Protein 7THR (pdb70)

B-factor: mean 21.96, std 12.12, range [1.18, 77.69]

Structure (mmCIF, N/CA/C/O backbone):
data_7THR
#
_entry.id   7THR
#
_cell.length_a   1.00
_cell.length_b   1.00
_cell.length_c   1.00
_cell.angle_alpha   90.00
_cell.angle_beta   90.00
_cell.angle_gamma   90.00
#
_symmetry.space_group_name_H-M   'P 1'
#
loop_
_entity.id
_entity.type
_entity.pdbx_description
1 polymer Capsid
2 non-polymer 'MAGNESIUM ION'
3 water water
#
loop_
_atom_site.group_PDB
_atom_site.id
_atom_site.type_symbol
_atom_site.label_atom_id
_atom_site.label_alt_id
_atom_site.label_comp_id
_atom_site.label_asym_id
_atom_site.label_entity_id
_atom_site.label_seq_id
_atom_site.pdbx_PDB_ins_code
_atom_site.Cartn_x
_atom_site.Cartn_y
_atom_site.Cartn_z
_atom_site.occupancy
_atom_site.B_iso_or_equiv
_atom_site.auth_seq_id
_atom_site.auth_comp_id
_atom_site.auth_asym_id
_atom_site.auth_atom_id
_atom_site.pdbx_PDB_model_num
ATOM 1 N N . GLY A 1 214 ? 40.412 -2.530 78.852 1.00 47.79 214 GLY A N 1
ATOM 2 C CA . GLY A 1 214 ? 41.845 -2.595 79.275 1.00 47.59 214 GLY A CA 1
ATOM 3 C C . GLY A 1 214 ? 42.053 -2.267 80.744 1.00 47.13 214 GLY A C 1
ATOM 4 O O . GLY A 1 214 ? 41.138 -2.402 81.558 1.00 46.95 214 GLY A O 1
ATOM 5 N N . VAL A 1 215 ? 43.263 -1.824 81.078 1.00 46.61 215 VAL A N 1
ATOM 6 C CA . VAL A 1 215 ? 43.619 -1.475 82.452 1.00 45.97 215 VAL A CA 1
ATOM 7 C C . VAL A 1 215 ? 42.949 -0.198 82.971 1.00 44.85 215 VAL A C 1
ATOM 8 O O . VAL A 1 215 ? 42.320 -0.210 84.031 1.00 44.58 215 VAL A O 1
ATOM 12 N N . GLY A 1 216 ? 43.086 0.898 82.227 1.00 43.79 216 GLY A N 1
ATOM 13 C CA . GLY A 1 216 ? 42.508 2.162 82.656 1.00 42.80 216 GLY A CA 1
ATOM 14 C C . GLY A 1 216 ? 41.104 2.471 82.171 1.00 41.96 216 GLY A C 1
ATOM 15 O O . GLY A 1 216 ? 40.755 3.637 81.981 1.00 41.85 216 GLY A O 1
ATOM 16 N N . ASN A 1 217 ? 40.294 1.436 81.970 1.00 41.49 217 ASN A N 1
ATOM 17 C CA . ASN A 1 217 ? 38.918 1.619 81.514 1.00 41.06 217 ASN A CA 1
ATOM 18 C C . ASN A 1 217 ? 38.003 0.667 82.282 1.00 39.61 217 ASN A C 1
ATOM 19 O O . ASN A 1 217 ? 38.191 -0.548 82.237 1.00 39.73 217 ASN A O 1
ATOM 24 N N . ALA A 1 218 ? 37.020 1.220 82.989 1.00 37.82 218 ALA A N 1
ATOM 25 C CA . ALA A 1 218 ? 36.084 0.407 83.761 1.00 36.41 218 ALA A CA 1
ATOM 26 C C . ALA A 1 218 ? 35.328 -0.567 82.844 1.00 34.96 218 ALA A C 1
ATOM 27 O O . ALA A 1 218 ? 34.924 -0.205 81.739 1.00 34.91 218 ALA A O 1
ATOM 29 N N . SER A 1 219 ? 35.143 -1.802 83.305 1.00 33.67 219 SER A N 1
ATOM 30 C CA . SER A 1 219 ? 34.448 -2.815 82.511 1.00 32.63 219 SER A CA 1
ATOM 31 C C . SER A 1 219 ? 32.962 -2.940 82.866 1.00 31.56 219 SER A C 1
ATOM 32 O O . SER A 1 219 ? 32.314 -3.926 82.512 1.00 31.40 219 SER A O 1
ATOM 35 N N . GLY A 1 220 ? 32.433 -1.937 83.561 1.00 30.66 220 GLY A N 1
ATOM 36 C CA . GLY A 1 220 ? 31.032 -1.950 83.937 1.00 29.98 220 GLY A CA 1
ATOM 37 C C . GLY A 1 220 ? 30.667 -0.821 84.882 1.00 29.80 220 GLY A C 1
ATOM 38 O O . GLY A 1 220 ? 31.536 -0.240 85.535 1.00 29.17 220 GLY A O 1
ATOM 39 N N . ASP A 1 221 ? 29.377 -0.507 84.959 1.00 29.97 221 ASP A N 1
ATOM 40 C CA . ASP A 1 221 ? 28.906 0.559 85.835 1.00 30.09 221 ASP A CA 1
ATOM 41 C C . ASP A 1 221 ? 28.070 0.036 86.995 1.00 28.85 221 ASP A C 1
ATOM 42 O O . ASP A 1 221 ? 27.659 -1.121 87.012 1.00 28.91 221 ASP A O 1
ATOM 47 N N . TRP A 1 222 ? 27.823 0.909 87.963 1.00 28.16 222 TRP A N 1
ATOM 48 C CA . TRP A 1 222 ? 27.044 0.567 89.146 1.00 27.71 222 TRP A CA 1
ATOM 49 C C . TRP A 1 222 ? 25.546 0.715 88.871 1.00 28.89 222 TRP A C 1
ATOM 50 O O . TRP A 1 222 ? 25.106 1.720 88.322 1.00 28.46 222 TRP A O 1
ATOM 61 N N . HIS A 1 223 ? 24.764 -0.291 89.250 1.00 30.85 223 HIS A N 1
ATOM 62 C CA . HIS A 1 223 ? 23.322 -0.247 89.025 1.00 33.10 223 HIS A CA 1
ATOM 63 C C . HIS A 1 223 ? 22.535 -0.865 90.187 1.00 33.41 223 HIS A C 1
ATOM 64 O O . HIS A 1 223 ? 22.603 -2.072 90.419 1.00 32.56 223 HIS A O 1
ATOM 71 N N . CYS A 1 224 ? 21.784 -0.036 90.908 1.00 34.70 224 CYS A N 1
ATOM 72 C CA . CYS A 1 224 ? 21.002 -0.518 92.046 1.00 35.94 224 CYS A CA 1
ATOM 73 C C . CYS A 1 224 ? 19.577 0.007 92.163 1.00 37.69 224 CYS A C 1
ATOM 74 O O . CYS A 1 224 ? 19.184 0.455 93.233 1.00 38.47 224 CYS A O 1
ATOM 77 N N . ASP A 1 225 ? 18.787 -0.046 91.101 1.00 38.40 225 ASP A N 1
ATOM 78 C CA . ASP A 1 225 ? 17.417 0.439 91.225 1.00 39.06 225 ASP A CA 1
ATOM 79 C C . ASP A 1 225 ? 16.384 -0.675 91.076 1.00 38.01 225 ASP A C 1
ATOM 80 O O . ASP A 1 225 ? 16.725 -1.853 90.997 1.00 38.03 225 ASP A O 1
ATOM 85 N N . SER A 1 226 ? 15.117 -0.280 91.055 1.00 36.82 226 SER A N 1
ATOM 86 C CA . SER A 1 226 ? 14.006 -1.205 90.891 1.00 35.72 226 SER A CA 1
ATOM 87 C C . SER A 1 226 ? 12.960 -0.490 90.046 1.00 34.52 226 SER A C 1
ATOM 88 O O . SER A 1 226 ? 12.577 0.636 90.350 1.00 34.91 226 SER A O 1
ATOM 91 N N . THR A 1 227 ? 12.509 -1.129 88.974 1.00 33.53 227 THR A N 1
ATOM 92 C CA . THR A 1 227 ? 11.504 -0.511 88.124 1.00 32.76 227 THR A CA 1
ATOM 93 C C . THR A 1 227 ? 10.186 -1.263 88.219 1.00 31.14 227 THR A C 1
ATOM 94 O O . THR A 1 227 ? 10.103 -2.446 87.897 1.00 30.48 227 THR A O 1
ATOM 98 N N . TRP A 1 228 ? 9.157 -0.560 88.671 1.00 30.96 228 TRP A N 1
ATOM 99 C CA . TRP A 1 228 ? 7.833 -1.141 88.812 1.00 30.72 228 TRP A CA 1
ATOM 100 C C . TRP A 1 228 ? 6.966 -0.801 87.612 1.00 32.06 228 TRP A C 1
ATOM 101 O O . TRP A 1 228 ? 6.973 0.329 87.127 1.00 32.15 228 TRP A O 1
ATOM 112 N N . SER A 1 229 ? 6.230 -1.792 87.131 1.00 33.67 229 SER A N 1
ATOM 113 C CA . SER A 1 229 ? 5.328 -1.608 86.005 1.00 35.28 229 SER A CA 1
ATOM 114 C C . SER A 1 229 ? 4.054 -2.371 86.338 1.00 36.57 229 SER A C 1
ATOM 115 O O . SER A 1 229 ? 3.781 -2.657 87.505 1.00 36.74 229 SER A O 1
ATOM 118 N N . GLU A 1 230 ? 3.272 -2.697 85.318 1.00 37.61 230 GLU A N 1
ATOM 119 C CA . GLU A 1 230 ? 2.041 -3.438 85.540 1.00 38.10 230 GLU A CA 1
ATOM 120 C C . GLU A 1 230 ? 2.355 -4.930 85.451 1.00 34.30 230 GLU A C 1
ATOM 121 O O . GLU A 1 230 ? 2.786 -5.421 84.404 1.00 34.54 230 GLU A O 1
ATOM 127 N N . GLY A 1 231 ? 2.150 -5.641 86.555 1.00 29.69 231 GLY A N 1
ATOM 128 C CA . GLY A 1 231 ? 2.418 -7.065 86.571 1.00 25.66 231 GLY A CA 1
ATOM 129 C C . GLY A 1 231 ? 3.894 -7.411 86.593 1.00 21.68 231 GLY A C 1
ATOM 130 O O . GLY A 1 231 ? 4.255 -8.581 86.527 1.00 20.25 231 GLY A O 1
ATOM 131 N N . HIS A 1 232 ? 4.751 -6.400 86.687 1.00 19.90 232 HIS A N 1
ATOM 132 C CA . HIS A 1 232 ? 6.191 -6.638 86.706 1.00 19.66 232 HIS A CA 1
ATOM 133 C C . HIS A 1 232 ? 6.973 -5.666 87.560 1.00 17.15 232 HIS A C 1
ATOM 134 O O . HIS A 1 232 ? 6.556 -4.537 87.809 1.00 17.49 232 HIS A O 1
ATOM 141 N N . VAL A 1 233 ? 8.116 -6.137 88.021 1.00 14.93 233 VAL A N 1
ATOM 142 C CA . VAL A 1 233 ? 9.040 -5.319 88.764 1.00 13.01 233 VAL A CA 1
ATOM 143 C C . VAL A 1 233 ? 10.413 -5.917 88.533 1.00 11.05 233 VAL A C 1
ATOM 144 O O . VAL A 1 233 ? 10.596 -7.128 88.564 1.00 10.60 233 VAL A O 1
ATOM 148 N N . THR A 1 234 ? 11.369 -5.056 88.239 1.00 10.51 234 THR A N 1
ATOM 149 C CA . THR A 1 234 ? 12.725 -5.504 88.012 1.00 10.00 234 THR A CA 1
ATOM 150 C C . THR A 1 234 ? 13.594 -4.953 89.119 1.00 9.04 234 THR A C 1
ATOM 151 O O . THR A 1 234 ? 13.537 -3.776 89.440 1.00 8.93 234 THR A O 1
ATOM 155 N N . THR A 1 235 ? 14.377 -5.820 89.729 1.00 9.67 235 THR A N 1
ATOM 156 C CA . THR A 1 235 ? 15.277 -5.378 90.775 1.00 10.26 235 THR A CA 1
ATOM 157 C C . THR A 1 235 ? 16.671 -5.423 90.175 1.00 10.20 235 THR A C 1
ATOM 158 O O . THR A 1 235 ? 16.951 -6.241 89.303 1.00 9.55 235 THR A O 1
ATOM 162 N N . THR A 1 236 ? 17.525 -4.510 90.604 1.00 11.50 236 THR A N 1
ATOM 163 C CA . THR A 1 236 ? 18.901 -4.479 90.133 1.00 13.16 236 THR A CA 1
ATOM 164 C C . THR A 1 236 ? 19.745 -4.225 91.361 1.00 12.14 236 THR A C 1
ATOM 165 O O . THR A 1 236 ? 19.483 -3.309 92.126 1.00 12.63 236 THR A O 1
ATOM 169 N N . SER A 1 237 ? 20.755 -5.051 91.557 1.00 11.75 237 SER A N 1
ATOM 170 C CA . SER A 1 237 ? 21.607 -4.910 92.718 1.00 11.39 237 SER A CA 1
ATOM 171 C C . SER A 1 237 ? 23.087 -5.068 92.371 1.00 9.42 237 SER A C 1
ATOM 172 O O . SER A 1 237 ? 23.484 -6.023 91.707 1.00 9.45 237 SER A O 1
ATOM 175 N N . THR A 1 238 ? 23.890 -4.110 92.806 1.00 7.94 238 THR A N 1
ATOM 176 C CA . THR A 1 238 ? 25.328 -4.148 92.585 1.00 7.67 238 THR A CA 1
ATOM 177 C C . THR A 1 238 ? 26.010 -4.114 93.950 1.00 7.27 238 THR A C 1
ATOM 178 O O . THR A 1 238 ? 25.586 -3.391 94.850 1.00 7.29 238 THR A O 1
ATOM 182 N N . ARG A 1 239 ? 27.042 -4.927 94.106 1.00 7.43 239 ARG A N 1
ATOM 183 C CA . ARG A 1 239 ? 27.802 -4.992 95.348 1.00 7.98 239 ARG A CA 1
ATOM 184 C C . ARG A 1 239 ? 29.264 -5.198 95.005 1.00 7.60 239 ARG A C 1
ATOM 185 O O . ARG A 1 239 ? 29.596 -5.627 93.904 1.00 7.71 239 ARG A O 1
ATOM 193 N N . THR A 1 240 ? 30.130 -4.884 95.958 1.00 7.74 240 THR A N 1
ATOM 194 C CA . THR A 1 240 ? 31.557 -5.076 95.796 1.00 7.58 240 THR A CA 1
ATOM 195 C C . THR A 1 240 ? 31.912 -6.340 96.570 1.00 6.58 240 THR A C 1
ATOM 196 O O . THR A 1 240 ? 31.491 -6.525 97.711 1.00 6.47 240 THR A O 1
ATOM 200 N N . TRP A 1 241 ? 32.681 -7.215 95.940 1.00 6.05 241 TRP A N 1
ATOM 201 C CA . TRP A 1 241 ? 33.081 -8.458 96.574 1.00 5.55 241 TRP A CA 1
ATOM 202 C C . TRP A 1 241 ? 34.596 -8.555 96.709 1.00 6.62 241 TRP A C 1
ATOM 203 O O . TRP A 1 241 ? 35.337 -7.862 96.014 1.00 7.03 241 TRP A O 1
ATOM 214 N N . VAL A 1 242 ? 35.047 -9.402 97.625 1.00 7.59 242 VAL A N 1
ATOM 215 C CA . VAL A 1 242 ? 36.467 -9.648 97.812 1.00 8.00 242 VAL A CA 1
ATOM 216 C C . VAL A 1 242 ? 36.643 -11.173 97.836 1.00 8.49 242 VAL A C 1
ATOM 217 O O . VAL A 1 242 ? 35.955 -11.879 98.569 1.00 8.59 242 VAL A O 1
ATOM 221 N N . LEU A 1 243 ? 37.550 -11.672 97.007 1.00 8.79 243 LEU A N 1
ATOM 222 C CA . LEU A 1 243 ? 37.807 -13.104 96.916 1.00 8.53 243 LEU A CA 1
ATOM 223 C C . LEU A 1 243 ? 39.211 -13.473 97.347 1.00 9.23 243 LEU A C 1
ATOM 224 O O . LEU A 1 243 ? 40.185 -13.109 96.693 1.00 9.77 243 LEU A O 1
ATOM 229 N N . PRO A 1 244 ? 39.340 -14.190 98.465 1.00 10.84 244 PRO A N 1
ATOM 230 C CA . PRO A 1 244 ? 40.687 -14.570 98.893 1.00 12.18 244 PRO A CA 1
ATOM 231 C C . PRO A 1 244 ? 41.057 -15.897 98.240 1.00 13.37 244 PRO A C 1
ATOM 232 O O . PRO A 1 244 ? 40.249 -16.506 97.529 1.00 12.96 244 PRO A O 1
ATOM 236 N N . THR A 1 245 ? 42.284 -16.337 98.470 1.00 14.04 245 THR A N 1
ATOM 237 C CA . THR A 1 245 ? 42.707 -17.629 97.969 1.00 14.36 245 THR A CA 1
ATOM 238 C C . THR A 1 245 ? 42.247 -18.588 99.066 1.00 13.32 245 THR A C 1
ATOM 239 O O . THR A 1 245 ? 42.592 -18.407 100.230 1.00 13.13 245 THR A O 1
ATOM 243 N N . TYR A 1 246 ? 41.446 -19.581 98.701 1.00 13.15 246 TYR A N 1
ATOM 244 C CA . TYR A 1 246 ? 40.955 -20.560 99.665 1.00 13.34 246 TYR A CA 1
ATOM 245 C C . TYR A 1 246 ? 41.774 -21.845 99.621 1.00 14.12 246 TYR A C 1
ATOM 246 O O . TYR A 1 246 ? 42.325 -22.195 98.579 1.00 13.57 246 TYR A O 1
ATOM 255 N N . ASN A 1 247 ? 41.842 -22.539 100.756 1.00 16.07 247 ASN A N 1
ATOM 256 C CA . ASN A 1 247 ? 42.563 -23.813 100.865 1.00 18.49 247 ASN A CA 1
ATOM 257 C C . ASN A 1 247 ? 43.976 -23.770 100.324 1.00 20.26 247 ASN A C 1
ATOM 258 O O . ASN A 1 247 ? 44.556 -24.812 100.028 1.00 20.60 247 ASN A O 1
ATOM 263 N N . ASN A 1 248 ? 44.529 -22.574 100.182 1.00 22.06 248 ASN A N 1
ATOM 264 C CA . ASN A 1 248 ? 45.868 -22.427 99.637 1.00 23.57 248 ASN A CA 1
ATOM 265 C C . ASN A 1 248 ? 45.948 -23.123 98.273 1.00 21.68 248 ASN A C 1
ATOM 266 O O . ASN A 1 248 ? 46.899 -23.843 97.984 1.00 21.34 248 ASN A O 1
ATOM 271 N N . HIS A 1 249 ? 44.921 -22.906 97.455 1.00 20.81 249 HIS A N 1
ATOM 272 C CA . HIS A 1 249 ? 44.820 -23.468 96.107 1.00 20.32 249 HIS A CA 1
ATOM 273 C C . HIS A 1 249 ? 44.544 -24.973 96.043 1.00 19.34 249 HIS A C 1
ATOM 274 O O . HIS A 1 249 ? 44.538 -25.547 94.960 1.00 19.34 249 HIS A O 1
ATOM 281 N N . LEU A 1 250 ? 44.300 -25.605 97.184 1.00 18.92 250 LEU A N 1
ATOM 282 C CA . LEU A 1 250 ? 44.072 -27.051 97.223 1.00 19.26 250 LEU A CA 1
ATOM 283 C C . LEU A 1 250 ? 42.639 -27.550 97.417 1.00 18.77 250 LEU A C 1
ATOM 284 O O . LEU A 1 250 ? 41.735 -26.791 97.754 1.00 19.49 250 LEU A O 1
ATOM 289 N N . TYR A 1 251 ? 42.451 -28.844 97.172 1.00 17.91 251 TYR A N 1
ATOM 290 C CA . TYR A 1 251 ? 41.171 -29.517 97.384 1.00 16.67 251 TYR A CA 1
ATOM 291 C C . TYR A 1 251 ? 41.440 -30.375 98.596 1.00 17.94 251 TYR A C 1
ATOM 292 O O . TYR A 1 251 ? 42.377 -31.159 98.586 1.00 18.48 251 TYR A O 1
ATOM 301 N N . LYS A 1 252 ? 40.644 -30.231 99.641 1.00 19.72 252 LYS A N 1
ATOM 302 C CA . LYS A 1 252 ? 40.848 -31.041 100.828 1.00 22.37 252 LYS A CA 1
ATOM 303 C C . LYS A 1 252 ? 39.666 -31.970 101.043 1.00 21.91 252 LYS A C 1
ATOM 304 O O . LYS A 1 252 ? 38.511 -31.561 100.941 1.00 21.18 252 LYS A O 1
ATOM 310 N N . ARG A 1 253 ? 39.963 -33.230 101.324 1.00 22.49 253 ARG A N 1
ATOM 311 C CA . ARG A 1 253 ? 38.919 -34.203 101.566 1.00 23.29 253 ARG A CA 1
ATOM 312 C C . ARG A 1 253 ? 38.441 -34.014 103.004 1.00 23.35 253 ARG A C 1
ATOM 313 O O . ARG A 1 253 ? 39.216 -34.132 103.947 1.00 23.12 253 ARG A O 1
ATOM 321 N N . LEU A 1 254 ? 37.158 -33.702 103.148 1.00 24.57 254 LEU A N 1
ATOM 322 C CA . LEU A 1 254 ? 36.537 -33.471 104.452 1.00 25.13 254 LEU A CA 1
ATOM 323 C C . LEU A 1 254 ? 35.871 -34.731 104.983 1.00 25.95 254 LEU A C 1
ATOM 324 O O . LEU A 1 254 ? 35.559 -35.647 104.224 1.00 26.00 254 LEU A O 1
ATOM 329 N N . GLY A 1 255 ? 35.634 -34.762 106.287 1.00 26.95 255 GLY A N 1
ATOM 330 C CA . GLY A 1 255 ? 34.992 -35.916 106.879 1.00 28.42 255 GLY A CA 1
ATOM 331 C C . GLY A 1 255 ? 35.186 -36.003 108.374 1.00 29.70 255 GLY A C 1
ATOM 332 O O . GLY A 1 255 ? 36.260 -35.706 108.885 1.00 30.14 255 GLY A O 1
ATOM 333 N N . GLU A 1 256 ? 34.142 -36.422 109.079 1.00 31.17 256 GLU A N 1
ATOM 334 C CA . GLU A 1 256 ? 34.213 -36.547 110.526 1.00 32.50 256 GLU A CA 1
ATOM 335 C C . GLU A 1 256 ? 33.087 -37.428 111.051 1.00 31.98 256 GLU A C 1
ATOM 336 O O . GLU A 1 256 ? 31.921 -37.228 110.713 1.00 31.85 256 GLU A O 1
ATOM 342 N N . SER A 1 257 ? 33.447 -38.411 111.869 1.00 32.01 257 SER A N 1
ATOM 343 C CA . SER A 1 257 ? 32.474 -39.328 112.457 1.00 32.33 257 SER A CA 1
ATOM 344 C C . SER A 1 257 ? 31.860 -38.683 113.695 1.00 32.43 257 SER A C 1
ATOM 345 O O . SER A 1 257 ? 32.518 -38.544 114.727 1.00 32.54 257 SER A O 1
ATOM 348 N N . LEU A 1 258 ? 30.591 -38.300 113.587 1.00 32.52 258 LEU A N 1
ATOM 349 C CA . LEU A 1 258 ? 29.896 -37.629 114.680 1.00 32.27 258 LEU A CA 1
ATOM 350 C C . LEU A 1 258 ? 28.459 -38.110 114.851 1.00 31.61 258 LEU A C 1
ATOM 351 O O . LEU A 1 258 ? 27.548 -37.303 115.035 1.00 31.60 258 LEU A O 1
ATOM 356 N N . GLN A 1 259 ? 28.258 -39.422 114.789 1.00 31.33 259 GLN A N 1
ATOM 357 C CA . GLN A 1 259 ? 26.928 -40.002 114.930 1.00 31.08 259 GLN A CA 1
ATOM 358 C C . GLN A 1 259 ? 25.963 -39.396 113.907 1.00 28.85 259 GLN A C 1
ATOM 359 O O . GLN A 1 259 ? 26.197 -39.501 112.704 1.00 28.88 259 GLN A O 1
ATOM 365 N N . SER A 1 260 ? 24.893 -38.757 114.366 1.00 27.03 260 SER A N 1
ATOM 366 C CA . SER A 1 260 ? 23.937 -38.162 113.439 1.00 25.85 260 SER A CA 1
ATOM 367 C C . SER A 1 260 ? 24.495 -36.948 112.698 1.00 24.28 260 SER A C 1
ATOM 368 O O . SER A 1 260 ? 23.886 -36.470 111.743 1.00 23.96 260 SER A O 1
ATOM 371 N N . ASN A 1 261 ? 25.656 -36.460 113.132 1.00 23.10 261 ASN A N 1
ATOM 372 C CA . ASN A 1 261 ? 26.290 -35.314 112.486 1.00 22.14 261 ASN A CA 1
ATOM 373 C C . ASN A 1 261 ? 27.413 -35.729 111.537 1.00 21.35 261 ASN A C 1
ATOM 374 O O . ASN A 1 261 ? 28.069 -34.885 110.932 1.00 22.02 261 ASN A O 1
ATOM 379 N N . THR A 1 262 ? 27.624 -37.034 111.416 1.00 20.19 262 THR A N 1
ATOM 380 C CA . THR A 1 262 ? 28.648 -37.591 110.540 1.00 19.39 262 THR A CA 1
ATOM 381 C C . THR A 1 262 ? 28.521 -37.037 109.119 1.00 18.78 262 THR A C 1
ATOM 382 O O . THR A 1 262 ? 27.420 -36.930 108.579 1.00 18.97 262 THR A O 1
ATOM 386 N N . TYR A 1 263 ? 29.646 -36.680 108.514 1.00 18.02 263 TYR A N 1
ATOM 387 C CA . TYR A 1 263 ? 29.622 -36.165 107.152 1.00 17.85 263 TYR A CA 1
ATOM 388 C C . TYR A 1 263 ? 30.976 -36.353 106.484 1.00 16.33 263 TYR A C 1
ATOM 389 O O . TYR A 1 263 ? 31.985 -36.572 107.146 1.00 16.27 263 TYR A O 1
ATOM 398 N N . ASN A 1 264 ? 30.977 -36.261 105.161 1.00 14.92 264 ASN A N 1
ATOM 399 C CA . ASN A 1 264 ? 32.193 -36.362 104.375 1.00 13.80 264 ASN A CA 1
ATOM 400 C C . ASN A 1 264 ? 31.992 -35.495 103.136 1.00 13.17 264 ASN A C 1
ATOM 401 O O . ASN A 1 264 ? 30.860 -35.170 102.775 1.00 13.65 264 ASN A O 1
ATOM 406 N N . GLY A 1 265 ? 33.087 -35.111 102.496 1.00 11.74 265 GLY A N 1
ATOM 407 C CA . GLY A 1 265 ? 32.990 -34.294 101.305 1.00 10.56 265 GLY A CA 1
ATOM 408 C C . GLY A 1 265 ? 34.315 -33.653 100.963 1.00 9.51 265 GLY A C 1
ATOM 409 O O . GLY A 1 265 ? 35.372 -34.171 101.309 1.00 9.32 265 GLY A O 1
ATOM 410 N N . PHE A 1 266 ? 34.256 -32.523 100.273 1.00 9.74 266 PHE A N 1
ATOM 411 C CA . PHE A 1 266 ? 35.453 -31.803 99.886 1.00 10.52 266 PHE A CA 1
ATOM 412 C C . PHE A 1 266 ? 35.286 -30.312 99.956 1.00 10.50 266 PHE A C 1
ATOM 413 O O . PHE A 1 266 ? 34.218 -29.773 99.679 1.00 10.91 266 PHE A O 1
ATOM 421 N N . SER A 1 267 ? 36.363 -29.647 100.324 1.00 10.76 267 SER A N 1
ATOM 422 C CA . SER A 1 267 ? 36.371 -28.207 100.334 1.00 10.55 267 SER A CA 1
ATOM 423 C C . SER A 1 267 ? 37.167 -27.952 99.051 1.00 10.33 267 SER A C 1
ATOM 424 O O . SER A 1 267 ? 38.098 -28.686 98.733 1.00 9.72 267 SER A O 1
ATOM 427 N N . THR A 1 268 ? 36.770 -26.951 98.289 1.00 9.90 268 THR A N 1
ATOM 428 C CA . THR A 1 268 ? 37.473 -26.662 97.061 1.00 10.32 268 THR A CA 1
ATOM 429 C C . THR A 1 268 ? 38.161 -25.313 97.197 1.00 10.46 268 THR A C 1
ATOM 430 O O . THR A 1 268 ? 37.918 -24.575 98.142 1.00 10.33 268 THR A O 1
ATOM 434 N N . PRO A 1 269 ? 39.074 -24.999 96.272 1.00 11.91 269 PRO A N 1
ATOM 435 C CA . PRO A 1 269 ? 39.745 -23.698 96.367 1.00 10.97 269 PRO A CA 1
ATOM 436 C C . PRO A 1 269 ? 38.875 -22.608 95.722 1.00 10.43 269 PRO A C 1
ATOM 437 O O . PRO A 1 269 ? 39.249 -21.442 95.679 1.00 10.80 269 PRO A O 1
ATOM 441 N N . TRP A 1 270 ? 37.704 -23.004 95.239 1.00 8.84 270 TRP A N 1
ATOM 442 C CA . TRP A 1 270 ? 36.792 -22.075 94.593 1.00 8.55 270 TRP A CA 1
ATOM 443 C C . TRP A 1 270 ? 35.815 -21.372 95.517 1.00 8.48 270 TRP A C 1
ATOM 444 O O . TRP A 1 270 ? 35.486 -21.849 96.598 1.00 9.18 270 TRP A O 1
ATOM 455 N N . GLY A 1 271 ? 35.380 -20.206 95.068 1.00 8.74 271 GLY A N 1
ATOM 456 C CA . GLY A 1 271 ? 34.391 -19.437 95.782 1.00 8.49 271 GLY A CA 1
ATOM 457 C C . GLY A 1 271 ? 33.180 -19.446 94.867 1.00 8.40 271 GLY A C 1
ATOM 458 O O . GLY A 1 271 ? 33.271 -19.896 93.727 1.00 7.97 271 GLY A O 1
ATOM 459 N N . TYR A 1 272 ? 32.045 -18.961 95.344 1.00 9.62 272 TYR A N 1
ATOM 460 C CA . TYR A 1 272 ? 30.852 -18.917 94.505 1.00 10.32 272 TYR A CA 1
ATOM 461 C C . TYR A 1 272 ? 29.937 -17.784 94.915 1.00 11.13 272 TYR A C 1
ATOM 462 O O . TYR A 1 272 ? 29.990 -17.302 96.046 1.00 10.82 272 TYR A O 1
ATOM 471 N N . PHE A 1 273 ? 29.095 -17.367 93.982 1.00 13.22 273 PHE A N 1
ATOM 472 C CA . PHE A 1 273 ? 28.150 -16.296 94.220 1.00 15.54 273 PHE A CA 1
ATOM 473 C C . PHE A 1 273 ? 26.773 -16.797 94.589 1.00 17.45 273 PHE A C 1
ATOM 474 O O . PHE A 1 273 ? 26.227 -17.694 93.953 1.00 18.10 273 PHE A O 1
ATOM 482 N N . ASP A 1 274 ? 26.219 -16.189 95.626 1.00 18.27 274 ASP A N 1
ATOM 483 C CA . ASP A 1 274 ? 24.913 -16.548 96.134 1.00 18.67 274 ASP A CA 1
ATOM 484 C C . ASP A 1 274 ? 23.998 -15.321 96.092 1.00 17.16 274 ASP A C 1
ATOM 485 O O . ASP A 1 274 ? 24.327 -14.280 96.648 1.00 17.24 274 ASP A O 1
ATOM 490 N N . PHE A 1 275 ? 22.858 -15.450 95.425 1.00 16.25 275 PHE A N 1
ATOM 491 C CA . PHE A 1 275 ? 21.885 -14.362 95.318 1.00 15.78 275 PHE A CA 1
ATOM 492 C C . PHE A 1 275 ? 20.564 -14.849 95.900 1.00 13.75 275 PHE A C 1
ATOM 493 O O . PHE A 1 275 ? 19.520 -14.236 95.676 1.00 13.60 275 PHE A O 1
ATOM 501 N N . ASN A 1 276 ? 20.613 -15.942 96.653 1.00 11.81 276 ASN A N 1
ATOM 502 C CA . ASN A 1 276 ? 19.400 -16.554 97.171 1.00 10.40 276 ASN A CA 1
ATOM 503 C C . ASN A 1 276 ? 18.741 -16.059 98.465 1.00 9.62 276 ASN A C 1
ATOM 504 O O . ASN A 1 276 ? 18.465 -16.838 99.373 1.00 9.99 276 ASN A O 1
ATOM 509 N N . ARG A 1 277 ? 18.483 -14.758 98.525 1.00 8.93 277 ARG A N 1
ATOM 510 C CA . ARG A 1 277 ? 17.796 -14.121 99.651 1.00 8.02 277 ARG A CA 1
ATOM 511 C C . ARG A 1 277 ? 17.091 -12.910 99.077 1.00 6.60 277 ARG A C 1
ATOM 512 O O . ARG A 1 277 ? 17.654 -12.203 98.246 1.00 5.70 277 ARG A O 1
ATOM 520 N N . PHE A 1 278 ? 15.849 -12.687 99.498 1.00 6.55 278 PHE A N 1
ATOM 521 C CA . PHE A 1 278 ? 15.064 -11.567 98.987 1.00 6.22 278 PHE A CA 1
ATOM 522 C C . PHE A 1 278 ? 15.683 -10.188 99.231 1.00 6.28 278 PHE A C 1
ATOM 523 O O . PHE A 1 278 ? 15.658 -9.340 98.338 1.00 5.68 278 PHE A O 1
ATOM 531 N N . HIS A 1 279 ? 16.260 -9.968 100.408 1.00 7.02 279 HIS A N 1
ATOM 532 C CA . HIS A 1 279 ? 16.849 -8.664 100.702 1.00 8.08 279 HIS A CA 1
ATOM 533 C C . HIS A 1 279 ? 18.105 -8.320 99.882 1.00 9.77 279 HIS A C 1
ATOM 534 O O . HIS A 1 279 ? 18.669 -7.242 100.031 1.00 10.77 279 HIS A O 1
ATOM 541 N N . CYS A 1 280 ? 18.535 -9.235 99.016 1.00 9.77 280 CYS A N 1
ATOM 542 C CA . CYS A 1 280 ? 19.684 -8.980 98.151 1.00 11.03 280 CYS A CA 1
ATOM 543 C C . CYS A 1 280 ? 19.159 -8.159 96.972 1.00 10.28 280 CYS A C 1
ATOM 544 O O . CYS A 1 280 ? 19.893 -7.408 96.335 1.00 10.52 280 CYS A O 1
ATOM 547 N N . HIS A 1 281 ? 17.872 -8.306 96.707 1.00 9.37 281 HIS A N 1
ATOM 548 C CA . HIS A 1 281 ? 17.238 -7.666 95.571 1.00 9.43 281 HIS A CA 1
ATOM 549 C C . HIS A 1 281 ? 16.249 -6.562 95.870 1.00 8.77 281 HIS A C 1
ATOM 550 O O . HIS A 1 281 ? 16.042 -5.677 95.052 1.00 9.44 281 HIS A O 1
ATOM 557 N N . PHE A 1 282 ? 15.629 -6.618 97.036 1.00 8.97 282 PHE A N 1
ATOM 558 C CA . PHE A 1 282 ? 14.637 -5.621 97.396 1.00 8.98 282 PHE A CA 1
ATOM 559 C C . PHE A 1 282 ? 15.087 -4.764 98.554 1.00 7.69 282 PHE A C 1
ATOM 560 O O . PHE A 1 282 ? 15.674 -5.266 99.502 1.00 7.26 282 PHE A O 1
ATOM 568 N N . SER A 1 283 ? 14.807 -3.470 98.479 1.00 7.02 283 SER A N 1
ATOM 569 C CA . SER A 1 283 ? 15.107 -2.586 99.595 1.00 6.95 283 SER A CA 1
ATOM 570 C C . SER A 1 283 ? 13.863 -2.820 100.469 1.00 4.37 283 SER A C 1
ATOM 571 O O . SER A 1 283 ? 12.887 -3.404 100.009 1.00 3.71 283 SER A O 1
ATOM 574 N N . PRO A 1 284 ? 13.895 -2.405 101.740 1.00 4.94 284 PRO A N 1
ATOM 575 C CA . PRO A 1 284 ? 12.737 -2.601 102.618 1.00 4.44 284 PRO A CA 1
ATOM 576 C C . PRO A 1 284 ? 11.489 -1.887 102.081 1.00 6.17 284 PRO A C 1
ATOM 577 O O . PRO A 1 284 ? 10.397 -2.432 102.121 1.00 6.10 284 PRO A O 1
ATOM 581 N N . ARG A 1 285 ? 11.661 -0.672 101.571 1.00 6.83 285 ARG A N 1
ATOM 582 C CA . ARG A 1 285 ? 10.552 0.072 100.994 1.00 7.87 285 ARG A CA 1
ATOM 583 C C . ARG A 1 285 ? 9.985 -0.651 99.763 1.00 6.20 285 ARG A C 1
ATOM 584 O O . ARG A 1 285 ? 8.777 -0.657 99.549 1.00 5.17 285 ARG A O 1
ATOM 592 N N . ASP A 1 286 ? 10.852 -1.245 98.952 1.00 7.03 286 ASP A N 1
ATOM 593 C CA . ASP A 1 286 ? 10.391 -1.979 97.780 1.00 8.24 286 ASP A CA 1
ATOM 594 C C . ASP A 1 286 ? 9.618 -3.225 98.185 1.00 5.75 286 ASP A C 1
ATOM 595 O O . ASP A 1 286 ? 8.655 -3.598 97.528 1.00 4.01 286 ASP A O 1
ATOM 600 N N . TRP A 1 287 ? 10.045 -3.853 99.273 1.00 5.46 287 TRP A N 1
ATOM 601 C CA . TRP A 1 287 ? 9.376 -5.040 99.774 1.00 4.86 287 TRP A CA 1
ATOM 602 C C . TRP A 1 287 ? 7.960 -4.655 100.212 1.00 4.79 287 TRP A C 1
ATOM 603 O O . TRP A 1 287 ? 7.001 -5.376 99.940 1.00 3.28 287 TRP A O 1
ATOM 614 N N . GLN A 1 288 ? 7.845 -3.505 100.873 1.00 6.16 288 GLN A N 1
ATOM 615 C CA . GLN A 1 288 ? 6.564 -2.966 101.325 1.00 6.60 288 GLN A CA 1
ATOM 616 C C . GLN A 1 288 ? 5.642 -2.671 100.126 1.00 6.27 288 GLN A C 1
ATOM 617 O O . GLN A 1 288 ? 4.452 -2.974 100.174 1.00 5.42 288 GLN A O 1
ATOM 623 N N . ARG A 1 289 ? 6.190 -2.089 99.060 1.00 6.41 289 ARG A N 1
ATOM 624 C CA . ARG A 1 289 ? 5.400 -1.803 97.867 1.00 9.01 289 ARG A CA 1
ATOM 625 C C . ARG A 1 289 ? 4.856 -3.117 97.324 1.00 8.90 289 ARG A C 1
ATOM 626 O O . ARG A 1 289 ? 3.713 -3.191 96.873 1.00 8.55 289 ARG A O 1
ATOM 634 N N . LEU A 1 290 ? 5.699 -4.144 97.358 1.00 7.77 290 LEU A N 1
ATOM 635 C CA . LEU A 1 290 ? 5.333 -5.460 96.875 1.00 7.85 290 LEU A CA 1
ATOM 636 C C . LEU A 1 290 ? 4.219 -6.133 97.678 1.00 6.54 290 LEU A C 1
ATOM 637 O O . LEU A 1 290 ? 3.179 -6.482 97.125 1.00 5.78 290 LEU A O 1
ATOM 642 N N . ILE A 1 291 ? 4.434 -6.293 98.977 1.00 6.36 291 ILE A N 1
ATOM 643 C CA . ILE A 1 291 ? 3.479 -6.995 99.822 1.00 7.61 291 ILE A CA 1
ATOM 644 C C . ILE A 1 291 ? 2.155 -6.309 100.155 1.00 7.49 291 ILE A C 1
ATOM 645 O O . ILE A 1 291 ? 1.173 -6.979 100.446 1.00 8.00 291 ILE A O 1
ATOM 650 N N . ASN A 1 292 ? 2.103 -4.988 100.090 1.00 7.23 292 ASN A N 1
ATOM 651 C CA . ASN A 1 292 ? 0.864 -4.291 100.408 1.00 5.89 292 ASN A CA 1
ATOM 652 C C . ASN A 1 292 ? -0.088 -4.173 99.229 1.00 5.84 292 ASN A C 1
ATOM 653 O O . ASN A 1 292 ? -1.266 -3.862 99.397 1.00 5.25 292 ASN A O 1
ATOM 658 N N . ASN A 1 293 ? 0.413 -4.467 98.040 1.00 6.35 293 ASN A N 1
ATOM 659 C CA . ASN A 1 293 ? -0.387 -4.310 96.845 1.00 7.07 293 ASN A CA 1
ATOM 660 C C . ASN A 1 293 ? -0.559 -5.515 95.950 1.00 7.51 293 ASN A C 1
ATOM 661 O O . ASN A 1 293 ? -1.326 -5.473 94.996 1.00 8.23 293 ASN A O 1
ATOM 666 N N . ASN A 1 294 ? 0.132 -6.598 96.257 1.00 7.26 294 ASN A N 1
ATOM 667 C CA . ASN A 1 294 ? 0.048 -7.751 95.387 1.00 7.44 294 ASN A CA 1
ATOM 668 C C . ASN A 1 294 ? -0.331 -9.033 96.087 1.00 6.98 294 ASN A C 1
ATOM 669 O O . ASN A 1 294 ? 0.009 -9.249 97.244 1.00 7.83 294 ASN A O 1
ATOM 674 N N . TRP A 1 295 ? -1.061 -9.876 95.376 1.00 7.45 295 TRP A N 1
ATOM 675 C CA . TRP A 1 295 ? -1.467 -11.168 95.909 1.00 7.92 295 TRP A CA 1
ATOM 676 C C . TRP A 1 295 ? -0.450 -12.245 95.557 1.00 7.21 295 TRP A C 1
ATOM 677 O O . TRP A 1 295 ? -0.354 -13.261 96.232 1.00 8.11 295 TRP A O 1
ATOM 688 N N . GLY A 1 296 ? 0.303 -12.028 94.491 1.00 6.42 296 GLY A N 1
ATOM 689 C CA . GLY A 1 296 ? 1.266 -13.031 94.100 1.00 7.52 296 GLY A CA 1
ATOM 690 C C . GLY A 1 296 ? 2.500 -12.518 93.406 1.00 7.47 296 GLY A C 1
ATOM 691 O O . GLY A 1 296 ? 2.490 -11.453 92.790 1.00 7.37 296 GLY A O 1
ATOM 692 N N . MET A 1 297 ? 3.576 -13.282 93.517 1.00 8.19 297 MET A N 1
ATOM 693 C CA . MET A 1 297 ? 4.823 -12.919 92.866 1.00 9.19 297 MET A CA 1
ATOM 694 C C . MET A 1 297 ? 5.650 -14.155 92.573 1.00 8.59 297 MET A C 1
ATOM 695 O O . MET A 1 297 ? 5.543 -15.169 93.258 1.00 8.01 297 MET A O 1
ATOM 700 N N . ARG A 1 298 ? 6.456 -14.066 91.528 1.00 9.25 298 ARG A N 1
ATOM 701 C CA . ARG A 1 298 ? 7.346 -15.142 91.155 1.00 10.23 298 ARG A CA 1
ATOM 702 C C . ARG A 1 298 ? 8.472 -14.590 90.297 1.00 9.29 298 ARG A C 1
ATOM 703 O O . ARG A 1 298 ? 8.309 -13.600 89.590 1.00 8.49 298 ARG A O 1
ATOM 711 N N . PRO A 1 299 ? 9.650 -15.217 90.371 1.00 9.17 299 PRO A N 1
ATOM 712 C CA . PRO A 1 299 ? 10.773 -14.738 89.561 1.00 8.66 299 PRO A CA 1
ATOM 713 C C . PRO A 1 299 ? 10.560 -15.131 88.097 1.00 8.30 299 PRO A C 1
ATOM 714 O O . PRO A 1 299 ? 9.973 -16.166 87.805 1.00 8.06 299 PRO A O 1
ATOM 718 N N . LYS A 1 300 ? 11.010 -14.286 87.186 1.00 9.67 300 LYS A N 1
ATOM 719 C CA . LYS A 1 300 ? 10.851 -14.560 85.770 1.00 12.31 300 LYS A CA 1
ATOM 720 C C . LYS A 1 300 ? 12.189 -14.745 85.055 1.00 10.76 300 LYS A C 1
ATOM 721 O O . LYS A 1 300 ? 12.391 -15.729 84.348 1.00 10.56 300 LYS A O 1
ATOM 727 N N . ALA A 1 301 ? 13.095 -13.792 85.232 1.00 9.63 301 ALA A N 1
ATOM 728 C CA . ALA A 1 301 ? 14.396 -13.852 84.587 1.00 8.90 301 ALA A CA 1
ATOM 729 C C . ALA A 1 301 ? 15.476 -13.292 85.483 1.00 8.91 301 ALA A C 1
ATOM 730 O O . ALA A 1 301 ? 15.196 -12.584 86.450 1.00 8.73 301 ALA A O 1
ATOM 732 N N . MET A 1 302 ? 16.717 -13.609 85.149 1.00 9.79 302 MET A N 1
ATOM 733 C CA . MET A 1 302 ? 17.852 -13.147 85.925 1.00 11.30 302 MET A CA 1
ATOM 734 C C . MET A 1 302 ? 19.076 -12.885 85.062 1.00 10.86 302 MET A C 1
ATOM 735 O O . MET A 1 302 ? 19.356 -13.614 84.123 1.00 11.24 302 MET A O 1
ATOM 740 N N . ARG A 1 303 ? 19.797 -11.824 85.380 1.00 12.04 303 ARG A N 1
ATOM 741 C CA . ARG A 1 303 ? 21.014 -11.500 84.664 1.00 13.51 303 ARG A CA 1
ATOM 742 C C . ARG A 1 303 ? 22.076 -11.158 85.690 1.00 9.83 303 ARG A C 1
ATOM 743 O O . ARG A 1 303 ? 21.837 -10.379 86.603 1.00 9.44 303 ARG A O 1
ATOM 751 N N . VAL A 1 304 ? 23.252 -11.751 85.542 1.00 8.36 304 VAL A N 1
ATOM 752 C CA . VAL A 1 304 ? 24.350 -11.497 86.462 1.00 7.19 304 VAL A CA 1
ATOM 753 C C . VAL A 1 304 ? 25.596 -11.008 85.726 1.00 6.95 304 VAL A C 1
ATOM 754 O O . VAL A 1 304 ? 25.935 -11.506 84.654 1.00 7.20 304 VAL A O 1
ATOM 758 N N . LYS A 1 305 ? 26.264 -10.020 86.304 1.00 7.28 305 LYS A N 1
ATOM 759 C CA . LYS A 1 305 ? 27.495 -9.489 85.734 1.00 8.46 305 LYS A CA 1
ATOM 760 C C . LYS A 1 305 ? 28.563 -9.380 86.801 1.00 6.03 305 LYS A C 1
ATOM 761 O O . LYS A 1 305 ? 28.297 -8.940 87.913 1.00 5.58 305 LYS A O 1
ATOM 767 N N . ILE A 1 306 ? 29.774 -9.786 86.452 1.00 5.39 306 ILE A N 1
ATOM 768 C CA . ILE A 1 306 ? 30.915 -9.691 87.350 1.00 6.34 306 ILE A CA 1
ATOM 769 C C . ILE A 1 306 ? 31.922 -8.888 86.535 1.00 5.83 306 ILE A C 1
ATOM 770 O O . ILE A 1 306 ? 32.312 -9.294 85.445 1.00 5.74 306 ILE A O 1
ATOM 775 N N . PHE A 1 307 ? 32.300 -7.722 87.049 1.00 6.35 307 PHE A N 1
ATOM 776 C CA . PHE A 1 307 ? 33.198 -6.819 86.339 1.00 6.45 307 PHE A CA 1
ATOM 777 C C . PHE A 1 307 ? 34.102 -6.048 87.277 1.00 6.03 307 PHE A C 1
ATOM 778 O O . PHE A 1 307 ? 34.060 -6.237 88.487 1.00 5.11 307 PHE A O 1
ATOM 786 N N . ASN A 1 308 ? 34.893 -5.151 86.693 1.00 6.93 308 ASN A N 1
ATOM 787 C CA . ASN A 1 308 ? 35.863 -4.331 87.418 1.00 7.97 308 ASN A CA 1
ATOM 788 C C . ASN A 1 308 ? 36.731 -5.193 88.321 1.00 8.22 308 ASN A C 1
ATOM 789 O O . ASN A 1 308 ? 36.920 -4.903 89.495 1.00 7.96 308 ASN A O 1
ATOM 794 N N . ILE A 1 309 ? 37.248 -6.265 87.737 1.00 9.90 309 ILE A N 1
ATOM 795 C CA . ILE A 1 309 ? 38.114 -7.206 88.424 1.00 12.33 309 ILE A CA 1
ATOM 796 C C . ILE A 1 309 ? 39.464 -6.563 88.742 1.00 11.84 309 ILE A C 1
ATOM 797 O O . ILE A 1 309 ? 40.070 -5.917 87.891 1.00 11.09 309 ILE A O 1
ATOM 802 N N . GLN A 1 310 ? 39.929 -6.752 89.967 1.00 12.79 310 GLN A N 1
ATOM 803 C CA . GLN A 1 310 ? 41.223 -6.235 90.383 1.00 13.79 310 GLN A CA 1
ATOM 804 C C . GLN A 1 310 ? 41.933 -7.321 91.167 1.00 13.60 310 GLN A C 1
ATOM 805 O O . GLN A 1 310 ? 41.463 -7.748 92.214 1.00 13.09 310 GLN A O 1
ATOM 811 N N . VAL A 1 311 ? 43.064 -7.775 90.653 1.00 14.68 311 VAL A N 1
ATOM 812 C CA . VAL A 1 311 ? 43.834 -8.797 91.336 1.00 15.78 311 VAL A CA 1
ATOM 813 C C . VAL A 1 311 ? 44.958 -8.103 92.084 1.00 16.93 311 VAL A C 1
ATOM 814 O O . VAL A 1 311 ? 45.741 -7.360 91.504 1.00 16.27 311 VAL A O 1
ATOM 818 N N . LYS A 1 312 ? 45.008 -8.332 93.386 1.00 20.08 312 LYS A N 1
ATOM 819 C CA . LYS A 1 312 ? 46.013 -7.726 94.243 1.00 23.72 312 LYS A CA 1
ATOM 820 C C . LYS A 1 312 ? 47.068 -8.740 94.659 1.00 26.88 312 LYS A C 1
ATOM 821 O O . LYS A 1 312 ? 46.761 -9.898 94.907 1.00 26.52 312 LYS A O 1
ATOM 827 N N . GLU A 1 313 ? 48.313 -8.288 94.738 1.00 31.06 313 GLU A N 1
ATOM 828 C CA . GLU A 1 313 ? 49.427 -9.137 95.141 1.00 35.21 313 GLU A CA 1
ATOM 829 C C . GLU A 1 313 ? 49.856 -8.672 96.527 1.00 36.45 313 GLU A C 1
ATOM 830 O O . GLU A 1 313 ? 50.108 -7.488 96.738 1.00 36.32 313 GLU A O 1
ATOM 836 N N . VAL A 1 314 ? 49.932 -9.595 97.474 1.00 38.78 314 VAL A N 1
ATOM 837 C CA . VAL A 1 314 ? 50.315 -9.240 98.833 1.00 41.94 314 VAL A CA 1
ATOM 838 C C . VAL A 1 314 ? 51.747 -9.649 99.149 1.00 45.89 314 VAL A C 1
ATOM 839 O O . VAL A 1 314 ? 52.155 -10.780 98.887 1.00 45.77 314 VAL A O 1
ATOM 843 N N . THR A 1 315 ? 52.508 -8.715 99.710 1.00 50.41 315 THR A N 1
ATOM 844 C CA . THR A 1 315 ? 53.898 -8.966 100.072 1.00 54.90 315 THR A CA 1
ATOM 845 C C . THR A 1 315 ? 54.136 -8.572 101.526 1.00 58.48 315 THR A C 1
ATOM 846 O O . THR A 1 315 ? 53.684 -7.518 101.973 1.00 58.40 315 THR A O 1
ATOM 850 N N . THR A 1 316 ? 54.846 -9.423 102.261 1.00 62.17 316 THR A N 1
ATOM 851 C CA . THR A 1 316 ? 55.141 -9.156 103.665 1.00 65.72 316 THR A CA 1
ATOM 852 C C . THR A 1 316 ? 56.592 -8.718 103.847 1.00 68.34 316 THR A C 1
ATOM 853 O O . THR A 1 316 ? 57.492 -9.208 103.160 1.00 68.48 316 THR A O 1
ATOM 857 N N . SER A 1 317 ? 56.810 -7.791 104.776 1.00 70.63 317 SER A N 1
ATOM 858 C CA . SER A 1 317 ? 58.146 -7.276 105.056 1.00 72.67 317 SER A CA 1
ATOM 859 C C . SER A 1 317 ? 58.406 -7.229 106.562 1.00 74.21 317 SER A C 1
ATOM 860 O O . SER A 1 317 ? 57.649 -7.796 107.352 1.00 74.33 317 SER A O 1
ATOM 863 N N . ASN A 1 318 ? 59.482 -6.549 106.950 1.00 75.35 318 ASN A N 1
ATOM 864 C CA . ASN A 1 318 ? 59.856 -6.423 108.354 1.00 76.31 318 ASN A CA 1
ATOM 865 C C . ASN A 1 318 ? 58.744 -5.800 109.195 1.00 76.29 318 ASN A C 1
ATOM 866 O O . ASN A 1 318 ? 58.495 -6.226 110.325 1.00 76.40 318 ASN A O 1
ATOM 871 N N . GLY A 1 319 ? 58.079 -4.791 108.641 1.00 75.92 319 GLY A N 1
ATOM 872 C CA . GLY A 1 319 ? 57.008 -4.127 109.364 1.00 75.39 319 GLY A CA 1
ATOM 873 C C . GLY A 1 319 ? 55.620 -4.621 108.999 1.00 74.65 319 GLY A C 1
ATOM 874 O O . GLY A 1 319 ? 55.219 -5.722 109.385 1.00 74.77 319 GLY A O 1
ATOM 875 N N . GLU A 1 320 ? 54.886 -3.802 108.252 1.00 73.56 320 GLU A N 1
ATOM 876 C CA . GLU A 1 320 ? 53.529 -4.143 107.835 1.00 72.17 320 GLU A CA 1
ATOM 877 C C . GLU A 1 320 ? 53.551 -4.779 106.445 1.00 69.81 320 GLU A C 1
ATOM 878 O O . GLU A 1 320 ? 54.585 -4.789 105.773 1.00 69.98 320 GLU A O 1
ATOM 884 N N . THR A 1 321 ? 52.408 -5.309 106.019 1.00 67.01 321 THR A N 1
ATOM 885 C CA . THR A 1 321 ? 52.299 -5.935 104.705 1.00 64.08 321 THR A CA 1
ATOM 886 C C . THR A 1 321 ? 51.825 -4.911 103.676 1.00 60.72 321 THR A C 1
ATOM 887 O O . THR A 1 321 ? 51.063 -3.999 104.002 1.00 60.63 321 THR A O 1
ATOM 891 N N . THR A 1 322 ? 52.277 -5.063 102.435 1.00 57.38 322 THR A N 1
ATOM 892 C CA . THR A 1 322 ? 51.897 -4.141 101.372 1.00 54.09 322 THR A CA 1
ATOM 893 C C . THR A 1 322 ? 51.165 -4.828 100.220 1.00 50.02 322 THR A C 1
ATOM 894 O O . THR A 1 322 ? 51.507 -5.941 99.826 1.00 49.87 322 THR A O 1
ATOM 898 N N . VAL A 1 323 ? 50.154 -4.150 99.687 1.00 46.33 323 VAL A N 1
ATOM 899 C CA . VAL A 1 323 ? 49.364 -4.673 98.580 1.00 42.93 323 VAL A CA 1
ATOM 900 C C . VAL A 1 323 ? 49.687 -3.911 97.297 1.00 40.19 323 VAL A C 1
ATOM 901 O O . VAL A 1 323 ? 49.949 -2.712 97.331 1.00 40.40 323 VAL A O 1
ATOM 905 N N . ALA A 1 324 ? 49.673 -4.614 96.169 1.00 37.67 324 ALA A N 1
ATOM 906 C CA . ALA A 1 324 ? 49.961 -4.000 94.878 1.00 35.65 324 ALA A CA 1
ATOM 907 C C . ALA A 1 324 ? 49.162 -4.671 93.772 1.00 34.09 324 ALA A C 1
ATOM 908 O O . ALA A 1 324 ? 48.862 -5.857 93.846 1.00 34.08 324 ALA A O 1
ATOM 910 N N . ASN A 1 325 ? 48.819 -3.909 92.744 1.00 33.19 325 ASN A N 1
ATOM 911 C CA . ASN A 1 325 ? 48.059 -4.455 91.632 1.00 32.72 325 ASN A CA 1
ATOM 912 C C . ASN A 1 325 ? 48.889 -5.394 90.780 1.00 31.99 325 ASN A C 1
ATOM 913 O O . ASN A 1 325 ? 50.050 -5.123 90.480 1.00 31.88 325 ASN A O 1
ATOM 918 N N . ASN A 1 326 ? 48.283 -6.511 90.404 1.00 31.62 326 ASN A N 1
ATOM 919 C CA . ASN A 1 326 ? 48.934 -7.483 89.549 1.00 31.51 326 ASN A CA 1
ATOM 920 C C . ASN A 1 326 ? 48.070 -7.469 88.297 1.00 30.36 326 ASN A C 1
ATOM 921 O O . ASN A 1 326 ? 47.079 -8.188 88.202 1.00 30.46 326 ASN A O 1
ATOM 926 N N . LEU A 1 327 ? 48.454 -6.629 87.347 1.00 29.55 327 LEU A N 1
ATOM 927 C CA . LEU A 1 327 ? 47.713 -6.448 86.107 1.00 29.34 327 LEU A CA 1
ATOM 928 C C . LEU A 1 327 ? 47.621 -7.642 85.162 1.00 27.97 327 LEU A C 1
ATOM 929 O O . LEU A 1 327 ? 46.717 -7.702 84.330 1.00 28.02 327 LEU A O 1
ATOM 934 N N . THR A 1 328 ? 48.536 -8.597 85.286 1.00 26.74 328 THR A N 1
ATOM 935 C CA . THR A 1 328 ? 48.518 -9.746 84.393 1.00 25.91 328 THR A CA 1
ATOM 936 C C . THR A 1 328 ? 47.876 -11.006 84.971 1.00 24.12 328 THR A C 1
ATOM 937 O O . THR A 1 328 ? 47.688 -11.986 84.254 1.00 24.28 328 THR A O 1
ATOM 941 N N . SER A 1 329 ? 47.540 -10.984 86.256 1.00 22.13 329 SER A N 1
ATOM 942 C CA . SER A 1 329 ? 46.913 -12.141 86.888 1.00 20.46 329 SER A CA 1
ATOM 943 C C . SER A 1 329 ? 45.440 -12.263 86.500 1.00 18.51 329 SER A C 1
ATOM 944 O O . SER A 1 329 ? 44.788 -11.275 86.183 1.00 19.01 329 SER A O 1
ATOM 947 N N . THR A 1 330 ? 44.922 -13.483 86.520 1.00 16.81 330 THR A N 1
ATOM 948 C CA . THR A 1 330 ? 43.528 -13.718 86.169 1.00 15.80 330 THR A CA 1
ATOM 949 C C . THR A 1 330 ? 42.744 -14.364 87.310 1.00 14.05 330 THR A C 1
ATOM 950 O O . THR A 1 330 ? 43.301 -14.766 88.327 1.00 13.99 330 THR A O 1
ATOM 954 N N . VAL A 1 331 ? 41.433 -14.425 87.119 1.00 13.03 331 VAL A N 1
ATOM 955 C CA . VAL A 1 331 ? 40.537 -15.115 88.028 1.00 12.00 331 VAL A CA 1
ATOM 956 C C . VAL A 1 331 ? 39.761 -15.976 87.045 1.00 9.98 331 VAL A C 1
ATOM 957 O O . VAL A 1 331 ? 39.618 -15.614 85.880 1.00 9.04 331 VAL A O 1
ATOM 961 N N . GLN A 1 332 ? 39.301 -17.131 87.497 1.00 9.62 332 GLN A N 1
ATOM 962 C CA . GLN A 1 332 ? 38.532 -18.010 86.645 1.00 9.64 332 GLN A CA 1
ATOM 963 C C . GLN A 1 332 ? 37.074 -17.987 87.069 1.00 8.50 332 GLN A C 1
ATOM 964 O O . GLN A 1 332 ? 36.763 -17.977 88.252 1.00 7.64 332 GLN A O 1
ATOM 970 N N . ILE A 1 333 ? 36.185 -17.975 86.089 1.00 9.18 333 ILE A N 1
ATOM 971 C CA . ILE A 1 333 ? 34.764 -17.946 86.368 1.00 9.43 333 ILE A CA 1
ATOM 972 C C . ILE A 1 333 ? 33.961 -18.830 85.434 1.00 8.93 333 ILE A C 1
ATOM 973 O O . ILE A 1 333 ? 34.137 -18.780 84.217 1.00 9.60 333 ILE A O 1
ATOM 978 N N . PHE A 1 334 ? 33.087 -19.649 86.002 1.00 7.78 334 PHE A N 1
ATOM 979 C CA . PHE A 1 334 ? 32.193 -20.448 85.185 1.00 7.32 334 PHE A CA 1
ATOM 980 C C . PHE A 1 334 ? 30.896 -20.697 85.932 1.00 7.01 334 PHE A C 1
ATOM 981 O O . PHE A 1 334 ? 30.856 -20.718 87.164 1.00 5.28 334 PHE A O 1
ATOM 989 N N . ALA A 1 335 ? 29.823 -20.839 85.170 1.00 8.07 335 ALA A N 1
ATOM 990 C CA . ALA A 1 335 ? 28.524 -21.118 85.750 1.00 10.37 335 ALA A CA 1
ATOM 991 C C . ALA A 1 335 ? 28.244 -22.594 85.508 1.00 12.11 335 ALA A C 1
ATOM 992 O O . ALA A 1 335 ? 28.466 -23.099 84.415 1.00 12.18 335 ALA A O 1
ATOM 994 N N . ASP A 1 336 ? 27.790 -23.291 86.540 1.00 14.54 336 ASP A N 1
ATOM 995 C CA . ASP A 1 336 ? 27.458 -24.702 86.403 1.00 16.32 336 ASP A CA 1
ATOM 996 C C . ASP A 1 336 ? 26.033 -24.754 85.842 1.00 16.78 336 ASP A C 1
ATOM 997 O O . ASP A 1 336 ? 25.081 -25.156 86.510 1.00 16.92 336 ASP A O 1
ATOM 1002 N N . SER A 1 337 ? 25.920 -24.336 84.588 1.00 17.99 337 SER A N 1
ATOM 1003 C CA . SER A 1 337 ? 24.654 -24.257 83.884 1.00 19.49 337 SER A CA 1
ATOM 1004 C C . SER A 1 337 ? 23.982 -25.596 83.553 1.00 19.31 337 SER A C 1
ATOM 1005 O O . SER A 1 337 ? 22.793 -25.632 83.238 1.00 19.33 337 SER A O 1
ATOM 1008 N N . SER A 1 338 ? 24.732 -26.691 83.628 1.00 18.91 338 SER A N 1
ATOM 1009 C CA . SER A 1 338 ? 24.170 -28.010 83.358 1.00 18.44 338 SER A CA 1
ATOM 1010 C C . SER A 1 338 ? 23.896 -28.785 84.642 1.00 16.72 338 SER A C 1
ATOM 1011 O O . SER A 1 338 ? 23.464 -29.935 84.594 1.00 16.66 338 SER A O 1
ATOM 1014 N N . TYR A 1 339 ? 24.142 -28.146 85.784 1.00 15.44 339 TYR A N 1
ATOM 1015 C CA . TYR A 1 339 ? 23.908 -28.754 87.095 1.00 15.13 339 TYR A CA 1
ATOM 1016 C C . TYR A 1 339 ? 24.676 -30.057 87.288 1.00 14.84 339 TYR A C 1
ATOM 1017 O O . TYR A 1 339 ? 24.119 -31.053 87.730 1.00 15.40 339 TYR A O 1
ATOM 1026 N N . GLU A 1 340 ? 25.962 -30.032 86.970 1.00 15.00 340 GLU A N 1
ATOM 1027 C CA . GLU A 1 340 ? 26.819 -31.206 87.088 1.00 15.39 340 GLU A CA 1
ATOM 1028 C C . GLU A 1 340 ? 27.511 -31.273 88.443 1.00 13.05 340 GLU A C 1
ATOM 1029 O O . GLU A 1 340 ? 28.128 -32.272 88.787 1.00 12.98 340 GLU A O 1
ATOM 1035 N N . LEU A 1 341 ? 27.382 -30.206 89.216 1.00 11.81 341 LEU A N 1
ATOM 1036 C CA . LEU A 1 341 ? 28.003 -30.122 90.528 1.00 11.42 341 LEU A CA 1
ATOM 1037 C C . LEU A 1 341 ? 26.980 -30.056 91.644 1.00 11.01 341 LEU A C 1
ATOM 1038 O O . LEU A 1 341 ? 25.858 -29.592 91.438 1.00 12.15 341 LEU A O 1
ATOM 1043 N N . PRO A 1 342 ? 27.340 -30.545 92.840 1.00 10.71 342 PRO A N 1
ATOM 1044 C CA . PRO A 1 342 ? 26.401 -30.497 93.967 1.00 10.47 342 PRO A CA 1
ATOM 1045 C C . PRO A 1 342 ? 25.939 -29.045 94.166 1.00 9.84 342 PRO A C 1
ATOM 1046 O O . PRO A 1 342 ? 26.754 -28.126 94.242 1.00 9.99 342 PRO A O 1
ATOM 1050 N N . TYR A 1 343 ? 24.631 -28.845 94.234 1.00 9.62 343 TYR A N 1
ATOM 1051 C CA . TYR A 1 343 ? 24.061 -27.519 94.406 1.00 10.10 343 TYR A CA 1
ATOM 1052 C C . TYR A 1 343 ? 23.953 -27.183 95.894 1.00 10.69 343 TYR A C 1
ATOM 1053 O O . TYR A 1 343 ? 23.337 -27.918 96.647 1.00 11.12 343 TYR A O 1
ATOM 1062 N N . VAL A 1 344 ? 24.553 -26.075 96.318 1.00 12.43 344 VAL A N 1
ATOM 1063 C CA . VAL A 1 344 ? 24.519 -25.692 97.733 1.00 13.82 344 VAL A CA 1
ATOM 1064 C C . VAL A 1 344 ? 23.995 -24.282 97.986 1.00 15.66 344 VAL A C 1
ATOM 1065 O O . VAL A 1 344 ? 23.973 -23.822 99.125 1.00 16.14 344 VAL A O 1
ATOM 1069 N N . MET A 1 345 ? 23.565 -23.603 96.929 1.00 17.27 345 MET A N 1
ATOM 1070 C CA . MET A 1 345 ? 23.056 -22.242 97.055 1.00 19.33 345 MET A CA 1
ATOM 1071 C C . MET A 1 345 ? 21.659 -22.184 97.685 1.00 17.64 345 MET A C 1
ATOM 1072 O O . MET A 1 345 ? 21.155 -21.108 97.986 1.00 17.62 345 MET A O 1
ATOM 1077 N N . ASP A 1 346 ? 21.052 -23.346 97.900 1.00 16.59 346 ASP A N 1
ATOM 1078 C CA . ASP A 1 346 ? 19.706 -23.437 98.461 1.00 15.73 346 ASP A CA 1
ATOM 1079 C C . ASP A 1 346 ? 19.671 -24.218 99.768 1.00 14.07 346 ASP A C 1
ATOM 1080 O O . ASP A 1 346 ? 18.798 -25.053 99.973 1.00 14.23 346 ASP A O 1
ATOM 1085 N N . ALA A 1 347 ? 20.611 -23.948 100.658 1.00 13.99 347 ALA A N 1
ATOM 1086 C CA . ALA A 1 347 ? 20.663 -24.667 101.924 1.00 14.14 347 ALA A CA 1
ATOM 1087 C C . ALA A 1 347 ? 20.480 -23.746 103.135 1.00 14.07 347 ALA A C 1
ATOM 1088 O O . ALA A 1 347 ? 20.849 -24.104 104.249 1.00 14.14 347 ALA A O 1
ATOM 1090 N N . GLY A 1 348 ? 19.914 -22.564 102.897 1.00 14.16 348 GLY A N 1
ATOM 1091 C CA . GLY A 1 348 ? 19.688 -21.592 103.955 1.00 14.03 348 GLY A CA 1
ATOM 1092 C C . GLY A 1 348 ? 20.975 -21.125 104.611 1.00 14.15 348 GLY A C 1
ATOM 1093 O O . GLY A 1 348 ? 21.003 -20.843 105.805 1.00 13.93 348 GLY A O 1
ATOM 1094 N N . GLN A 1 349 ? 22.036 -21.020 103.819 1.00 14.86 349 GLN A N 1
ATOM 1095 C CA . GLN A 1 349 ? 23.337 -20.623 104.337 1.00 15.73 349 GLN A CA 1
ATOM 1096 C C . GLN A 1 349 ? 23.814 -19.231 103.955 1.00 16.88 349 GLN A C 1
ATOM 1097 O O . GLN A 1 349 ? 23.345 -18.635 102.990 1.00 16.92 349 GLN A O 1
ATOM 1103 N N . GLU A 1 350 ? 24.765 -18.725 104.733 1.00 18.97 350 GLU A N 1
ATOM 1104 C CA . GLU A 1 350 ? 25.349 -17.410 104.508 1.00 20.60 350 GLU A CA 1
ATOM 1105 C C . GLU A 1 350 ? 26.141 -17.352 103.205 1.00 20.89 350 GLU A C 1
ATOM 1106 O O . GLU A 1 350 ? 26.388 -18.374 102.561 1.00 21.06 350 GLU A O 1
ATOM 1112 N N . GLY A 1 351 ? 26.538 -16.146 102.821 1.00 20.91 351 GLY A N 1
ATOM 1113 C CA . GLY A 1 351 ? 27.313 -15.990 101.610 1.00 21.36 351 GLY A CA 1
ATOM 1114 C C . GLY A 1 351 ? 26.614 -15.232 100.507 1.00 21.56 351 GLY A C 1
ATOM 1115 O O . GLY A 1 351 ? 27.215 -14.970 99.465 1.00 22.04 351 GLY A O 1
ATOM 1116 N N . SER A 1 352 ? 25.349 -14.881 100.717 1.00 21.07 352 SER A N 1
ATOM 1117 C CA . SER A 1 352 ? 24.607 -14.131 99.709 1.00 20.33 352 SER A CA 1
ATOM 1118 C C . SER A 1 352 ? 25.028 -12.666 99.758 1.00 19.01 352 SER A C 1
ATOM 1119 O O . SER A 1 352 ? 25.698 -12.240 100.696 1.00 17.90 352 SER A O 1
ATOM 1122 N N . LEU A 1 353 ? 24.644 -11.905 98.738 1.00 19.42 353 LEU A N 1
ATOM 1123 C CA . LEU A 1 353 ? 24.968 -10.490 98.703 1.00 20.34 353 LEU A CA 1
ATOM 1124 C C . LEU A 1 353 ? 24.357 -9.860 99.948 1.00 19.04 353 LEU A C 1
ATOM 1125 O O . LEU A 1 353 ? 23.230 -10.177 100.319 1.00 18.82 353 LEU A O 1
ATOM 1130 N N . PRO A 1 354 ? 25.101 -8.975 100.623 1.00 18.91 354 PRO A N 1
ATOM 1131 C CA . PRO A 1 354 ? 24.564 -8.330 101.830 1.00 18.31 354 PRO A CA 1
ATOM 1132 C C . PRO A 1 354 ? 23.349 -7.458 101.472 1.00 17.69 354 PRO A C 1
ATOM 1133 O O . PRO A 1 354 ? 23.279 -6.896 100.376 1.00 16.66 354 PRO A O 1
ATOM 1137 N N . PRO A 1 355 ? 22.372 -7.342 102.389 1.00 18.13 355 PRO A N 1
ATOM 1138 C CA . PRO A 1 355 ? 21.182 -6.530 102.108 1.00 18.89 355 PRO A CA 1
ATOM 1139 C C . PRO A 1 355 ? 21.454 -5.058 101.804 1.00 19.06 355 PRO A C 1
ATOM 1140 O O . PRO A 1 355 ? 20.766 -4.447 100.989 1.00 19.38 355 PRO A O 1
ATOM 1144 N N . PHE A 1 356 ? 22.469 -4.500 102.449 1.00 19.10 356 PHE A N 1
ATOM 1145 C CA . PHE A 1 356 ? 22.813 -3.106 102.260 1.00 19.38 356 PHE A CA 1
ATOM 1146 C C . PHE A 1 356 ? 23.764 -2.879 101.078 1.00 19.02 356 PHE A C 1
ATOM 1147 O O . PHE A 1 356 ? 24.867 -3.419 101.041 1.00 18.56 356 PHE A O 1
ATOM 1155 N N . PRO A 1 357 ? 23.344 -2.058 100.101 1.00 19.02 357 PRO A N 1
ATOM 1156 C CA . PRO A 1 357 ? 24.110 -1.736 98.890 1.00 19.46 357 PRO A CA 1
ATOM 1157 C C . PRO A 1 357 ? 25.538 -1.247 99.105 1.00 19.85 357 PRO A C 1
ATOM 1158 O O . PRO A 1 357 ? 26.395 -1.427 98.245 1.00 19.58 357 PRO A O 1
ATOM 1162 N N . ASN A 1 358 ? 25.788 -0.632 100.252 1.00 20.51 358 ASN A N 1
ATOM 1163 C CA . ASN A 1 358 ? 27.109 -0.103 100.551 1.00 21.30 358 ASN A CA 1
ATOM 1164 C C . ASN A 1 358 ? 28.053 -1.130 101.177 1.00 20.75 358 ASN A C 1
ATOM 1165 O O . ASN A 1 358 ? 29.254 -0.891 101.278 1.00 20.57 358 ASN A O 1
ATOM 1170 N N . ASP A 1 359 ? 27.521 -2.275 101.585 1.00 20.96 359 ASP A N 1
ATOM 1171 C CA . ASP A 1 359 ? 28.361 -3.297 102.201 1.00 21.43 359 ASP A CA 1
ATOM 1172 C C . ASP A 1 359 ? 29.182 -4.118 101.212 1.00 18.62 359 ASP A C 1
ATOM 1173 O O . ASP A 1 359 ? 28.713 -4.491 100.136 1.00 18.01 359 ASP A O 1
ATOM 1178 N N . VAL A 1 360 ? 30.425 -4.373 101.596 1.00 16.83 360 VAL A N 1
ATOM 1179 C CA . VAL A 1 360 ? 31.354 -5.156 100.794 1.00 15.03 360 VAL A CA 1
ATOM 1180 C C . VAL A 1 360 ? 31.406 -6.538 101.423 1.00 12.90 360 VAL A C 1
ATOM 1181 O O . VAL A 1 360 ? 31.617 -6.666 102.626 1.00 12.94 360 VAL A O 1
ATOM 1185 N N . PHE A 1 361 ? 31.204 -7.572 100.620 1.00 11.08 361 PHE A N 1
ATOM 1186 C CA . PHE A 1 361 ? 31.217 -8.914 101.166 1.00 10.34 361 PHE A CA 1
ATOM 1187 C C . PHE A 1 361 ? 32.304 -9.820 100.623 1.00 10.15 361 PHE A C 1
ATOM 1188 O O . PHE A 1 361 ? 32.867 -9.603 99.554 1.00 9.75 361 PHE A O 1
ATOM 1196 N N . MET A 1 362 ? 32.548 -10.864 101.389 1.00 11.06 362 MET A N 1
ATOM 1197 C CA . MET A 1 362 ? 33.520 -11.874 101.067 1.00 12.79 362 MET A CA 1
ATOM 1198 C C . MET A 1 362 ? 32.822 -13.020 100.326 1.00 11.95 362 MET A C 1
ATOM 1199 O O . MET A 1 362 ? 31.787 -13.511 100.761 1.00 12.19 362 MET A O 1
ATOM 1204 N N . VAL A 1 363 ? 33.378 -13.414 99.188 1.00 11.35 363 VAL A N 1
ATOM 1205 C CA . VAL A 1 363 ? 32.828 -14.505 98.401 1.00 10.36 363 VAL A CA 1
ATOM 1206 C C . VAL A 1 363 ? 33.027 -15.798 99.197 1.00 9.03 363 VAL A C 1
ATOM 1207 O O . VAL A 1 363 ? 34.145 -16.123 99.565 1.00 8.59 363 VAL A O 1
ATOM 1211 N N . PRO A 1 364 ? 31.940 -16.542 99.476 1.00 7.94 364 PRO A N 1
ATOM 1212 C CA . PRO A 1 364 ? 32.022 -17.797 100.239 1.00 8.24 364 PRO A CA 1
ATOM 1213 C C . PRO A 1 364 ? 32.755 -18.932 99.526 1.00 7.02 364 PRO A C 1
ATOM 1214 O O . PRO A 1 364 ? 32.698 -19.056 98.305 1.00 6.80 364 PRO A O 1
ATOM 1218 N N . GLN A 1 365 ? 33.447 -19.757 100.299 1.00 7.52 365 GLN A N 1
ATOM 1219 C CA . GLN A 1 365 ? 34.178 -20.889 99.740 1.00 7.25 365 GLN A CA 1
ATOM 1220 C C . GLN A 1 365 ? 33.255 -22.072 99.411 1.00 7.10 365 GLN A C 1
ATOM 1221 O O . GLN A 1 365 ? 32.413 -22.470 100.215 1.00 6.91 365 GLN A O 1
ATOM 1227 N N . TYR A 1 366 ? 33.414 -22.622 98.216 1.00 7.18 366 TYR A N 1
ATOM 1228 C CA . TYR A 1 366 ? 32.610 -23.752 97.795 1.00 6.99 366 TYR A CA 1
ATOM 1229 C C . TYR A 1 366 ? 33.110 -25.070 98.357 1.00 6.71 366 TYR A C 1
ATOM 1230 O O . TYR A 1 366 ? 34.292 -25.390 98.285 1.00 6.01 366 TYR A O 1
ATOM 1239 N N . GLY A 1 367 ? 32.178 -25.828 98.915 1.00 7.79 367 GLY A N 1
ATOM 1240 C CA . GLY A 1 367 ? 32.480 -27.125 99.479 1.00 8.85 367 GLY A CA 1
ATOM 1241 C C . GLY A 1 367 ? 31.214 -27.942 99.335 1.00 9.41 367 GLY A C 1
ATOM 1242 O O . GLY A 1 367 ? 30.120 -27.385 99.279 1.00 10.16 367 GLY A O 1
ATOM 1243 N N . TYR A 1 368 ? 31.337 -29.256 99.252 1.00 9.86 368 TYR A N 1
ATOM 1244 C CA . TYR A 1 368 ? 30.152 -30.083 99.120 1.00 10.44 368 TYR A CA 1
ATOM 1245 C C . TYR A 1 368 ? 30.235 -31.331 99.953 1.00 10.40 368 TYR A C 1
ATOM 1246 O O . TYR A 1 368 ? 31.311 -31.772 100.334 1.00 10.60 368 TYR A O 1
ATOM 1255 N N . CYS A 1 369 ? 29.072 -31.887 100.254 1.00 12.16 369 CYS A N 1
ATOM 1256 C CA . CYS A 1 369 ? 28.984 -33.105 101.040 1.00 13.54 369 CYS A CA 1
ATOM 1257 C C . CYS A 1 369 ? 28.781 -34.282 100.121 1.00 13.31 369 CYS A C 1
ATOM 1258 O O . CYS A 1 369 ? 28.189 -34.159 99.046 1.00 13.48 369 CYS A O 1
ATOM 1261 N N . GLY A 1 370 ? 29.285 -35.427 100.548 1.00 13.52 370 GLY A N 1
ATOM 1262 C CA . GLY A 1 370 ? 29.124 -36.627 99.768 1.00 14.25 370 GLY A CA 1
ATOM 1263 C C . GLY A 1 370 ? 28.177 -37.553 100.496 1.00 15.52 370 GLY A C 1
ATOM 1264 O O . GLY A 1 370 ? 27.657 -37.223 101.564 1.00 15.44 370 GLY A O 1
ATOM 1265 N N . LEU A 1 371 ? 27.955 -38.720 99.913 1.00 17.27 371 LEU A N 1
ATOM 1266 C CA . LEU A 1 371 ? 27.074 -39.722 100.489 1.00 18.48 371 LEU A CA 1
ATOM 1267 C C . LEU A 1 371 ? 27.606 -40.236 101.818 1.00 18.79 371 LEU A C 1
ATOM 1268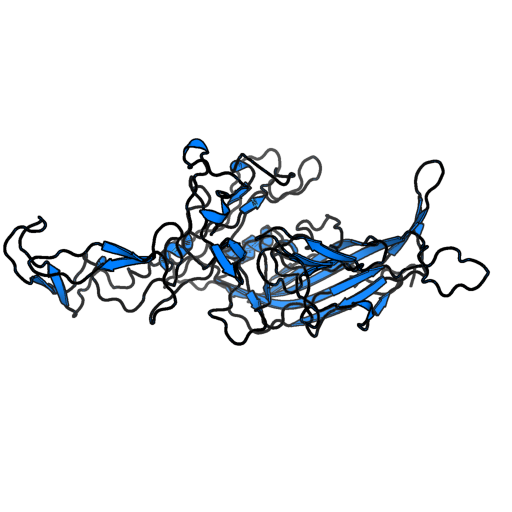 O O . LEU A 1 371 ? 28.749 -40.665 101.915 1.00 18.55 371 LEU A O 1
ATOM 1273 N N . VAL A 1 372 ? 26.770 -40.190 102.844 1.00 20.33 372 VAL A N 1
ATOM 1274 C CA . VAL A 1 372 ? 27.166 -40.701 104.147 1.00 22.21 372 VAL A CA 1
ATOM 1275 C C . VAL A 1 372 ? 26.492 -42.057 104.281 1.00 23.78 372 VAL A C 1
ATOM 1276 O O . VAL A 1 372 ? 25.286 -42.184 104.069 1.00 23.74 372 VAL A O 1
ATOM 1280 N N . THR A 1 373 ? 27.274 -43.073 104.611 1.00 25.76 373 THR A N 1
ATOM 1281 C CA . THR A 1 373 ? 26.735 -44.415 104.762 1.00 27.91 373 THR A CA 1
ATOM 1282 C C . THR A 1 373 ? 26.701 -44.793 106.234 1.00 28.56 373 THR A C 1
ATOM 1283 O O . THR A 1 373 ? 27.723 -44.752 106.917 1.00 28.53 373 THR A O 1
ATOM 1287 N N . GLY A 1 374 ? 25.518 -45.159 106.715 1.00 29.23 374 GLY A N 1
ATOM 1288 C CA . GLY A 1 374 ? 25.374 -45.526 108.110 1.00 30.10 374 GLY A CA 1
ATOM 1289 C C . GLY A 1 374 ? 25.240 -44.288 108.974 1.00 31.00 374 GLY A C 1
ATOM 1290 O O . GLY A 1 374 ? 24.985 -43.197 108.465 1.00 30.85 374 GLY A O 1
ATOM 1291 N N . ASN A 1 375 ? 25.429 -44.445 110.278 1.00 32.15 375 ASN A N 1
ATOM 1292 C CA . ASN A 1 375 ? 25.309 -43.319 111.193 1.00 33.68 375 ASN A CA 1
ATOM 1293 C C . ASN A 1 375 ? 26.421 -43.276 112.236 1.00 33.55 375 ASN A C 1
ATOM 1294 O O . ASN A 1 375 ? 26.193 -42.866 113.376 1.00 33.77 375 ASN A O 1
ATOM 1299 N N . THR A 1 376 ? 27.623 -43.692 111.850 1.00 33.68 376 THR A N 1
ATOM 1300 C CA . THR A 1 376 ? 28.750 -43.695 112.778 1.00 33.99 376 THR A CA 1
ATOM 1301 C C . THR A 1 376 ? 30.106 -43.398 112.141 1.00 33.39 376 THR A C 1
ATOM 1302 O O . THR A 1 376 ? 30.998 -42.869 112.802 1.00 33.93 376 THR A O 1
ATOM 1306 N N . SER A 1 377 ? 30.267 -43.742 110.868 1.00 32.02 377 SER A N 1
ATOM 1307 C CA . SER A 1 377 ? 31.538 -43.525 110.189 1.00 30.59 377 SER A CA 1
ATOM 1308 C C . SER A 1 377 ? 31.449 -42.576 109.002 1.00 28.68 377 SER A C 1
ATOM 1309 O O . SER A 1 377 ? 30.472 -42.583 108.253 1.00 28.09 377 SER A O 1
ATOM 1312 N N . GLN A 1 378 ? 32.489 -41.766 108.833 1.00 27.61 378 GLN A N 1
ATOM 1313 C CA . GLN A 1 378 ? 32.543 -40.815 107.733 1.00 26.81 378 GLN A CA 1
ATOM 1314 C C . GLN A 1 378 ? 33.137 -41.457 106.483 1.00 27.01 378 GLN A C 1
ATOM 1315 O O . GLN A 1 378 ? 33.128 -40.858 105.406 1.00 27.06 378 GLN A O 1
ATOM 1321 N N . GLN A 1 379 ? 33.638 -42.683 106.632 1.00 27.30 379 GLN A N 1
ATOM 1322 C CA . GLN A 1 379 ? 34.246 -43.415 105.524 1.00 28.15 379 GLN A CA 1
ATOM 1323 C C . GLN A 1 379 ? 33.432 -43.382 104.241 1.00 27.17 379 GLN A C 1
ATOM 1324 O O . GLN A 1 379 ? 32.217 -43.569 104.253 1.00 27.43 379 GLN A O 1
ATOM 1330 N N . GLN A 1 380 ? 34.117 -43.149 103.131 1.00 26.34 380 GLN A N 1
ATOM 1331 C CA . GLN A 1 380 ? 33.455 -43.104 101.842 1.00 25.85 380 GLN A CA 1
ATOM 1332 C C . GLN A 1 380 ? 33.483 -44.486 101.203 1.00 25.47 380 GLN A C 1
ATOM 1333 O O . GLN A 1 380 ? 34.334 -45.315 101.523 1.00 25.12 380 GLN A O 1
ATOM 1339 N N . THR A 1 381 ? 32.529 -44.734 100.316 1.00 25.38 381 THR A N 1
ATOM 1340 C CA . THR A 1 381 ? 32.450 -46.002 99.609 1.00 25.39 381 THR A CA 1
ATOM 1341 C C . THR A 1 381 ? 32.735 -45.716 98.142 1.00 25.47 381 THR A C 1
ATOM 1342 O O . THR A 1 381 ? 33.016 -44.577 97.769 1.00 24.99 381 THR A O 1
ATOM 1346 N N . ASP A 1 382 ? 32.652 -46.744 97.309 1.00 25.90 382 ASP A N 1
ATOM 1347 C CA . ASP A 1 382 ? 32.903 -46.579 95.887 1.00 26.47 382 ASP A CA 1
ATOM 1348 C C . ASP A 1 382 ? 31.866 -45.688 95.222 1.00 26.59 382 ASP A C 1
ATOM 1349 O O . ASP A 1 382 ? 32.088 -45.181 94.126 1.00 26.73 382 ASP A O 1
ATOM 1354 N N . ARG A 1 383 ? 30.737 -45.490 95.892 1.00 26.57 383 ARG A N 1
ATOM 1355 C CA . ARG A 1 383 ? 29.690 -44.640 95.352 1.00 26.88 383 ARG A CA 1
ATOM 1356 C C . ARG A 1 383 ? 29.999 -43.160 95.515 1.00 23.59 383 ARG A C 1
ATOM 1357 O O . ARG A 1 383 ? 29.439 -42.332 94.803 1.00 23.94 383 ARG A O 1
ATOM 1365 N N . ASN A 1 384 ? 30.888 -42.825 96.443 1.00 20.15 384 ASN A N 1
ATOM 1366 C CA . ASN A 1 384 ? 31.225 -41.429 96.658 1.00 17.12 384 ASN A CA 1
ATOM 1367 C C . ASN A 1 384 ? 31.914 -40.794 95.468 1.00 15.22 384 ASN A C 1
ATOM 1368 O O . ASN A 1 384 ? 32.773 -41.389 94.821 1.00 15.22 384 ASN A O 1
ATOM 1373 N N . ALA A 1 385 ? 31.505 -39.572 95.175 1.00 13.25 385 ALA A N 1
ATOM 1374 C CA . ALA A 1 385 ? 32.046 -38.865 94.047 1.00 11.78 385 ALA A CA 1
ATOM 1375 C C . ALA A 1 385 ? 32.980 -37.744 94.430 1.00 11.44 385 ALA A C 1
ATOM 1376 O O . ALA A 1 385 ? 32.858 -37.124 95.485 1.00 11.59 385 ALA A O 1
ATOM 1378 N N . PHE A 1 386 ? 33.940 -37.506 93.559 1.00 10.83 386 PHE A N 1
ATOM 1379 C CA . PHE A 1 386 ? 34.833 -36.402 93.753 1.00 10.72 386 PHE A CA 1
ATOM 1380 C C . PHE A 1 386 ? 34.693 -35.567 92.490 1.00 9.60 386 PHE A C 1
ATOM 1381 O O . PHE A 1 386 ? 34.719 -36.092 91.380 1.00 9.05 386 PHE A O 1
ATOM 1389 N N . TYR A 1 387 ? 34.503 -34.270 92.667 1.00 10.27 387 TYR A N 1
ATOM 1390 C CA . TYR A 1 387 ? 34.363 -33.370 91.539 1.00 12.31 387 TYR A CA 1
ATOM 1391 C C . TYR A 1 387 ? 35.488 -32.363 91.532 1.00 13.63 387 TYR A C 1
ATOM 1392 O O . TYR A 1 387 ? 35.728 -31.671 92.515 1.00 13.89 387 TYR A O 1
ATOM 1401 N N . CYS A 1 388 ? 36.192 -32.303 90.415 1.00 14.87 388 CYS A N 1
ATOM 1402 C CA . CYS A 1 388 ? 37.275 -31.353 90.252 1.00 15.44 388 CYS A CA 1
ATOM 1403 C C . CYS A 1 388 ? 36.704 -30.218 89.411 1.00 14.41 388 CYS A C 1
ATOM 1404 O O . CYS A 1 388 ? 36.264 -30.447 88.290 1.00 14.35 388 CYS A O 1
ATOM 1407 N N . LEU A 1 389 ? 36.699 -29.000 89.936 1.00 14.59 389 LEU A N 1
ATOM 1408 C CA . LEU A 1 389 ? 36.155 -27.888 89.171 1.00 15.69 389 LEU A CA 1
ATOM 1409 C C . LEU A 1 389 ? 37.052 -27.386 88.045 1.00 16.36 389 LEU A C 1
ATOM 1410 O O . LEU A 1 389 ? 36.567 -26.721 87.132 1.00 16.40 389 LEU A O 1
ATOM 1415 N N . GLU A 1 390 ? 38.349 -27.692 88.101 1.00 17.75 390 GLU A N 1
ATOM 1416 C CA . GLU A 1 390 ? 39.261 -27.283 87.029 1.00 20.18 390 GLU A CA 1
ATOM 1417 C C . GLU A 1 390 ? 38.938 -28.131 85.824 1.00 20.69 390 GLU A C 1
ATOM 1418 O O . GLU A 1 390 ? 39.327 -27.824 84.705 1.00 20.82 390 GLU A O 1
ATOM 1424 N N . TYR A 1 391 ? 38.210 -29.208 86.073 1.00 21.68 391 TYR A N 1
ATOM 1425 C CA . TYR A 1 391 ? 37.821 -30.126 85.027 1.00 22.59 391 TYR A CA 1
ATOM 1426 C C . TYR A 1 391 ? 36.668 -29.575 84.179 1.00 20.68 391 TYR A C 1
ATOM 1427 O O . TYR A 1 391 ? 36.149 -30.253 83.298 1.00 20.35 391 TYR A O 1
ATOM 1436 N N . PHE A 1 392 ? 36.272 -28.338 84.455 1.00 19.08 392 PHE A N 1
ATOM 1437 C CA . PHE A 1 392 ? 35.213 -27.675 83.701 1.00 18.05 392 PHE A CA 1
ATOM 1438 C C . PHE A 1 392 ? 35.843 -26.543 82.901 1.00 17.21 392 PHE A C 1
ATOM 1439 O O . PHE A 1 392 ? 36.915 -26.052 83.244 1.00 16.62 392 PHE A O 1
ATOM 1447 N N . PRO A 1 393 ? 35.186 -26.117 81.817 1.00 17.45 393 PRO A N 1
ATOM 1448 C CA . PRO A 1 393 ? 35.726 -25.015 81.013 1.00 17.17 393 PRO A CA 1
ATOM 1449 C C . PRO A 1 393 ? 35.389 -23.726 81.774 1.00 16.05 393 PRO A C 1
ATOM 1450 O O . PRO A 1 393 ? 34.289 -23.593 82.300 1.00 16.31 393 PRO A O 1
ATOM 1454 N N . SER A 1 394 ? 36.322 -22.789 81.859 1.00 14.85 394 SER A N 1
ATOM 1455 C CA . SER A 1 394 ? 36.023 -21.545 82.550 1.00 13.97 394 SER A CA 1
ATOM 1456 C C . SER A 1 394 ? 36.649 -20.358 81.845 1.00 12.54 394 SER A C 1
ATOM 1457 O O . SER A 1 394 ? 37.644 -20.490 81.144 1.00 12.39 394 SER A O 1
ATOM 1460 N N . GLN A 1 395 ? 36.031 -19.202 82.012 1.00 12.12 395 GLN A N 1
ATOM 1461 C CA . GLN A 1 395 ? 36.537 -17.983 81.417 1.00 12.19 395 GLN A CA 1
ATOM 1462 C C . GLN A 1 395 ? 37.663 -17.494 82.323 1.00 10.99 395 GLN A C 1
ATOM 1463 O O . GLN A 1 395 ? 37.586 -17.620 83.543 1.00 10.16 395 GLN A O 1
ATOM 1469 N N . MET A 1 396 ? 38.727 -16.975 81.727 1.00 11.70 396 MET A N 1
ATOM 1470 C CA . MET A 1 396 ? 39.831 -16.439 82.510 1.00 12.89 396 MET A CA 1
ATOM 1471 C C . MET A 1 396 ? 39.783 -14.942 82.321 1.00 12.98 396 MET A C 1
ATOM 1472 O O . MET A 1 396 ? 39.768 -14.445 81.200 1.00 13.09 396 MET A O 1
ATOM 1477 N N . LEU A 1 397 ? 39.743 -14.220 83.426 1.00 14.17 397 LEU A N 1
ATOM 1478 C CA . LEU A 1 397 ? 39.628 -12.780 83.346 1.00 15.37 397 LEU A CA 1
ATOM 1479 C C . LEU A 1 397 ? 40.750 -11.978 83.965 1.00 15.75 397 LEU A C 1
ATOM 1480 O O . LEU A 1 397 ? 41.142 -12.211 85.103 1.00 15.85 397 LEU A O 1
ATOM 1485 N N . ARG A 1 398 ? 41.269 -11.032 83.193 1.00 17.10 398 ARG A N 1
ATOM 1486 C CA . ARG A 1 398 ? 42.288 -10.117 83.689 1.00 18.00 398 ARG A CA 1
ATOM 1487 C C . ARG A 1 398 ? 41.504 -8.848 84.053 1.00 17.03 398 ARG A C 1
ATOM 1488 O O . ARG A 1 398 ? 40.301 -8.772 83.807 1.00 15.74 398 ARG A O 1
ATOM 1496 N N . THR A 1 399 ? 42.183 -7.862 84.627 1.00 18.14 399 THR A N 1
ATOM 1497 C CA . THR A 1 399 ? 41.547 -6.621 85.058 1.00 18.79 399 THR A CA 1
ATOM 1498 C C . THR A 1 399 ? 40.619 -5.912 84.059 1.00 18.24 399 THR A C 1
ATOM 1499 O O . THR A 1 399 ? 39.722 -5.182 84.468 1.00 18.76 399 THR A O 1
ATOM 1503 N N . GLY A 1 400 ? 40.808 -6.125 82.764 1.00 18.04 400 GLY A N 1
ATOM 1504 C CA . GLY A 1 400 ? 39.936 -5.468 81.804 1.00 18.41 400 GLY A CA 1
ATOM 1505 C C . GLY A 1 400 ? 38.695 -6.247 81.380 1.00 18.69 400 GLY A C 1
ATOM 1506 O O . GLY A 1 400 ? 37.770 -5.680 80.806 1.00 19.21 400 GLY A O 1
ATOM 1507 N N . ASN A 1 401 ? 38.662 -7.540 81.688 1.00 18.18 401 ASN A N 1
ATOM 1508 C CA . ASN A 1 401 ? 37.561 -8.419 81.300 1.00 17.02 401 ASN A CA 1
ATOM 1509 C C . ASN A 1 401 ? 36.385 -8.485 82.260 1.00 15.90 401 ASN A C 1
ATOM 1510 O O . ASN A 1 401 ? 36.525 -8.249 83.458 1.00 16.69 401 ASN A O 1
ATOM 1515 N N . ASN A 1 402 ? 35.216 -8.818 81.730 1.00 14.86 402 ASN A N 1
ATOM 1516 C CA . ASN A 1 402 ? 34.042 -8.971 82.574 1.00 14.58 402 ASN A CA 1
ATOM 1517 C C . ASN A 1 402 ? 33.318 -10.263 82.204 1.00 12.75 402 ASN A C 1
ATOM 1518 O O . ASN A 1 402 ? 33.594 -10.881 81.185 1.00 12.53 402 ASN A O 1
ATOM 1523 N N . PHE A 1 403 ? 32.410 -10.678 83.065 1.00 12.97 403 PHE A N 1
ATOM 1524 C CA . PHE A 1 403 ? 31.669 -11.905 82.875 1.00 12.76 403 PHE A CA 1
ATOM 1525 C C . PHE A 1 403 ? 30.175 -11.659 83.003 1.00 13.98 403 PHE A C 1
ATOM 1526 O O . PHE A 1 403 ? 29.722 -10.981 83.918 1.00 13.66 403 PHE A O 1
ATOM 1534 N N . GLU A 1 404 ? 29.405 -12.235 82.098 1.00 15.88 404 GLU A N 1
ATOM 1535 C CA . GLU A 1 404 ? 27.972 -12.044 82.137 1.00 18.49 404 GLU A CA 1
ATOM 1536 C C . GLU A 1 404 ? 27.240 -13.354 81.901 1.00 17.73 404 GLU A C 1
ATOM 1537 O O . GLU A 1 404 ? 27.757 -14.250 81.247 1.00 17.90 404 GLU A O 1
ATOM 1543 N N . ILE A 1 405 ? 26.042 -13.466 82.460 1.00 17.63 405 ILE A N 1
ATOM 1544 C CA . ILE A 1 405 ? 25.211 -14.645 82.269 1.00 17.77 405 ILE A CA 1
ATOM 1545 C C . ILE A 1 405 ? 23.725 -14.316 82.460 1.00 15.58 405 ILE A C 1
ATOM 1546 O O . ILE A 1 405 ? 23.344 -13.587 83.374 1.00 15.23 405 ILE A O 1
ATOM 1551 N N . THR A 1 406 ? 22.899 -14.840 81.563 1.00 15.02 406 THR A N 1
ATOM 1552 C CA . THR A 1 406 ? 21.454 -14.639 81.603 1.00 14.95 406 THR A CA 1
ATOM 1553 C C . THR A 1 406 ? 20.795 -15.967 81.970 1.00 12.71 406 THR A C 1
ATOM 1554 O O . THR A 1 406 ? 21.330 -17.034 81.683 1.00 13.40 406 THR A O 1
ATOM 1558 N N . TYR A 1 407 ? 19.644 -15.899 82.625 1.00 11.11 407 TYR A N 1
ATOM 1559 C CA . TYR A 1 407 ? 18.928 -17.093 83.057 1.00 8.58 407 TYR A CA 1
ATOM 1560 C C . TYR A 1 407 ? 17.427 -16.843 83.062 1.00 8.05 407 TYR A C 1
ATOM 1561 O O . TYR A 1 407 ? 16.970 -15.748 83.389 1.00 8.01 407 TYR A O 1
ATOM 1570 N N . SER A 1 408 ? 16.658 -17.856 82.692 1.00 7.80 408 SER A N 1
ATOM 1571 C CA . SER A 1 408 ? 15.213 -17.727 82.712 1.00 8.69 408 SER A CA 1
ATOM 1572 C C . SER A 1 408 ? 14.688 -18.733 83.713 1.00 7.55 408 SER A C 1
ATOM 1573 O O . SER A 1 408 ? 15.195 -19.843 83.814 1.00 7.37 408 SER A O 1
ATOM 1576 N N . PHE A 1 409 ? 13.676 -18.333 84.457 1.00 7.81 409 PHE A N 1
ATOM 1577 C CA . PHE A 1 409 ? 13.062 -19.228 85.417 1.00 8.80 409 PHE A CA 1
ATOM 1578 C C . PHE A 1 409 ? 11.981 -20.030 84.728 1.00 11.05 409 PHE A C 1
ATOM 1579 O O . PHE A 1 409 ? 11.295 -19.524 83.845 1.00 11.06 409 PHE A O 1
ATOM 1587 N N . GLU A 1 410 ? 11.835 -21.281 85.135 1.00 14.28 410 GLU A N 1
ATOM 1588 C CA . GLU A 1 410 ? 10.788 -22.133 84.589 1.00 17.44 410 GLU A CA 1
ATOM 1589 C C . GLU A 1 410 ? 9.493 -21.566 85.172 1.00 18.99 410 GLU A C 1
ATOM 1590 O O . GLU A 1 410 ? 9.532 -20.810 86.141 1.00 18.70 410 GLU A O 1
ATOM 1596 N N . LYS A 1 411 ? 8.353 -21.913 84.590 1.00 21.60 411 LYS A N 1
ATOM 1597 C CA . LYS A 1 411 ? 7.093 -21.418 85.120 1.00 24.44 411 LYS A CA 1
ATOM 1598 C C . LYS A 1 411 ? 6.881 -22.091 86.470 1.00 22.66 411 LYS A C 1
ATOM 1599 O O . LYS A 1 411 ? 6.921 -23.311 86.585 1.00 23.11 411 LYS A O 1
ATOM 1605 N N . VAL A 1 412 ? 6.678 -21.277 87.492 1.00 21.36 412 VAL A N 1
ATOM 1606 C CA . VAL A 1 412 ? 6.482 -21.766 88.846 1.00 20.77 412 VAL A CA 1
ATOM 1607 C C . VAL A 1 412 ? 5.198 -21.091 89.319 1.00 19.22 412 VAL A C 1
ATOM 1608 O O . VAL A 1 412 ? 4.802 -20.060 88.776 1.00 18.86 412 VAL A O 1
ATOM 1612 N N . PRO A 1 413 ? 4.510 -21.668 90.312 1.00 18.92 413 PRO A N 1
ATOM 1613 C CA . PRO A 1 413 ? 3.281 -20.993 90.748 1.00 17.77 413 PRO A CA 1
ATOM 1614 C C . PRO A 1 413 ? 3.615 -19.703 91.499 1.00 15.21 413 PRO A C 1
ATOM 1615 O O . PRO A 1 413 ? 4.706 -19.567 92.050 1.00 14.97 413 PRO A O 1
ATOM 1619 N N . PHE A 1 414 ? 2.684 -18.760 91.513 1.00 13.63 414 PHE A N 1
ATOM 1620 C CA . PHE A 1 414 ? 2.880 -17.523 92.260 1.00 12.60 414 PHE A CA 1
ATOM 1621 C C . PHE A 1 414 ? 2.901 -17.829 93.731 1.00 10.73 414 PHE A C 1
ATOM 1622 O O . PHE A 1 414 ? 2.144 -18.678 94.194 1.00 10.77 414 PHE A O 1
ATOM 1630 N N . HIS A 1 415 ? 3.763 -17.151 94.473 1.00 9.81 415 HIS A N 1
ATOM 1631 C CA . HIS A 1 415 ? 3.753 -17.351 95.904 1.00 9.54 415 HIS A CA 1
ATOM 1632 C C . HIS A 1 415 ? 2.479 -16.619 96.339 1.00 9.05 415 HIS A C 1
ATOM 1633 O O . HIS A 1 415 ? 2.150 -15.566 95.793 1.00 9.06 415 HIS A O 1
ATOM 1640 N N . SER A 1 416 ? 1.761 -17.172 97.301 1.00 9.04 416 SER A N 1
ATOM 1641 C CA . SER A 1 416 ? 0.538 -16.537 97.778 1.00 10.05 416 SER A CA 1
ATOM 1642 C C . SER A 1 416 ? 0.863 -15.497 98.846 1.00 10.07 416 SER A C 1
ATOM 1643 O O . SER A 1 416 ? 1.216 -15.833 99.975 1.00 9.14 416 SER A O 1
ATOM 1646 N N . MET A 1 417 ? 0.738 -14.227 98.480 1.00 12.02 417 MET A N 1
ATOM 1647 C CA . MET A 1 417 ? 1.032 -13.139 99.404 1.00 13.73 417 MET A CA 1
ATOM 1648 C C . MET A 1 417 ? -0.224 -12.613 100.076 1.00 14.05 417 MET A C 1
ATOM 1649 O O . MET A 1 417 ? -0.506 -11.419 100.038 1.00 15.65 417 MET A O 1
ATOM 1654 N N . TYR A 1 418 ? -0.980 -13.508 100.688 1.00 13.45 418 TYR A N 1
ATOM 1655 C CA . TYR A 1 418 ? -2.208 -13.125 101.362 1.00 12.82 418 TYR A CA 1
ATOM 1656 C C . TYR A 1 418 ? -2.537 -14.130 102.438 1.00 11.48 418 TYR A C 1
ATOM 1657 O O . TYR A 1 418 ? -2.143 -15.289 102.369 1.00 11.36 418 TYR A O 1
ATOM 1666 N N . ALA A 1 419 ? -3.249 -13.664 103.447 1.00 11.41 419 ALA A N 1
ATOM 1667 C CA . ALA A 1 419 ? -3.694 -14.519 104.525 1.00 10.97 419 ALA A CA 1
ATOM 1668 C C . ALA A 1 419 ? -5.143 -14.777 104.144 1.00 10.54 419 ALA A C 1
ATOM 1669 O O . ALA A 1 419 ? -5.755 -13.965 103.453 1.00 10.68 419 ALA A O 1
ATOM 1671 N N . HIS A 1 420 ? -5.691 -15.905 104.560 1.00 10.55 420 HIS A N 1
ATOM 1672 C CA . HIS A 1 420 ? -7.076 -16.189 104.241 1.00 10.54 420 HIS A CA 1
ATOM 1673 C C . HIS A 1 420 ? -8.049 -15.534 105.212 1.00 10.89 420 HIS A C 1
ATOM 1674 O O . HIS A 1 420 ? -7.845 -15.556 106.421 1.00 10.73 420 HIS A O 1
ATOM 1681 N N . SER A 1 421 ? -9.099 -14.926 104.670 1.00 12.54 421 SER A N 1
ATOM 1682 C CA . SER A 1 42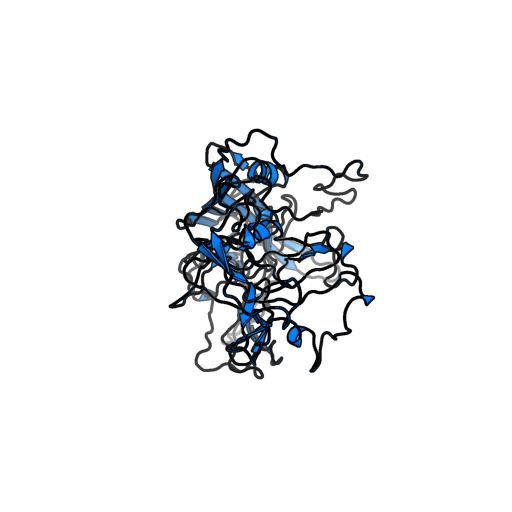1 ? -10.098 -14.266 105.506 1.00 13.93 421 SER A CA 1
ATOM 1683 C C . SER A 1 421 ? -11.307 -15.165 105.758 1.00 14.02 421 SER A C 1
ATOM 1684 O O . SER A 1 421 ? -12.369 -14.702 106.160 1.00 14.75 421 SER A O 1
ATOM 1687 N N . GLN A 1 422 ? -11.128 -16.456 105.502 1.00 14.51 422 GLN A N 1
ATOM 1688 C CA . GLN A 1 422 ? -12.156 -17.472 105.728 1.00 14.86 422 GLN A CA 1
ATOM 1689 C C . GLN A 1 422 ? -11.480 -18.696 106.309 1.00 14.71 422 GLN A C 1
ATOM 1690 O O . GLN A 1 422 ? -10.305 -18.942 106.049 1.00 15.19 422 GLN A O 1
ATOM 1696 N N . SER A 1 423 ? -12.220 -19.452 107.108 1.00 14.97 423 SER A N 1
ATOM 1697 C CA . SER A 1 423 ? -11.708 -20.680 107.713 1.00 14.90 423 SER A CA 1
ATOM 1698 C C . SER A 1 423 ? -12.214 -21.849 106.876 1.00 14.43 423 SER A C 1
ATOM 1699 O O . SER A 1 423 ? -13.329 -21.808 106.357 1.00 13.73 423 SER A O 1
ATOM 1702 N N . LEU A 1 424 ? -11.399 -22.890 106.745 1.00 14.46 424 LEU A N 1
ATOM 1703 C CA . LEU A 1 424 ? -11.786 -24.057 105.960 1.00 14.10 424 LEU A CA 1
ATOM 1704 C C . LEU A 1 424 ? -13.038 -24.765 106.504 1.00 14.35 424 LEU A C 1
ATOM 1705 O O . LEU A 1 424 ? -13.796 -25.361 105.739 1.00 14.62 424 LEU A O 1
ATOM 1710 N N . ASP A 1 425 ? -13.267 -24.689 107.811 1.00 14.10 425 ASP A N 1
ATOM 1711 C CA . ASP A 1 425 ? -14.438 -25.336 108.409 1.00 14.58 425 ASP A CA 1
ATOM 1712 C C . ASP A 1 425 ? -15.661 -24.405 108.507 1.00 13.43 425 ASP A C 1
ATOM 1713 O O . ASP A 1 425 ? -16.643 -24.723 109.175 1.00 12.30 425 ASP A O 1
ATOM 1718 N N . ARG A 1 426 ? -15.588 -23.260 107.833 1.00 13.25 426 ARG A N 1
ATOM 1719 C CA . ARG A 1 426 ? -16.677 -22.288 107.829 1.00 13.68 426 ARG A CA 1
ATOM 1720 C C . ARG A 1 426 ? -16.936 -21.757 106.424 1.00 14.60 426 ARG A C 1
ATOM 1721 O O . ARG A 1 426 ? -17.018 -20.551 106.211 1.00 15.22 426 ARG A O 1
ATOM 1729 N N . LEU A 1 427 ? -17.070 -22.658 105.463 1.00 15.19 427 LEU A N 1
ATOM 1730 C CA . LEU A 1 427 ? -17.317 -22.242 104.093 1.00 16.21 427 LEU A CA 1
ATOM 1731 C C . LEU A 1 427 ? -18.794 -22.313 103.715 1.00 16.00 427 LEU A C 1
ATOM 1732 O O . LEU A 1 427 ? -19.157 -22.120 102.557 1.00 16.89 427 LEU A O 1
ATOM 1737 N N . MET A 1 428 ? -19.648 -22.566 104.696 1.00 15.37 428 MET A N 1
ATOM 1738 C CA . MET A 1 428 ? -21.076 -22.658 104.433 1.00 15.61 428 MET A CA 1
ATOM 1739 C C . MET A 1 428 ? -21.818 -21.350 104.688 1.00 14.57 428 MET A C 1
ATOM 1740 O O . MET A 1 428 ? -21.272 -20.410 105.268 1.00 14.95 428 MET A O 1
ATOM 1745 N N . ASN A 1 429 ? -23.061 -21.302 104.221 1.00 12.80 429 ASN A N 1
ATOM 1746 C CA . ASN A 1 429 ? -23.945 -20.162 104.426 1.00 11.16 429 ASN A CA 1
ATOM 1747 C C . ASN A 1 429 ? -24.435 -20.399 105.860 1.00 11.39 429 ASN A C 1
ATOM 1748 O O . ASN A 1 429 ? -25.121 -21.380 106.130 1.00 10.91 429 ASN A O 1
ATOM 1753 N N . PRO A 1 430 ? -24.075 -19.510 106.800 1.00 12.50 430 PRO A N 1
ATOM 1754 C CA . PRO A 1 430 ? -24.490 -19.664 108.202 1.00 12.97 430 PRO A CA 1
ATOM 1755 C C . PRO A 1 430 ? -25.987 -19.527 108.488 1.00 14.18 430 PRO A C 1
ATOM 1756 O O . PRO A 1 430 ? -26.423 -19.693 109.623 1.00 14.62 430 PRO A O 1
ATOM 1760 N N . LEU A 1 431 ? -26.771 -19.245 107.454 1.00 15.16 431 LEU A N 1
ATOM 1761 C CA . LEU A 1 431 ? -28.213 -19.064 107.608 1.00 15.67 431 LEU A CA 1
ATOM 1762 C C . LEU A 1 431 ? -29.049 -20.258 107.149 1.00 15.54 431 LEU A C 1
ATOM 1763 O O . LEU A 1 431 ? -30.231 -20.346 107.468 1.00 15.49 431 LEU A O 1
ATOM 1768 N N . ILE A 1 432 ? -28.436 -21.175 106.409 1.00 15.42 432 ILE A N 1
ATOM 1769 C CA . ILE A 1 432 ? -29.168 -22.306 105.856 1.00 16.02 432 ILE A CA 1
ATOM 1770 C C . ILE A 1 432 ? -28.822 -23.674 106.444 1.00 16.59 432 ILE A C 1
ATOM 1771 O O . ILE A 1 432 ? -27.676 -23.929 106.814 1.00 16.40 432 ILE A O 1
ATOM 1776 N N . ASP A 1 433 ? -29.816 -24.556 106.517 1.00 17.96 433 ASP A N 1
ATOM 1777 C CA . ASP A 1 433 ? -29.600 -25.912 107.025 1.00 19.36 433 ASP A CA 1
ATOM 1778 C C . ASP A 1 433 ? -29.045 -26.767 105.889 1.00 18.08 433 ASP A C 1
ATOM 1779 O O . ASP A 1 433 ? -29.119 -26.387 104.718 1.00 17.70 433 ASP A O 1
ATOM 1784 N N . GLN A 1 434 ? -28.484 -27.918 106.234 1.00 17.56 434 GLN A N 1
ATOM 1785 C CA . GLN A 1 434 ? -27.989 -28.841 105.221 1.00 16.97 434 GLN A CA 1
ATOM 1786 C C . GLN A 1 434 ? -29.140 -29.808 104.964 1.00 16.84 434 GLN A C 1
ATOM 1787 O O . GLN A 1 434 ? -30.000 -29.990 105.822 1.00 17.06 434 GLN A O 1
ATOM 1793 N N . TYR A 1 435 ? -29.168 -30.416 103.786 1.00 16.44 435 TYR A N 1
ATOM 1794 C CA . TYR A 1 435 ? -30.205 -31.391 103.491 1.00 15.37 435 TYR A CA 1
ATOM 1795 C C . TYR A 1 435 ? -29.656 -32.760 103.876 1.00 16.03 435 TYR A C 1
ATOM 1796 O O . TYR A 1 435 ? -30.235 -33.796 103.564 1.00 16.50 435 TYR A O 1
ATOM 1805 N N . LEU A 1 436 ? -28.517 -32.739 104.560 1.00 17.07 436 LEU A N 1
ATOM 1806 C CA . LEU A 1 436 ? -27.861 -33.951 105.033 1.00 18.00 436 LEU A CA 1
ATOM 1807 C C . LEU A 1 436 ? -28.134 -34.118 106.518 1.00 17.09 436 LEU A C 1
ATOM 1808 O O . LEU A 1 436 ? -28.263 -33.145 107.256 1.00 17.34 436 LEU A O 1
ATOM 1813 N N . TRP A 1 437 ? -28.247 -35.364 106.943 1.00 16.89 437 TRP A N 1
ATOM 1814 C CA . TRP A 1 437 ? -28.522 -35.685 108.330 1.00 17.02 437 TRP A CA 1
ATOM 1815 C C . TRP A 1 437 ? -27.329 -36.382 108.952 1.00 17.70 437 TRP A C 1
ATOM 1816 O O . TRP A 1 437 ? -26.470 -36.919 108.251 1.00 17.81 437 TRP A O 1
ATOM 1827 N N . GLY A 1 438 ? -27.282 -36.370 110.274 1.00 18.36 438 GLY A N 1
ATOM 1828 C CA . GLY A 1 438 ? -26.196 -37.017 110.971 1.00 19.05 438 GLY A CA 1
ATOM 1829 C C . GLY A 1 438 ? -26.620 -37.419 112.362 1.00 19.78 438 GLY A C 1
ATOM 1830 O O . GLY A 1 438 ? -27.601 -36.905 112.891 1.00 19.33 438 GLY A O 1
ATOM 1831 N N . LEU A 1 439 ? -25.881 -38.351 112.952 1.00 21.44 439 LEU A N 1
ATOM 1832 C CA . LEU A 1 439 ? -26.168 -38.811 114.302 1.00 22.96 439 LEU A CA 1
ATOM 1833 C C . LEU A 1 439 ? -25.798 -37.690 115.265 1.00 24.61 439 LEU A C 1
ATOM 1834 O O . LEU A 1 439 ? -24.707 -37.131 115.184 1.00 24.51 439 LEU A O 1
ATOM 1839 N N . GLN A 1 440 ? -26.706 -37.363 116.175 1.00 27.02 440 GLN A N 1
ATOM 1840 C CA . GLN A 1 440 ? -26.461 -36.298 117.136 1.00 29.70 440 GLN A CA 1
ATOM 1841 C C . GLN A 1 440 ? -26.000 -36.845 118.484 1.00 29.30 440 GLN A C 1
ATOM 1842 O O . GLN A 1 440 ? -25.161 -36.245 119.151 1.00 29.15 440 GLN A O 1
ATOM 1848 N N . SER A 1 441 ? -26.557 -37.985 118.876 1.00 29.50 441 SER A N 1
ATOM 1849 C CA . SER A 1 441 ? -26.207 -38.625 120.139 1.00 30.03 441 SER A CA 1
ATOM 1850 C C . SER A 1 441 ? -26.752 -40.048 120.170 1.00 31.06 441 SER A C 1
ATOM 1851 O O . SER A 1 441 ? -27.530 -40.441 119.300 1.00 30.94 441 SER A O 1
ATOM 1854 N N . THR A 1 442 ? -26.339 -40.817 121.170 1.00 32.32 442 THR A N 1
ATOM 1855 C CA . THR A 1 442 ? -26.789 -42.197 121.305 1.00 33.61 442 THR A CA 1
ATOM 1856 C C . THR A 1 442 ? -27.475 -42.429 122.645 1.00 34.69 442 THR A C 1
ATOM 1857 O O . THR A 1 442 ? -27.626 -43.565 123.090 1.00 34.87 442 THR A O 1
ATOM 1861 N N . THR A 1 443 ? -27.893 -41.341 123.279 1.00 35.93 443 THR A N 1
ATOM 1862 C CA . THR A 1 443 ? -28.575 -41.418 124.563 1.00 37.45 443 THR A CA 1
ATOM 1863 C C . THR A 1 443 ? -29.273 -40.098 124.862 1.00 39.39 443 THR A C 1
ATOM 1864 O O . THR A 1 443 ? -29.012 -39.086 124.212 1.00 39.47 443 THR A O 1
ATOM 1868 N N . THR A 1 444 ? -30.166 -40.117 125.845 1.00 41.31 444 THR A N 1
ATOM 1869 C CA . THR A 1 444 ? -30.884 -38.912 126.246 1.00 42.98 444 THR A CA 1
ATOM 1870 C C . THR A 1 444 ? -30.177 -38.339 127.469 1.00 44.13 444 THR A C 1
ATOM 1871 O O . THR A 1 444 ? -29.732 -39.086 128.341 1.00 44.28 444 THR A O 1
ATOM 1875 N N . GLY A 1 445 ? -30.065 -37.016 127.529 1.00 44.90 445 GLY A N 1
ATOM 1876 C CA . GLY A 1 445 ? -29.410 -36.392 128.663 1.00 45.74 445 GLY A CA 1
ATOM 1877 C C . GLY A 1 445 ? -28.129 -35.665 128.306 1.00 46.70 445 GLY A C 1
ATOM 1878 O O . GLY A 1 445 ? -27.899 -35.323 127.144 1.00 46.90 445 GLY A O 1
ATOM 1879 N N . THR A 1 446 ? -27.289 -35.431 129.309 1.00 47.31 446 THR A N 1
ATOM 1880 C CA . THR A 1 446 ? -26.029 -34.727 129.103 1.00 47.98 446 THR A CA 1
ATOM 1881 C C . THR A 1 446 ? -24.867 -35.484 129.747 1.00 47.90 446 THR A C 1
ATOM 1882 O O . THR A 1 446 ? -23.721 -35.033 129.714 1.00 47.88 446 THR A O 1
ATOM 1886 N N . THR A 1 447 ? -25.167 -36.647 130.317 1.00 47.91 447 THR A N 1
ATOM 1887 C CA . THR A 1 447 ? -24.151 -37.458 130.980 1.00 47.94 447 THR A CA 1
ATOM 1888 C C . THR A 1 447 ? -23.748 -38.690 130.170 1.00 48.00 447 THR A C 1
ATOM 1889 O O . THR A 1 447 ? -24.582 -39.326 129.523 1.00 47.90 447 THR A O 1
ATOM 1893 N N . LEU A 1 448 ? -22.460 -39.018 130.220 1.00 48.09 448 LEU A N 1
ATOM 1894 C CA . LEU A 1 448 ? -21.918 -40.171 129.512 1.00 48.10 448 LEU A CA 1
ATOM 1895 C C . LEU A 1 448 ? -22.279 -41.454 130.262 1.00 48.31 448 LEU A C 1
ATOM 1896 O O . LEU A 1 448 ? -22.321 -41.470 131.492 1.00 48.27 448 LEU A O 1
ATOM 1901 N N . ASN A 1 449 ? -22.540 -42.523 129.514 1.00 48.75 449 ASN A N 1
ATOM 1902 C CA . ASN A 1 449 ? -22.895 -43.816 130.097 1.00 49.44 449 ASN A CA 1
ATOM 1903 C C . ASN A 1 449 ? -24.133 -43.709 130.988 1.00 49.15 449 ASN A C 1
ATOM 1904 O O . ASN A 1 449 ? -24.311 -44.486 131.928 1.00 49.37 449 ASN A O 1
ATOM 1909 N N . ALA A 1 450 ? -24.988 -42.740 130.680 1.00 48.83 450 ALA A N 1
ATOM 1910 C CA . ALA A 1 450 ? -26.214 -42.518 131.437 1.00 48.42 450 ALA A CA 1
ATOM 1911 C C . ALA A 1 450 ? -27.351 -42.155 130.485 1.00 48.18 450 ALA A C 1
ATOM 1912 O O . ALA A 1 450 ? -27.116 -41.801 129.329 1.00 47.96 450 ALA A O 1
ATOM 1914 N N . GLY A 1 451 ? -28.584 -42.244 130.978 1.00 47.92 451 GLY A N 1
ATOM 1915 C CA . GLY A 1 451 ? -29.733 -41.922 130.153 1.00 47.39 451 GLY A CA 1
ATOM 1916 C C . GLY A 1 451 ? -30.308 -43.146 129.464 1.00 47.01 451 GLY A C 1
ATOM 1917 O O . GLY A 1 451 ? -29.956 -44.279 129.797 1.00 47.05 451 GLY A O 1
ATOM 1918 N N . THR A 1 452 ? -31.194 -42.917 128.500 1.00 46.55 452 THR A N 1
ATOM 1919 C CA . THR A 1 452 ? -31.825 -44.003 127.759 1.00 46.32 452 THR A CA 1
ATOM 1920 C C . THR A 1 452 ? -31.204 -44.138 126.369 1.00 45.56 452 THR A C 1
ATOM 1921 O O . THR A 1 452 ? -31.158 -43.171 125.608 1.00 45.44 452 THR A O 1
ATOM 1925 N N . ALA A 1 453 ? -30.726 -45.336 126.046 1.00 44.71 453 ALA A N 1
ATOM 1926 C CA . ALA A 1 453 ? -30.117 -45.583 124.744 1.00 43.88 453 ALA A CA 1
ATOM 1927 C C . ALA A 1 453 ? -31.115 -45.247 123.638 1.00 42.86 453 ALA A C 1
ATOM 1928 O O . ALA A 1 453 ? -32.246 -45.735 123.637 1.00 42.94 453 ALA A O 1
ATOM 1930 N N . THR A 1 454 ? -30.688 -44.407 122.702 1.00 41.62 454 THR A N 1
ATOM 1931 C CA . THR A 1 454 ? -31.540 -43.993 121.596 1.00 40.55 454 THR A CA 1
ATOM 1932 C C . THR A 1 454 ? -30.718 -43.321 120.502 1.00 39.12 454 THR A C 1
ATOM 1933 O O . THR A 1 454 ? -29.946 -42.403 120.772 1.00 39.17 454 THR A O 1
ATOM 1937 N N . THR A 1 455 ? -30.878 -43.782 119.266 1.00 37.90 455 THR A N 1
ATOM 1938 C CA . THR A 1 455 ? -30.142 -43.199 118.150 1.00 36.73 455 THR A CA 1
ATOM 1939 C C . THR A 1 455 ? -30.791 -41.885 117.724 1.00 35.20 455 THR A C 1
ATOM 1940 O O . THR A 1 455 ? -31.697 -41.866 116.891 1.00 35.23 455 THR A O 1
ATOM 1944 N N . ASN A 1 456 ? -30.323 -40.786 118.309 1.00 33.45 456 ASN A N 1
ATOM 1945 C CA . ASN A 1 456 ? -30.855 -39.467 117.997 1.00 31.84 456 ASN A CA 1
ATOM 1946 C C . ASN A 1 456 ? -30.214 -38.873 116.753 1.00 29.86 456 ASN A C 1
ATOM 1947 O O . ASN A 1 456 ? -29.030 -38.547 116.745 1.00 29.93 456 ASN A O 1
ATOM 1952 N N . PHE A 1 457 ? -31.005 -38.732 115.700 1.00 28.24 457 PHE A N 1
ATOM 1953 C CA . PHE A 1 457 ? -30.514 -38.162 114.457 1.00 27.09 457 PHE A CA 1
ATOM 1954 C C . PHE A 1 457 ? -31.019 -36.743 114.316 1.00 26.60 457 PHE A C 1
ATOM 1955 O O . PHE A 1 457 ? -32.017 -36.363 114.928 1.00 26.18 457 PHE A O 1
ATOM 1963 N N . THR A 1 458 ? -30.324 -35.954 113.511 1.00 26.47 458 THR A N 1
ATOM 1964 C CA . THR A 1 458 ? -30.728 -34.579 113.316 1.00 26.39 458 THR A CA 1
ATOM 1965 C C . THR A 1 458 ? -30.325 -34.049 111.956 1.00 25.06 458 THR A C 1
ATOM 1966 O O . THR A 1 458 ? -29.337 -34.480 111.364 1.00 24.50 458 THR A O 1
ATOM 1970 N N . LYS A 1 459 ? -31.130 -33.125 111.455 1.00 24.44 459 LYS A N 1
ATOM 1971 C CA . LYS A 1 459 ? -30.849 -32.472 110.197 1.00 24.12 459 LYS A CA 1
ATOM 1972 C C . LYS A 1 459 ? -29.731 -31.514 110.629 1.00 23.24 459 LYS A C 1
ATOM 1973 O O . LYS A 1 459 ? -29.828 -30.887 111.680 1.00 22.83 459 LYS A O 1
ATOM 1979 N N . LEU A 1 460 ? -28.661 -31.424 109.853 1.00 23.48 460 LEU A N 1
ATOM 1980 C CA . LEU A 1 460 ? -27.565 -30.538 110.223 1.00 24.57 460 LEU A CA 1
ATOM 1981 C C . LEU A 1 460 ? -27.891 -29.093 109.901 1.00 25.56 460 LEU A C 1
ATOM 1982 O O . LEU A 1 460 ? -27.974 -28.699 108.738 1.00 25.52 460 LEU A O 1
ATOM 1987 N N . ARG A 1 461 ? -28.093 -28.308 110.954 1.00 27.35 461 ARG A N 1
ATOM 1988 C CA . ARG A 1 461 ? -28.447 -26.909 110.805 1.00 29.50 461 ARG A CA 1
ATOM 1989 C C . ARG A 1 461 ? -27.615 -25.951 111.652 1.00 29.24 461 ARG A C 1
ATOM 1990 O O . ARG A 1 461 ? -26.968 -26.360 112.615 1.00 28.96 461 ARG A O 1
ATOM 1998 N N . PRO A 1 462 ? -27.624 -24.656 111.287 1.00 29.50 462 PRO A N 1
ATOM 1999 C CA . PRO A 1 462 ? -26.903 -23.564 111.940 1.00 29.83 462 PRO A CA 1
ATOM 2000 C C . PRO A 1 462 ? -26.673 -23.614 113.446 1.00 30.76 462 PRO A C 1
ATOM 2001 O O . PRO A 1 462 ? -27.579 -23.892 114.234 1.00 29.80 462 PRO A O 1
ATOM 2005 N N . THR A 1 463 ? -25.417 -23.328 113.797 1.00 32.11 463 THR A N 1
ATOM 2006 C CA . THR A 1 463 ? -24.898 -23.295 115.157 1.00 32.76 463 THR A CA 1
ATOM 2007 C C . THR A 1 463 ? -24.427 -24.686 115.581 1.00 32.48 463 THR A C 1
ATOM 2008 O O . THR A 1 463 ? -24.191 -24.962 116.762 1.00 33.57 463 THR A O 1
ATOM 2012 N N . ASN A 1 464 ? -24.292 -25.560 114.590 1.00 30.15 464 ASN A N 1
ATOM 2013 C CA . ASN A 1 464 ? -23.805 -26.917 114.799 1.00 28.12 464 ASN A CA 1
ATOM 2014 C C . ASN A 1 464 ? -22.862 -27.149 113.625 1.00 25.88 464 ASN A C 1
ATOM 2015 O O . ASN A 1 464 ? -22.771 -28.238 113.064 1.00 25.68 464 ASN A O 1
ATOM 2020 N N . PHE A 1 465 ? -22.161 -26.078 113.278 1.00 24.59 465 PHE A N 1
ATOM 2021 C CA . PHE A 1 465 ? -21.223 -26.051 112.171 1.00 23.35 465 PHE A CA 1
ATOM 2022 C C . PHE A 1 465 ? -20.107 -27.086 112.261 1.00 21.30 465 PHE A C 1
ATOM 2023 O O . PHE A 1 465 ? -19.602 -27.549 111.239 1.00 21.00 465 PHE A O 1
ATOM 2031 N N . SER A 1 466 ? -19.743 -27.459 113.483 1.00 19.84 466 S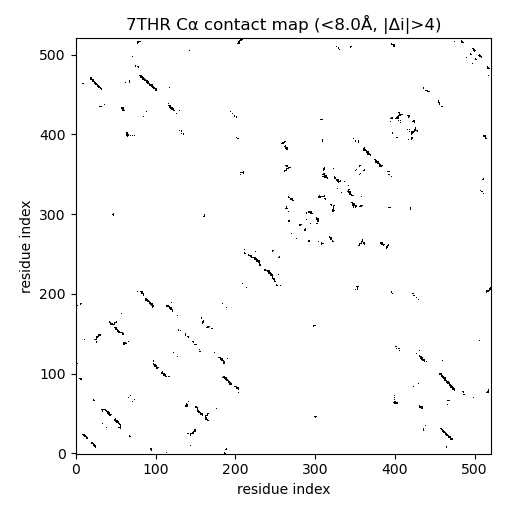ER A N 1
ATOM 2032 C CA . SER A 1 466 ? -18.702 -28.450 113.706 1.00 18.84 466 SER A CA 1
ATOM 2033 C C . SER A 1 466 ? -19.107 -29.828 113.180 1.00 18.16 466 SER A C 1
ATOM 2034 O O . SER A 1 466 ? -18.253 -30.667 112.897 1.00 18.11 466 SER A O 1
ATOM 2037 N N . ASN A 1 467 ? -20.409 -30.057 113.044 1.00 17.02 467 ASN A N 1
ATOM 2038 C CA . ASN A 1 467 ? -20.903 -31.336 112.563 1.00 16.00 467 ASN A CA 1
ATOM 2039 C C . ASN A 1 467 ? -21.404 -31.330 111.124 1.00 14.90 467 ASN A C 1
ATOM 2040 O O . ASN A 1 467 ? -21.868 -32.350 110.627 1.00 14.72 467 ASN A O 1
ATOM 2045 N N . PHE A 1 468 ? -21.303 -30.189 110.453 1.00 14.70 468 PHE A N 1
ATOM 2046 C CA . PHE A 1 468 ? -21.724 -30.086 109.060 1.00 15.34 468 PHE A CA 1
ATOM 2047 C C . PHE A 1 468 ? -20.893 -31.018 108.186 1.00 15.36 468 PHE A C 1
ATOM 2048 O O . PHE A 1 468 ? -19.724 -31.268 108.469 1.00 15.56 468 PHE A O 1
ATOM 2056 N N . LYS A 1 469 ? -21.497 -31.535 107.127 1.00 15.62 469 LYS A N 1
ATOM 2057 C CA . LYS A 1 469 ? -20.769 -32.397 106.212 1.00 16.17 469 LYS A CA 1
ATOM 2058 C C . LYS A 1 469 ? -19.916 -31.440 105.390 1.00 15.30 469 LYS A C 1
ATOM 2059 O O . LYS A 1 469 ? -20.410 -30.426 104.904 1.00 15.51 469 LYS A O 1
ATOM 2065 N N . LYS A 1 470 ? -18.635 -31.746 105.242 1.00 14.88 470 LYS A N 1
ATOM 2066 C CA . LYS A 1 470 ? -17.760 -30.860 104.495 1.00 15.20 470 LYS A CA 1
ATOM 2067 C C . LYS A 1 470 ? -17.059 -31.548 103.333 1.00 13.78 470 LYS A C 1
ATOM 2068 O O . LYS A 1 470 ? -16.880 -32.762 103.326 1.00 13.58 470 LYS A O 1
ATOM 2074 N N . ASN A 1 471 ? -16.681 -30.759 102.340 1.00 13.10 471 ASN A N 1
ATOM 2075 C CA . ASN A 1 471 ? -16.018 -31.297 101.166 1.00 13.09 471 ASN A CA 1
ATOM 2076 C C . ASN A 1 471 ? -14.505 -31.381 101.290 1.00 12.88 471 ASN A C 1
ATOM 2077 O O . ASN A 1 471 ? -13.877 -32.175 100.606 1.00 13.12 471 ASN A O 1
ATOM 2082 N N . TRP A 1 472 ? -13.920 -30.570 102.166 1.00 13.12 472 TRP A N 1
ATOM 2083 C CA . TRP A 1 472 ? -12.468 -30.523 102.279 1.00 12.36 472 TRP A CA 1
ATOM 2084 C C . TRP A 1 472 ? -11.887 -30.640 103.672 1.00 13.52 472 TRP A C 1
ATOM 2085 O O . TRP A 1 472 ? -12.520 -30.292 104.659 1.00 14.32 472 TRP A O 1
ATOM 2096 N N . LEU A 1 473 ? -10.649 -31.116 103.726 1.00 14.62 473 LEU A N 1
ATOM 2097 C CA . LEU A 1 473 ? -9.940 -31.319 104.979 1.00 15.72 473 LEU A CA 1
ATOM 2098 C C . LEU A 1 473 ? -8.667 -30.498 105.092 1.00 15.70 473 LEU A C 1
ATOM 2099 O O . LEU A 1 473 ? -8.067 -30.117 104.088 1.00 15.27 473 LEU A O 1
ATOM 2104 N N . PRO A 1 474 ? -8.231 -30.226 106.332 1.00 16.83 474 PRO A N 1
ATOM 2105 C CA . PRO A 1 474 ? -7.004 -29.459 106.565 1.00 17.14 474 PRO A CA 1
ATOM 2106 C C . PRO A 1 474 ? -5.846 -30.303 106.011 1.00 17.40 474 PRO A C 1
ATOM 2107 O O . PRO A 1 474 ? -5.917 -31.531 106.009 1.00 16.83 474 PRO A O 1
ATOM 2111 N N . GLY A 1 475 ? -4.789 -29.651 105.543 1.00 17.71 475 GLY A N 1
ATOM 2112 C CA . GLY A 1 475 ? -3.664 -30.380 104.978 1.00 17.86 475 GLY A CA 1
ATOM 2113 C C . GLY A 1 475 ? -2.888 -31.289 105.918 1.00 17.79 475 GLY A C 1
ATOM 2114 O O . GLY A 1 475 ? -3.140 -31.311 107.122 1.00 17.31 475 GLY A O 1
ATOM 2115 N N . PRO A 1 476 ? -1.916 -32.047 105.381 1.00 18.95 476 PRO A N 1
ATOM 2116 C CA . PRO A 1 476 ? -1.079 -32.977 106.150 1.00 19.37 476 PRO A CA 1
ATOM 2117 C C . PRO A 1 476 ? -0.366 -32.272 107.297 1.00 19.52 476 PRO A C 1
ATOM 2118 O O . PRO A 1 476 ? -0.182 -31.060 107.266 1.00 20.04 476 PRO A O 1
ATOM 2122 N N . SER A 1 477 ? 0.048 -33.028 108.302 1.00 19.89 477 SER A N 1
ATOM 2123 C CA . SER A 1 477 ? 0.749 -32.427 109.426 1.00 20.78 477 SER A CA 1
ATOM 2124 C C . SER A 1 477 ? 1.521 -33.436 110.262 1.00 21.10 477 SER A C 1
ATOM 2125 O O . SER A 1 477 ? 1.206 -34.627 110.285 1.00 21.14 477 SER A O 1
ATOM 2128 N N . ILE A 1 478 ? 2.547 -32.943 110.938 1.00 21.15 478 ILE A N 1
ATOM 2129 C CA . ILE A 1 478 ? 3.367 -33.764 111.811 1.00 21.79 478 ILE A CA 1
ATOM 2130 C C . ILE A 1 478 ? 3.579 -32.922 113.051 1.00 22.21 478 ILE A C 1
ATOM 2131 O O . ILE A 1 478 ? 4.083 -31.805 112.967 1.00 22.20 478 ILE A O 1
ATOM 2136 N N . LYS A 1 479 ? 3.190 -33.458 114.198 1.00 23.12 479 LYS A N 1
ATOM 2137 C CA . LYS A 1 479 ? 3.326 -32.753 115.461 1.00 24.43 479 LYS A CA 1
ATOM 2138 C C . LYS A 1 479 ? 4.765 -32.391 115.814 1.00 25.31 479 LYS A C 1
ATOM 2139 O O . LYS A 1 479 ? 5.661 -33.229 115.758 1.00 25.31 479 LYS A O 1
ATOM 2145 N N . GLN A 1 480 ? 4.968 -31.131 116.179 1.00 26.33 480 GLN A N 1
ATOM 2146 C CA . GLN A 1 480 ? 6.270 -30.617 116.591 1.00 27.15 480 GLN A CA 1
ATOM 2147 C C . GLN A 1 480 ? 6.184 -30.409 118.096 1.00 27.59 480 GLN A C 1
ATOM 2148 O O . GLN A 1 480 ? 5.092 -30.367 118.657 1.00 27.75 480 GLN A O 1
ATOM 2154 N N . GLN A 1 481 ? 7.332 -30.283 118.748 1.00 28.08 481 GLN A N 1
ATOM 2155 C CA . GLN A 1 481 ? 7.369 -30.059 120.187 1.00 28.38 481 GLN A CA 1
ATOM 2156 C C . GLN A 1 481 ? 7.354 -28.556 120.472 1.00 28.18 481 GLN A C 1
ATOM 2157 O O . GLN A 1 481 ? 8.066 -27.789 119.827 1.00 28.07 481 GLN A O 1
ATOM 2163 N N . GLY A 1 482 ? 6.542 -28.140 121.438 1.00 28.01 482 GLY A N 1
ATOM 2164 C CA . GLY A 1 482 ? 6.468 -26.729 121.776 1.00 27.90 482 GLY A CA 1
ATOM 2165 C C . GLY A 1 482 ? 7.314 -26.365 122.980 1.00 28.07 482 GLY A C 1
ATOM 2166 O O . GLY A 1 482 ? 7.262 -27.035 124.007 1.00 28.00 482 GLY A O 1
ATOM 2167 N N . PHE A 1 483 ? 8.103 -25.302 122.852 1.00 28.91 483 PHE A N 1
ATOM 2168 C CA . PHE A 1 483 ? 8.960 -24.839 123.942 1.00 29.47 483 PHE A CA 1
ATOM 2169 C C . PHE A 1 483 ? 8.618 -23.396 124.284 1.00 29.77 483 PHE A C 1
ATOM 2170 O O . PHE A 1 483 ? 8.246 -22.608 123.413 1.00 29.76 483 PHE A O 1
ATOM 2178 N N . SER A 1 484 ? 8.747 -23.061 125.560 1.00 30.24 484 SER A N 1
ATOM 2179 C CA . SER A 1 484 ? 8.458 -21.720 126.043 1.00 31.06 484 SER A CA 1
ATOM 2180 C C . SER A 1 484 ? 9.681 -20.810 125.930 1.00 32.09 484 SER A C 1
ATOM 2181 O O . SER A 1 484 ? 10.815 -21.261 126.087 1.00 31.80 484 SER A O 1
ATOM 2184 N N . LYS A 1 485 ? 9.444 -19.532 125.646 1.00 33.17 485 LYS A N 1
ATOM 2185 C CA . LYS A 1 485 ? 10.528 -18.564 125.557 1.00 34.28 485 LYS A CA 1
ATOM 2186 C C . LYS A 1 485 ? 10.950 -18.247 126.991 1.00 35.27 485 LYS A C 1
ATOM 2187 O O . LYS A 1 485 ? 12.010 -17.670 127.231 1.00 35.52 485 LYS A O 1
ATOM 2193 N N . THR A 1 486 ? 10.105 -18.646 127.938 1.00 36.37 486 THR A N 1
ATOM 2194 C CA . THR A 1 486 ? 10.375 -18.464 129.362 1.00 37.49 486 THR A CA 1
ATOM 2195 C C . THR A 1 486 ? 11.105 -19.728 129.816 1.00 38.19 486 THR A C 1
ATOM 2196 O O . THR A 1 486 ? 10.523 -20.811 129.851 1.00 38.11 486 THR A O 1
ATOM 2200 N N . ALA A 1 487 ? 12.381 -19.578 130.157 1.00 39.06 487 ALA A N 1
ATOM 2201 C CA . ALA A 1 487 ? 13.228 -20.692 130.580 1.00 39.86 487 ALA A CA 1
ATOM 2202 C C . ALA A 1 487 ? 12.617 -21.716 131.541 1.00 40.84 487 ALA A C 1
ATOM 2203 O O . ALA A 1 487 ? 12.517 -22.898 131.207 1.00 40.62 487 ALA A O 1
ATOM 2205 N N . ASN A 1 488 ? 12.218 -21.271 132.730 1.00 42.03 488 ASN A N 1
ATOM 2206 C CA . ASN A 1 488 ? 11.653 -22.169 133.738 1.00 43.21 488 ASN A CA 1
ATOM 2207 C C . ASN A 1 488 ? 10.351 -22.882 133.360 1.00 42.74 488 ASN A C 1
ATOM 2208 O O . ASN A 1 488 ? 9.821 -23.663 134.149 1.00 42.73 488 ASN A O 1
ATOM 2213 N N . GLN A 1 489 ? 9.839 -22.622 132.161 1.00 42.35 489 GLN A N 1
ATOM 2214 C CA . GLN A 1 489 ? 8.604 -23.263 131.712 1.00 41.83 489 GLN A CA 1
ATOM 2215 C C . GLN A 1 489 ? 8.877 -24.505 130.864 1.00 40.22 489 GLN A C 1
ATOM 2216 O O . GLN A 1 489 ? 7.946 -25.173 130.412 1.00 40.27 489 GLN A O 1
ATOM 2222 N N . ASN A 1 490 ? 10.153 -24.809 130.644 1.00 38.55 490 ASN A N 1
ATOM 2223 C CA . ASN A 1 490 ? 10.531 -25.970 129.848 1.00 37.13 490 ASN A CA 1
ATOM 2224 C C . ASN A 1 490 ? 11.184 -27.044 130.704 1.00 37.48 490 ASN A C 1
ATOM 2225 O O . ASN A 1 490 ? 11.681 -26.767 131.795 1.00 37.61 490 ASN A O 1
ATOM 2230 N N . TYR A 1 491 ? 11.170 -28.275 130.204 1.00 38.06 491 TYR A N 1
ATOM 2231 C CA . TYR A 1 491 ? 11.799 -29.386 130.903 1.00 38.82 491 TYR A CA 1
ATOM 2232 C C . TYR A 1 491 ? 13.287 -29.215 130.605 1.00 38.70 491 TYR A C 1
ATOM 2233 O O . TYR A 1 491 ? 13.648 -28.721 129.537 1.00 38.61 491 TYR A O 1
ATOM 2242 N N . LYS A 1 492 ? 14.148 -29.610 131.535 1.00 38.7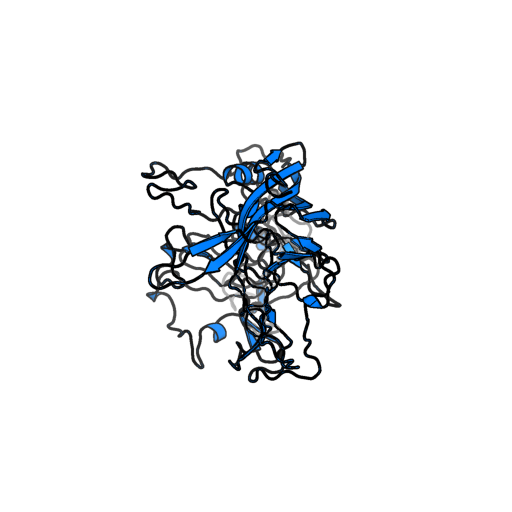8 492 LYS A N 1
ATOM 2243 C CA . LYS A 1 492 ? 15.589 -29.466 131.335 1.00 38.88 492 LYS A CA 1
ATOM 2244 C C . LYS A 1 492 ? 16.174 -30.544 130.427 1.00 38.04 492 LYS A C 1
ATOM 2245 O O . LYS A 1 492 ? 16.352 -31.691 130.838 1.00 38.06 492 LYS A O 1
ATOM 2251 N N . ILE A 1 493 ? 16.476 -30.164 129.190 1.00 37.30 493 ILE A N 1
ATOM 2252 C CA . ILE A 1 493 ? 17.038 -31.089 128.210 1.00 36.88 493 ILE A CA 1
ATOM 2253 C C . ILE A 1 493 ? 18.370 -30.541 127.692 1.00 36.78 493 ILE A C 1
ATOM 2254 O O . ILE A 1 493 ? 18.422 -29.452 127.120 1.00 36.40 493 ILE A O 1
ATOM 2259 N N . PRO A 1 494 ? 19.466 -31.293 127.892 1.00 37.04 494 PRO A N 1
ATOM 2260 C CA . PRO A 1 494 ? 20.807 -30.891 127.453 1.00 36.99 494 PRO A CA 1
ATOM 2261 C C . PRO A 1 494 ? 20.996 -30.881 125.936 1.00 37.29 494 PRO A C 1
ATOM 2262 O O . PRO A 1 494 ? 20.205 -31.463 125.193 1.00 36.87 494 PRO A O 1
ATOM 2266 N N . ALA A 1 495 ? 22.055 -30.216 125.487 1.00 38.33 495 ALA A N 1
ATOM 2267 C CA . ALA A 1 495 ? 22.356 -30.116 124.063 1.00 39.26 495 ALA A CA 1
ATOM 2268 C C . ALA A 1 495 ? 23.017 -31.382 123.533 1.00 40.56 495 ALA A C 1
ATOM 2269 O O . ALA A 1 495 ? 22.810 -31.764 122.381 1.00 40.65 495 ALA A O 1
ATOM 2271 N N . THR A 1 496 ? 23.811 -32.032 124.379 1.00 41.75 496 THR A N 1
ATOM 2272 C CA . THR A 1 496 ? 24.516 -33.246 123.983 1.00 42.94 496 THR A CA 1
ATOM 2273 C C . THR A 1 496 ? 24.223 -34.420 124.909 1.00 43.68 496 THR A C 1
ATOM 2274 O O . THR A 1 496 ? 23.610 -34.258 125.965 1.00 43.66 496 THR A O 1
ATOM 2278 N N . GLY A 1 497 ? 24.672 -35.604 124.503 1.00 44.34 497 GLY A N 1
ATOM 2279 C CA . GLY A 1 497 ? 24.459 -36.795 125.305 1.00 44.94 497 GLY A CA 1
ATOM 2280 C C . GLY A 1 497 ? 23.398 -37.708 124.724 1.00 45.32 497 GLY A C 1
ATOM 2281 O O . GLY A 1 497 ? 22.928 -37.497 123.606 1.00 45.35 497 GLY A O 1
ATOM 2282 N N . SER A 1 498 ? 23.022 -38.729 125.488 1.00 45.53 498 SER A N 1
ATOM 2283 C CA . SER A 1 498 ? 22.009 -39.680 125.047 1.00 45.69 498 SER A CA 1
ATOM 2284 C C . SER A 1 498 ? 20.616 -39.059 125.123 1.00 45.14 498 SER A C 1
ATOM 2285 O O . SER A 1 498 ? 19.684 -39.519 124.460 1.00 45.03 498 SER A O 1
ATOM 2288 N N . ASP A 1 499 ? 20.487 -38.009 125.931 1.00 44.49 499 ASP A N 1
ATOM 2289 C CA . ASP A 1 499 ? 19.213 -37.320 126.104 1.00 43.52 499 ASP A CA 1
ATOM 2290 C C . ASP A 1 499 ? 19.236 -35.907 125.529 1.00 41.90 499 ASP A C 1
ATOM 2291 O O . ASP A 1 499 ? 18.582 -35.005 126.053 1.00 42.02 499 ASP A O 1
ATOM 2296 N N . SER A 1 500 ? 19.989 -35.716 124.452 1.00 40.09 500 SER A N 1
ATOM 2297 C CA . SER A 1 500 ? 20.076 -34.408 123.818 1.00 38.58 500 SER A CA 1
ATOM 2298 C C . SER A 1 500 ? 18.704 -33.972 123.296 1.00 36.51 500 SER A C 1
ATOM 2299 O O . SER A 1 500 ? 17.768 -34.769 123.233 1.00 36.34 500 SER A O 1
ATOM 2302 N N . LEU A 1 501 ? 18.593 -32.702 122.923 1.00 34.66 501 LEU A N 1
ATOM 2303 C CA . LEU A 1 501 ? 17.336 -32.155 122.433 1.00 33.09 501 LEU A CA 1
ATOM 2304 C C . LEU A 1 501 ? 16.822 -32.810 121.145 1.00 32.19 501 LEU A C 1
ATOM 2305 O O . LEU A 1 501 ? 15.620 -33.011 120.995 1.00 31.80 501 LEU A O 1
ATOM 2310 N N . ILE A 1 502 ? 17.725 -33.139 120.222 1.00 31.85 502 ILE A N 1
ATOM 2311 C CA . ILE A 1 502 ? 17.339 -33.766 118.955 1.00 32.03 502 ILE A CA 1
ATOM 2312 C C . ILE A 1 502 ? 16.439 -34.981 119.194 1.00 32.02 502 ILE A C 1
ATOM 2313 O O . ILE A 1 502 ? 15.584 -35.307 118.368 1.00 31.96 502 ILE A O 1
ATOM 2318 N N . LYS A 1 503 ? 16.636 -35.638 120.331 1.00 32.01 503 LYS A N 1
ATOM 2319 C CA . LYS A 1 503 ? 15.864 -36.816 120.700 1.00 32.73 503 LYS A CA 1
ATOM 2320 C C . LYS A 1 503 ? 14.394 -36.514 120.983 1.00 32.94 503 LYS A C 1
ATOM 2321 O O . LYS A 1 503 ? 13.506 -37.261 120.567 1.00 33.02 503 LYS A O 1
ATOM 2327 N N . TYR A 1 504 ? 14.143 -35.414 121.685 1.00 32.91 504 TYR A N 1
ATOM 2328 C CA . TYR A 1 504 ? 12.790 -35.025 122.055 1.00 32.88 504 TYR A CA 1
ATOM 2329 C C . TYR A 1 504 ? 12.112 -34.105 121.049 1.00 32.45 504 TYR A C 1
ATOM 2330 O O . TYR A 1 504 ? 10.978 -33.675 121.248 1.00 32.75 504 TYR A O 1
ATOM 2339 N N . GLU A 1 505 ? 12.816 -33.813 119.965 1.00 31.98 505 GLU A N 1
ATOM 2340 C CA . GLU A 1 505 ? 12.283 -32.975 118.903 1.00 31.84 505 GLU A CA 1
ATOM 2341 C C . GLU A 1 505 ? 11.856 -33.905 117.772 1.00 29.07 505 GLU A C 1
ATOM 2342 O O . GLU A 1 505 ? 12.486 -34.932 117.539 1.00 28.78 505 GLU A O 1
ATOM 2348 N N . THR A 1 506 ? 10.778 -33.557 117.082 1.00 26.92 506 THR A N 1
ATOM 2349 C CA . THR A 1 506 ? 10.322 -34.370 115.967 1.00 24.76 506 THR A CA 1
ATOM 2350 C C . THR A 1 506 ? 11.474 -34.451 114.969 1.00 23.98 506 THR A C 1
ATOM 2351 O O . THR A 1 506 ? 12.032 -33.430 114.572 1.00 23.67 506 THR A O 1
ATOM 2355 N N . HIS A 1 507 ? 11.840 -35.665 114.576 1.00 23.74 507 HIS A N 1
ATOM 2356 C CA . HIS A 1 507 ? 12.928 -35.841 113.626 1.00 23.28 507 HIS A CA 1
ATOM 2357 C C . HIS A 1 507 ? 12.702 -37.010 112.682 1.00 23.01 507 HIS A C 1
ATOM 2358 O O . HIS A 1 507 ? 12.047 -37.986 113.032 1.00 22.65 507 HIS A O 1
ATOM 2365 N N . SER A 1 508 ? 13.242 -36.896 111.473 1.00 23.01 508 SER A N 1
ATOM 2366 C CA . SER A 1 508 ? 13.135 -37.966 110.502 1.00 22.85 508 SER A CA 1
ATOM 2367 C C . SER A 1 508 ? 14.415 -38.773 110.660 1.00 22.81 508 SER A C 1
ATOM 2368 O O . SER A 1 508 ? 15.399 -38.282 111.208 1.00 22.33 508 SER A O 1
ATOM 2371 N N . THR A 1 509 ? 14.395 -40.018 110.206 1.00 23.90 509 THR A N 1
ATOM 2372 C CA . THR A 1 509 ? 15.562 -40.883 110.304 1.00 24.95 509 THR A CA 1
ATOM 2373 C C . THR A 1 509 ? 15.959 -41.367 108.915 1.00 25.39 509 THR A C 1
ATOM 2374 O O . THR A 1 509 ? 15.198 -42.067 108.248 1.00 26.01 509 THR A O 1
ATOM 2378 N N . LEU A 1 510 ? 17.146 -40.978 108.475 1.00 25.51 510 LEU A N 1
ATOM 2379 C CA . LEU A 1 510 ? 17.632 -41.380 107.166 1.00 25.79 510 LEU A CA 1
ATOM 2380 C C . LEU A 1 510 ? 18.920 -42.161 107.356 1.00 26.23 510 LEU A C 1
ATOM 2381 O O . LEU A 1 510 ? 19.931 -41.611 107.782 1.00 25.98 510 LEU A O 1
ATOM 2386 N N . ASP A 1 511 ? 18.863 -43.454 107.049 1.00 27.36 511 ASP A N 1
ATOM 2387 C CA . ASP A 1 511 ? 20.011 -44.347 107.181 1.00 28.30 511 ASP A CA 1
ATOM 2388 C C . ASP A 1 511 ? 20.539 -44.361 108.617 1.00 26.78 511 ASP A C 1
ATOM 2389 O O . ASP A 1 511 ? 21.749 -44.392 108.841 1.00 26.14 511 ASP A O 1
ATOM 2394 N N . GLY A 1 512 ? 19.626 -44.325 109.584 1.00 26.17 512 GLY A N 1
ATOM 2395 C CA . GLY A 1 512 ? 20.021 -44.351 110.982 1.00 25.90 512 GLY A CA 1
ATOM 2396 C C . GLY A 1 512 ? 20.363 -43.015 111.616 1.00 25.85 512 GLY A C 1
ATOM 2397 O O . GLY A 1 512 ? 20.427 -42.912 112.839 1.00 26.27 512 GLY A O 1
ATOM 2398 N N . ARG A 1 513 ? 20.585 -41.989 110.801 1.00 26.06 513 ARG A N 1
ATOM 2399 C CA . ARG A 1 513 ? 20.927 -40.666 111.318 1.00 26.27 513 ARG A CA 1
ATOM 2400 C C . ARG A 1 513 ? 19.686 -39.812 111.558 1.00 25.98 513 ARG A C 1
ATOM 2401 O O . ARG A 1 513 ? 18.766 -39.792 110.741 1.00 25.71 513 ARG A O 1
ATOM 2409 N N . TRP A 1 514 ? 19.665 -39.098 112.677 1.00 26.14 514 TRP A N 1
ATOM 2410 C CA . TRP A 1 514 ? 18.536 -38.233 112.981 1.00 26.47 514 TRP A CA 1
ATOM 2411 C C . TRP A 1 514 ? 18.693 -36.874 112.313 1.00 25.46 514 TRP A C 1
ATOM 2412 O O . TRP A 1 514 ? 19.790 -36.330 112.228 1.00 25.31 514 TRP A O 1
ATOM 2423 N N . SER A 1 515 ? 17.583 -36.344 111.825 1.00 24.86 515 SER A N 1
ATOM 2424 C CA . SER A 1 515 ? 17.563 -35.039 111.191 1.00 24.75 515 SER A CA 1
ATOM 2425 C C . SER A 1 515 ? 16.315 -34.344 111.716 1.00 24.52 515 SER A C 1
ATOM 2426 O O . SER A 1 515 ? 15.196 -34.736 111.387 1.00 24.38 515 SER A O 1
ATOM 2429 N N . ALA A 1 516 ? 16.512 -33.328 112.549 1.00 24.35 516 ALA A N 1
ATOM 2430 C CA . ALA A 1 516 ? 15.398 -32.588 113.131 1.00 23.92 516 ALA A CA 1
ATOM 2431 C C . ALA A 1 516 ? 14.408 -32.135 112.069 1.00 24.15 516 ALA A C 1
ATOM 2432 O O . ALA A 1 516 ? 14.798 -31.623 111.021 1.00 24.05 516 ALA A O 1
ATOM 2434 N N . LEU A 1 517 ? 13.125 -32.338 112.333 1.00 24.76 517 LEU A N 1
ATOM 2435 C CA . LEU A 1 517 ? 12.104 -31.918 111.387 1.00 25.76 517 LEU A CA 1
ATOM 2436 C C . LEU A 1 517 ? 11.999 -30.395 111.491 1.00 26.02 517 LEU A C 1
ATOM 2437 O O . LEU A 1 517 ? 11.303 -29.872 112.360 1.00 26.33 517 LEU A O 1
ATOM 2442 N N . THR A 1 518 ? 12.703 -29.679 110.621 1.00 25.95 518 THR A N 1
ATOM 2443 C CA . THR A 1 518 ? 12.668 -28.227 110.673 1.00 25.89 518 THR A CA 1
ATOM 2444 C C . THR A 1 518 ? 13.134 -27.554 109.382 1.00 26.03 518 THR A C 1
ATOM 2445 O O . THR A 1 518 ? 14.175 -27.899 108.823 1.00 25.80 518 THR A O 1
ATOM 2449 N N . PRO A 1 519 ? 12.359 -26.566 108.901 1.00 26.36 519 PRO A N 1
ATOM 2450 C CA . PRO A 1 519 ? 11.117 -26.131 109.560 1.00 26.68 519 PRO A CA 1
ATOM 2451 C C . PRO A 1 519 ? 9.967 -27.149 109.514 1.00 25.99 519 PRO A C 1
ATOM 2452 O O . PRO A 1 519 ? 9.056 -27.108 110.342 1.00 26.54 519 PRO A O 1
ATOM 2456 N N . GLY A 1 520 ? 10.036 -28.070 108.554 1.00 24.90 520 GLY A N 1
ATOM 2457 C CA . GLY A 1 520 ? 9.026 -29.105 108.406 1.00 23.66 520 GLY A CA 1
ATOM 2458 C C . GLY A 1 520 ? 7.864 -28.702 107.510 1.00 22.42 520 GLY A C 1
ATOM 2459 O O . GLY A 1 520 ? 7.876 -27.611 106.939 1.00 21.66 520 GLY A O 1
ATOM 2460 N N . PRO A 1 521 ? 6.838 -29.560 107.363 1.00 21.77 521 PRO A N 1
ATOM 2461 C CA . PRO A 1 521 ? 5.679 -29.241 106.517 1.00 20.97 521 PRO A CA 1
ATOM 2462 C C . PRO A 1 521 ? 4.893 -27.998 106.972 1.00 19.05 521 PRO A C 1
ATOM 2463 O O . PRO A 1 521 ? 4.770 -27.730 108.168 1.00 18.50 521 PRO A O 1
ATOM 2467 N N . PRO A 1 522 ? 4.347 -27.230 106.014 1.00 18.19 522 PRO A N 1
ATOM 2468 C CA . PRO A 1 522 ? 3.586 -26.022 106.355 1.00 17.82 522 PRO A CA 1
ATOM 2469 C C . PRO A 1 522 ? 2.448 -26.237 107.350 1.00 17.68 522 PRO A C 1
ATOM 2470 O O . PRO A 1 522 ? 1.469 -26.920 107.058 1.00 17.39 522 PRO A O 1
ATOM 2474 N N . MET A 1 523 ? 2.599 -25.653 108.531 1.00 18.78 523 MET A N 1
ATOM 2475 C CA . MET A 1 523 ? 1.594 -25.755 109.578 1.00 20.55 523 MET A CA 1
ATOM 2476 C C . MET A 1 523 ? 1.395 -24.424 110.282 1.00 21.35 523 MET A C 1
ATOM 2477 O O . MET A 1 523 ? 2.258 -23.548 110.235 1.00 21.12 523 MET A O 1
ATOM 2482 N N . ALA A 1 524 ? 0.246 -24.274 110.925 1.00 22.62 524 ALA A N 1
ATOM 2483 C CA . ALA A 1 524 ? -0.048 -23.061 111.665 1.00 23.84 524 ALA A CA 1
ATOM 2484 C C . ALA A 1 524 ? 0.838 -23.110 112.904 1.00 24.93 524 ALA A C 1
ATOM 2485 O O . ALA A 1 524 ? 0.910 -24.132 113.576 1.00 24.58 524 ALA A O 1
ATOM 2487 N N . THR A 1 525 ? 1.524 -22.011 113.194 1.00 27.00 525 THR A N 1
ATOM 2488 C CA . THR A 1 525 ? 2.400 -21.956 114.360 1.00 28.82 525 THR A CA 1
ATOM 2489 C C . THR A 1 525 ? 1.861 -20.941 115.356 1.00 30.33 525 THR A C 1
ATOM 2490 O O . THR A 1 525 ? 0.733 -20.471 115.228 1.00 30.81 525 THR A O 1
ATOM 2494 N N . ALA A 1 526 ? 2.673 -20.611 116.352 1.00 31.48 526 ALA A N 1
ATOM 2495 C CA . ALA A 1 526 ? 2.285 -19.630 117.354 1.00 32.38 526 ALA A CA 1
ATOM 2496 C C . ALA A 1 526 ? 2.602 -18.247 116.798 1.00 33.16 526 ALA A C 1
ATOM 2497 O O . ALA A 1 526 ? 3.453 -18.108 115.916 1.00 33.04 526 ALA A O 1
ATOM 2499 N N . GLY A 1 527 ? 1.910 -17.230 117.300 1.00 33.85 527 GLY A N 1
ATOM 2500 C CA . GLY A 1 527 ? 2.170 -15.875 116.852 1.00 34.62 527 GLY A CA 1
ATOM 2501 C C . GLY A 1 527 ? 3.632 -15.552 117.106 1.00 35.68 527 GLY A C 1
ATOM 2502 O O . GLY A 1 527 ? 4.240 -16.134 118.005 1.00 35.44 527 GLY A O 1
ATOM 2503 N N . PRO A 1 528 ? 4.230 -14.628 116.338 1.00 37.21 528 PRO A N 1
ATOM 2504 C CA . PRO A 1 528 ? 5.642 -14.271 116.526 1.00 38.20 528 PRO A CA 1
ATOM 2505 C C . PRO A 1 528 ? 5.976 -13.675 117.893 1.00 39.06 528 PRO A C 1
ATOM 2506 O O . PRO A 1 528 ? 7.139 -13.652 118.296 1.00 39.04 528 PRO A O 1
ATOM 2510 N N . ALA A 1 529 ? 4.956 -13.207 118.606 1.00 39.98 529 ALA A N 1
ATOM 2511 C CA . ALA A 1 529 ? 5.157 -12.607 119.920 1.00 40.90 529 ALA A CA 1
ATOM 2512 C C . ALA A 1 529 ? 4.675 -13.488 121.070 1.00 41.79 529 ALA A C 1
ATOM 2513 O O . ALA A 1 529 ? 4.756 -13.091 122.234 1.00 41.93 529 ALA A O 1
ATOM 2515 N N . ASP A 1 530 ? 4.176 -14.679 120.752 1.00 42.48 530 ASP A N 1
ATOM 2516 C CA . ASP A 1 530 ? 3.700 -15.590 121.788 1.00 43.35 530 ASP A CA 1
ATOM 2517 C C . ASP A 1 530 ? 4.854 -16.092 122.648 1.00 42.78 530 ASP A C 1
ATOM 2518 O O . ASP A 1 530 ? 6.018 -15.990 122.263 1.00 42.86 530 ASP A O 1
ATOM 2523 N N . SER A 1 531 ? 4.521 -16.635 123.814 1.00 41.88 531 SER A N 1
ATOM 2524 C CA . SER A 1 531 ? 5.523 -17.143 124.744 1.00 40.92 531 SER A CA 1
ATOM 2525 C C . SER A 1 531 ? 6.062 -18.514 124.348 1.00 39.41 531 SER A C 1
ATOM 2526 O O . SER A 1 531 ? 6.947 -19.049 125.009 1.00 39.36 531 SER A O 1
ATOM 2529 N N . LYS A 1 532 ? 5.522 -19.084 123.278 1.00 38.11 532 LYS A N 1
ATOM 2530 C CA . LYS A 1 532 ? 5.967 -20.390 122.820 1.00 36.86 532 LYS A CA 1
ATOM 2531 C C . LYS A 1 532 ? 6.369 -20.409 121.352 1.00 33.91 532 LYS A C 1
ATOM 2532 O O . LYS A 1 532 ? 5.948 -19.562 120.566 1.00 33.60 532 LYS A O 1
ATOM 2538 N N . PHE A 1 533 ? 7.196 -21.386 120.998 1.00 31.52 533 PHE A N 1
ATOM 2539 C CA . PHE A 1 533 ? 7.667 -21.548 119.630 1.00 29.35 533 PHE A CA 1
ATOM 2540 C C . PHE A 1 533 ? 7.993 -23.017 119.389 1.00 28.38 533 PHE A C 1
ATOM 2541 O O . PHE A 1 533 ? 7.937 -23.836 120.305 1.00 27.76 533 PHE A O 1
ATOM 2549 N N . SER A 1 534 ? 8.344 -23.340 118.148 1.00 27.93 534 SER A N 1
ATOM 2550 C CA . SER A 1 534 ? 8.695 -24.704 117.787 1.00 27.52 534 SER A CA 1
ATOM 2551 C C . SER A 1 534 ? 9.646 -24.680 116.600 1.00 27.65 534 SER A C 1
ATOM 2552 O O . SER A 1 534 ? 9.977 -23.614 116.079 1.00 27.83 534 SER A O 1
ATOM 2555 N N . ASN A 1 535 ? 10.082 -25.860 116.176 1.00 27.76 535 ASN A N 1
ATOM 2556 C CA . ASN A 1 535 ? 10.986 -25.981 115.046 1.00 28.19 535 ASN A CA 1
ATOM 2557 C C . ASN A 1 535 ? 10.320 -25.633 113.721 1.00 26.94 535 ASN A C 1
ATOM 2558 O O . ASN A 1 535 ? 10.982 -25.582 112.689 1.00 27.24 535 ASN A O 1
ATOM 2563 N N . SER A 1 536 ? 9.013 -25.395 113.747 1.00 26.12 536 SER A N 1
ATOM 2564 C CA . SER A 1 536 ? 8.293 -25.038 112.532 1.00 26.03 536 SER A CA 1
ATOM 2565 C C . SER A 1 536 ? 8.506 -23.566 112.191 1.00 25.70 536 SER A C 1
ATOM 2566 O O . SER A 1 536 ? 8.187 -23.123 111.088 1.00 25.63 536 SER A O 1
ATOM 2569 N N . GLN A 1 537 ? 9.056 -22.819 113.145 1.00 25.05 537 GLN A N 1
ATOM 2570 C CA . GLN A 1 537 ? 9.302 -21.393 112.967 1.00 24.79 537 GLN A CA 1
ATOM 2571 C C . GLN A 1 537 ? 10.740 -21.032 112.613 1.00 24.15 537 GLN A C 1
ATOM 2572 O O . GLN A 1 537 ? 11.687 -21.512 113.235 1.00 24.19 537 GLN A O 1
ATOM 2578 N N . LEU A 1 538 ? 10.892 -20.179 111.607 1.00 23.43 538 LEU A N 1
ATOM 2579 C CA . LEU A 1 538 ? 12.209 -19.720 111.202 1.00 23.44 538 LEU A CA 1
ATOM 2580 C C . LEU A 1 538 ? 12.653 -18.633 112.176 1.00 22.47 538 LEU A C 1
ATOM 2581 O O . LEU A 1 538 ? 11.889 -17.718 112.488 1.00 22.16 538 LEU A O 1
ATOM 2586 N N . ILE A 1 539 ? 13.878 -18.748 112.671 1.00 21.71 539 ILE A N 1
ATOM 2587 C CA . ILE A 1 539 ? 14.414 -17.755 113.590 1.00 21.52 539 ILE A CA 1
ATOM 2588 C C . ILE A 1 539 ? 15.636 -17.091 112.972 1.00 21.09 539 ILE A C 1
ATOM 2589 O O . ILE A 1 539 ? 16.558 -17.763 112.521 1.00 20.86 539 ILE A O 1
ATOM 2594 N N . PHE A 1 540 ? 15.634 -15.767 112.952 1.00 21.10 540 PHE A N 1
ATOM 2595 C CA . PHE A 1 540 ? 16.760 -15.021 112.417 1.00 21.25 540 PHE A CA 1
ATOM 2596 C C . PHE A 1 540 ? 17.420 -14.283 113.561 1.00 21.19 540 PHE A C 1
ATOM 2597 O O . PHE A 1 540 ? 16.822 -14.103 114.618 1.00 20.92 540 PHE A O 1
ATOM 2605 N N . ALA A 1 541 ? 18.661 -13.867 113.353 1.00 21.98 541 ALA A N 1
ATOM 2606 C CA . ALA A 1 541 ? 19.378 -13.118 114.371 1.00 22.93 541 ALA A CA 1
ATOM 2607 C C . ALA A 1 541 ? 18.759 -11.725 114.391 1.00 24.02 541 ALA A C 1
ATOM 2608 O O . ALA A 1 541 ? 18.493 -11.142 113.336 1.00 23.28 541 ALA A O 1
ATOM 2610 N N . GLY A 1 542 ? 18.510 -11.205 115.588 1.00 25.25 542 GLY A N 1
ATOM 2611 C CA . GLY A 1 542 ? 17.943 -9.877 115.703 1.00 26.71 542 GLY A CA 1
ATOM 2612 C C . GLY A 1 542 ? 18.983 -8.836 115.328 1.00 28.78 542 GLY A C 1
ATOM 2613 O O . GLY A 1 542 ? 20.128 -9.186 115.043 1.00 28.29 542 GLY A O 1
ATOM 2614 N N . PRO A 1 543 ? 18.622 -7.543 115.329 1.00 31.52 543 PRO A N 1
ATOM 2615 C CA . PRO A 1 543 ? 19.544 -6.455 114.980 1.00 33.60 543 PRO A CA 1
ATOM 2616 C C . PRO A 1 543 ? 20.772 -6.285 115.888 1.00 36.22 543 PRO A C 1
ATOM 2617 O O . PRO A 1 543 ? 21.793 -5.751 115.456 1.00 36.35 543 PRO A O 1
ATOM 2621 N N . LYS A 1 544 ? 20.677 -6.737 117.135 1.00 38.82 544 LYS A N 1
ATOM 2622 C CA . LYS A 1 544 ? 21.795 -6.613 118.073 1.00 41.60 544 LYS A CA 1
ATOM 2623 C C . LYS A 1 544 ? 22.495 -7.942 118.345 1.00 42.09 544 LYS A C 1
ATOM 2624 O O . LYS A 1 544 ? 23.260 -8.061 119.302 1.00 42.52 544 LYS A O 1
ATOM 2630 N N . GLN A 1 545 ? 22.237 -8.937 117.505 1.00 42.27 545 GLN A N 1
ATOM 2631 C CA . GLN A 1 545 ? 22.839 -10.253 117.679 1.00 42.35 545 GLN A CA 1
ATOM 2632 C C . GLN A 1 545 ? 24.025 -10.452 116.739 1.00 43.21 545 GLN A C 1
ATOM 2633 O O . GLN A 1 545 ? 23.851 -10.651 115.535 1.00 43.27 545 GLN A O 1
ATOM 2639 N N . ASN A 1 546 ? 25.231 -10.405 117.298 1.00 44.03 546 ASN A N 1
ATOM 2640 C CA . ASN A 1 546 ? 26.447 -10.572 116.508 1.00 44.83 546 ASN A CA 1
ATOM 2641 C C . ASN A 1 546 ? 27.123 -11.920 116.746 1.00 43.94 546 ASN A C 1
ATOM 2642 O O . ASN A 1 546 ? 27.852 -12.414 115.884 1.00 43.97 546 ASN A O 1
ATOM 2647 N N . GLY A 1 547 ? 26.883 -12.510 117.914 1.00 43.15 547 GLY A N 1
ATOM 2648 C CA . GLY A 1 547 ? 27.472 -13.801 118.224 1.00 42.12 547 GLY A CA 1
ATOM 2649 C C . GLY A 1 547 ? 26.721 -14.926 117.538 1.00 41.09 547 GLY A C 1
ATOM 2650 O O . GLY A 1 547 ? 25.859 -14.676 116.695 1.00 41.06 547 GLY A O 1
ATOM 2651 N N . ASN A 1 548 ? 27.041 -16.168 117.888 1.00 40.20 548 ASN A N 1
ATOM 2652 C CA . ASN A 1 548 ? 26.366 -17.308 117.282 1.00 39.49 548 ASN A CA 1
ATOM 2653 C C . ASN A 1 548 ? 25.569 -18.140 118.286 1.00 38.46 548 ASN A C 1
ATOM 2654 O O . ASN A 1 548 ? 25.115 -19.239 117.975 1.00 38.29 548 ASN A O 1
ATOM 2659 N N . THR A 1 549 ? 25.403 -17.602 119.489 1.00 37.90 549 THR A N 1
ATOM 2660 C CA . THR A 1 549 ? 24.628 -18.254 120.537 1.00 37.93 549 THR A CA 1
ATOM 2661 C C . THR A 1 549 ? 23.890 -17.176 121.322 1.00 37.43 549 THR A C 1
ATOM 2662 O O . THR A 1 549 ? 24.321 -16.024 121.359 1.00 37.54 549 THR A O 1
ATOM 2666 N N . ALA A 1 550 ? 22.776 -17.548 121.940 1.00 36.77 550 ALA A N 1
ATOM 2667 C CA . ALA A 1 550 ? 21.982 -16.602 122.714 1.00 36.04 550 ALA A CA 1
ATOM 2668 C C . ALA A 1 550 ? 21.116 -17.324 123.736 1.00 35.74 550 ALA A C 1
ATOM 2669 O O . ALA A 1 550 ? 20.642 -18.431 123.489 1.00 35.69 550 ALA A O 1
ATOM 2671 N N . THR A 1 551 ? 20.915 -16.693 124.886 1.00 35.70 551 THR A N 1
ATOM 2672 C CA . THR A 1 551 ? 20.091 -17.269 125.944 1.00 35.73 551 THR A CA 1
ATOM 2673 C C . THR A 1 551 ? 18.840 -16.419 126.130 1.00 35.26 551 THR A C 1
ATOM 2674 O O . THR A 1 551 ? 17.912 -16.800 126.845 1.00 35.44 551 THR A O 1
ATOM 2678 N N . VAL A 1 552 ? 18.828 -15.264 125.475 1.00 34.78 552 VAL A N 1
ATOM 2679 C CA . VAL A 1 552 ? 17.707 -14.337 125.547 1.00 34.62 552 VAL A CA 1
ATOM 2680 C C . VAL A 1 552 ? 17.025 -14.284 124.182 1.00 34.28 552 VAL A C 1
ATOM 2681 O O . VAL A 1 552 ? 17.580 -13.749 123.220 1.00 34.24 552 VAL A O 1
ATOM 2685 N N . PRO A 1 553 ? 15.811 -14.847 124.080 1.00 33.64 553 PRO A N 1
ATOM 2686 C CA . PRO A 1 553 ? 15.061 -14.861 122.819 1.00 33.19 553 PRO A CA 1
ATOM 2687 C C . PRO A 1 553 ? 14.755 -13.477 122.243 1.00 32.40 553 PRO A C 1
ATOM 2688 O O . PRO A 1 553 ? 14.502 -13.341 121.045 1.00 32.23 553 PRO A O 1
ATOM 2692 N N . GLY A 1 554 ? 14.790 -12.454 123.095 1.00 31.64 554 GLY A N 1
ATOM 2693 C CA . GLY A 1 554 ? 14.517 -11.100 122.642 1.00 30.67 554 GLY A CA 1
ATOM 2694 C C . GLY A 1 554 ? 15.536 -10.571 121.646 1.00 30.07 554 GLY A C 1
ATOM 2695 O O . GLY A 1 554 ? 15.255 -9.626 120.909 1.00 30.49 554 GLY A O 1
ATOM 2696 N N . THR A 1 555 ? 16.720 -11.175 121.615 1.00 28.98 555 THR A N 1
ATOM 2697 C CA . THR A 1 555 ? 17.768 -10.743 120.694 1.00 28.06 555 THR A CA 1
ATOM 2698 C C . THR A 1 555 ? 17.598 -11.403 119.328 1.00 26.48 555 THR A C 1
ATOM 2699 O O . THR A 1 555 ? 18.343 -11.122 118.391 1.00 26.14 555 THR A O 1
ATOM 2703 N N . LEU A 1 556 ? 16.606 -12.277 119.222 1.00 25.82 556 LEU A N 1
ATOM 2704 C CA . LEU A 1 556 ? 16.344 -12.982 117.979 1.00 25.34 556 LEU A CA 1
ATOM 2705 C C . LEU A 1 556 ? 15.001 -12.584 117.383 1.00 24.83 556 LEU A C 1
ATOM 2706 O O . LEU A 1 556 ? 14.137 -12.049 118.073 1.00 25.12 556 LEU A O 1
ATOM 2711 N N . ILE A 1 557 ? 14.839 -12.847 116.094 1.00 23.82 557 ILE A N 1
ATOM 2712 C CA . ILE A 1 557 ? 13.603 -12.530 115.398 1.00 23.04 557 ILE A CA 1
ATOM 2713 C C . ILE A 1 557 ? 12.839 -13.809 115.068 1.00 23.21 557 ILE A C 1
ATOM 2714 O O . ILE A 1 557 ? 13.304 -14.641 114.285 1.00 22.52 557 ILE A O 1
ATOM 2719 N N . PHE A 1 558 ? 11.667 -13.965 115.671 1.00 24.10 558 PHE A N 1
ATOM 2720 C CA . PHE A 1 558 ? 10.834 -15.136 115.421 1.00 25.33 558 PHE A CA 1
ATOM 2721 C C . PHE A 1 558 ? 9.817 -14.865 114.326 1.00 25.80 558 PHE A C 1
ATOM 2722 O O . PHE A 1 558 ? 9.127 -13.845 114.351 1.00 26.27 558 PHE A O 1
ATOM 2730 N N . THR A 1 559 ? 9.733 -15.762 113.353 1.00 26.31 559 THR A N 1
ATOM 2731 C CA . THR A 1 559 ? 8.743 -15.605 112.299 1.00 27.09 559 THR A CA 1
ATOM 2732 C C . THR A 1 559 ? 7.561 -16.457 112.742 1.00 27.14 559 THR A C 1
ATOM 2733 O O . THR A 1 559 ? 7.669 -17.222 113.698 1.00 26.90 559 THR A O 1
ATOM 2737 N N . SER A 1 560 ? 6.434 -16.319 112.055 1.00 27.78 560 SER A N 1
ATOM 2738 C CA . SER A 1 560 ? 5.237 -17.077 112.401 1.00 27.91 560 SER A CA 1
ATOM 2739 C C . SER A 1 560 ? 4.419 -17.450 111.174 1.00 28.67 560 SER A C 1
ATOM 2740 O O . SER A 1 560 ? 4.417 -16.734 110.174 1.00 29.13 560 SER A O 1
ATOM 2743 N N . GLU A 1 561 ? 3.722 -18.576 111.259 1.00 29.46 561 GLU A N 1
ATOM 2744 C CA . GLU A 1 561 ? 2.873 -19.028 110.169 1.00 30.63 561 GLU A CA 1
ATOM 2745 C C . GLU A 1 561 ? 1.460 -19.149 110.729 1.00 30.76 561 GLU A C 1
ATOM 2746 O O . GLU A 1 561 ? 0.708 -20.045 110.346 1.00 30.78 561 GLU A O 1
ATOM 2752 N N . GLU A 1 562 ? 1.105 -18.245 111.637 1.00 31.21 562 GLU A N 1
ATOM 2753 C CA . GLU A 1 562 ? -0.213 -18.261 112.269 1.00 32.15 562 GLU A CA 1
ATOM 2754 C C . GLU A 1 562 ? -1.364 -18.045 111.277 1.00 30.83 562 GLU A C 1
ATOM 2755 O O . GLU A 1 562 ? -2.477 -18.513 111.506 1.00 30.51 562 GLU A O 1
ATOM 2761 N N . GLU A 1 563 ? -1.094 -17.344 110.179 1.00 30.02 563 GLU A N 1
ATOM 2762 C CA . GLU A 1 563 ? -2.113 -17.095 109.167 1.00 29.48 563 GLU A CA 1
ATOM 2763 C C . GLU A 1 563 ? -2.569 -18.417 108.550 1.00 27.07 563 GLU A C 1
ATOM 2764 O O . GLU A 1 563 ? -3.644 -18.494 107.959 1.00 26.58 563 GLU A O 1
ATOM 2770 N N . LEU A 1 564 ? -1.742 -19.450 108.691 1.00 25.13 564 LEU A N 1
ATOM 2771 C CA . LEU A 1 564 ? -2.050 -20.766 108.146 1.00 23.60 564 LEU A CA 1
ATOM 2772 C C . LEU A 1 564 ? -3.130 -21.519 108.924 1.00 21.44 564 LEU A C 1
ATOM 2773 O O . LEU A 1 564 ? -3.555 -22.590 108.501 1.00 20.81 564 LEU A O 1
ATOM 2778 N N . ALA A 1 565 ? -3.576 -20.967 110.048 1.00 20.44 565 ALA A N 1
ATOM 2779 C CA . ALA A 1 565 ? -4.611 -21.622 110.851 1.00 20.20 565 ALA A CA 1
ATOM 2780 C C . ALA A 1 565 ? -5.964 -21.653 110.133 1.00 20.58 565 ALA A C 1
ATOM 2781 O O . ALA A 1 565 ? -6.913 -22.273 110.606 1.00 20.84 565 ALA A O 1
ATOM 2783 N N . ALA A 1 566 ? -6.045 -20.982 108.990 1.00 20.87 566 ALA A N 1
ATOM 2784 C CA . ALA A 1 566 ? -7.273 -20.947 108.208 1.00 21.03 566 ALA A CA 1
ATOM 2785 C C . ALA A 1 566 ? -7.488 -22.251 107.427 1.00 20.50 566 ALA A C 1
ATOM 2786 O O . ALA A 1 566 ? -8.623 -22.613 107.132 1.00 20.22 566 ALA A O 1
ATOM 2788 N N . THR A 1 567 ? -6.401 -22.952 107.097 1.00 19.88 567 THR A N 1
ATOM 2789 C CA . THR A 1 567 ? -6.492 -24.202 106.337 1.00 19.44 567 THR A CA 1
ATOM 2790 C C . THR A 1 567 ? -5.562 -25.311 106.818 1.00 18.82 567 THR A C 1
ATOM 2791 O O . THR A 1 567 ? -5.823 -26.484 106.570 1.00 19.03 567 THR A O 1
ATOM 2795 N N . ASN A 1 568 ? -4.475 -24.943 107.487 1.00 18.10 568 ASN A N 1
ATOM 2796 C CA . ASN A 1 568 ? -3.499 -25.922 107.962 1.00 17.66 568 ASN A CA 1
ATOM 2797 C C . ASN A 1 568 ? -3.688 -26.243 109.437 1.00 18.36 568 ASN A C 1
ATOM 2798 O O . ASN A 1 568 ? -4.195 -25.425 110.200 1.00 18.33 568 ASN A O 1
ATOM 2803 N N . ALA A 1 569 ? -3.269 -27.442 109.826 1.00 19.78 569 ALA A N 1
ATOM 2804 C CA . ALA A 1 569 ? -3.352 -27.884 111.212 1.00 21.04 569 ALA A CA 1
ATOM 2805 C C . ALA A 1 569 ? -2.285 -27.142 112.017 1.00 21.62 569 ALA A C 1
ATOM 2806 O O . ALA A 1 569 ? -1.351 -26.579 111.446 1.00 21.00 569 ALA A O 1
ATOM 2808 N N . THR A 1 570 ? -2.431 -27.128 113.338 1.00 22.70 570 THR A N 1
ATOM 2809 C CA . THR A 1 570 ? -1.468 -26.453 114.202 1.00 24.44 570 THR A CA 1
ATOM 2810 C C . THR A 1 570 ? -0.271 -27.367 114.485 1.00 25.86 570 THR A C 1
ATOM 2811 O O . THR A 1 570 ? -0.440 -28.538 114.829 1.00 26.17 570 THR A O 1
ATOM 2815 N N . ASP A 1 571 ? 0.930 -26.813 114.334 1.00 26.62 571 ASP A N 1
ATOM 2816 C CA . ASP A 1 571 ? 2.191 -27.533 114.526 1.00 27.81 571 ASP A CA 1
ATOM 2817 C C . ASP A 1 571 ? 2.423 -28.215 115.880 1.00 27.25 571 ASP A C 1
ATOM 2818 O O . ASP A 1 571 ? 2.942 -29.328 115.925 1.00 26.78 571 ASP A O 1
ATOM 2823 N N . THR A 1 572 ? 2.052 -27.560 116.975 1.00 27.93 572 THR A N 1
ATOM 2824 C CA . THR A 1 572 ? 2.256 -28.144 118.299 1.00 28.90 572 THR A CA 1
ATOM 2825 C C . THR A 1 572 ? 1.037 -28.883 118.828 1.00 30.00 572 THR A C 1
ATOM 2826 O O . THR A 1 572 ? 1.043 -29.386 119.952 1.00 29.68 572 THR A O 1
ATOM 2830 N N . ASP A 1 573 ? -0.011 -28.955 118.018 1.00 31.32 573 ASP A N 1
ATOM 2831 C CA . ASP A 1 573 ? -1.219 -29.641 118.445 1.00 32.63 573 ASP A CA 1
ATOM 2832 C C . ASP A 1 573 ? -1.283 -31.021 117.789 1.00 31.70 573 ASP A C 1
ATOM 2833 O O . ASP A 1 573 ? -0.401 -31.853 117.994 1.00 31.69 573 ASP A O 1
ATOM 2838 N N . MET A 1 574 ? -2.322 -31.260 117.002 1.00 31.00 574 MET A N 1
ATOM 2839 C CA . MET A 1 574 ? -2.485 -32.529 116.308 1.00 30.11 574 MET A CA 1
ATOM 2840 C C . MET A 1 574 ? -3.465 -32.290 115.181 1.00 28.05 574 MET A C 1
ATOM 2841 O O . MET A 1 574 ? -4.191 -31.295 115.187 1.00 28.34 574 MET A O 1
ATOM 2846 N N . TRP A 1 575 ? -3.484 -33.191 114.210 1.00 25.85 575 TRP A N 1
ATOM 2847 C CA . TRP A 1 575 ? -4.384 -33.037 113.086 1.00 23.73 575 TRP A CA 1
ATOM 2848 C C . TRP A 1 575 ? -5.813 -33.285 113.562 1.00 23.97 575 TRP A C 1
ATOM 2849 O O . TRP A 1 575 ? -6.757 -32.690 113.045 1.00 23.96 575 TRP A O 1
ATOM 2860 N N . GLY A 1 576 ? -5.961 -34.157 114.559 1.00 24.12 576 GLY A N 1
ATOM 2861 C CA . GLY A 1 576 ? -7.277 -34.459 115.095 1.00 24.21 576 GLY A CA 1
ATOM 2862 C C . GLY A 1 576 ? -7.302 -35.680 115.995 1.00 24.69 576 GLY A C 1
ATOM 2863 O O . GLY A 1 576 ? -6.291 -36.044 116.590 1.00 24.50 576 GLY A O 1
ATOM 2864 N N . ASN A 1 577 ? -8.466 -36.312 116.103 1.00 25.62 577 ASN A N 1
ATOM 2865 C CA . ASN A 1 577 ? -8.628 -37.502 116.933 1.00 27.00 577 ASN A CA 1
ATOM 2866 C C . ASN A 1 577 ? -9.435 -38.567 116.214 1.00 27.94 577 ASN A C 1
ATOM 2867 O O . ASN A 1 577 ? -10.201 -38.270 115.295 1.00 28.18 577 ASN A O 1
ATOM 2872 N N . LEU A 1 578 ? -9.257 -39.813 116.633 1.00 28.57 578 LEU A N 1
ATOM 2873 C CA . LEU A 1 578 ? -9.990 -40.922 116.045 1.00 29.73 578 LEU A CA 1
ATOM 2874 C C . LEU A 1 578 ? -10.134 -42.017 117.093 1.00 30.66 578 LEU A C 1
ATOM 2875 O O . LEU A 1 578 ? -9.376 -42.061 118.060 1.00 30.21 578 LEU A O 1
ATOM 2880 N N . PRO A 1 579 ? -11.118 -42.915 116.916 1.00 32.34 579 PRO A N 1
ATOM 2881 C CA . PRO A 1 579 ? -11.370 -44.015 117.854 1.00 33.16 579 PRO A CA 1
ATOM 2882 C C . PRO A 1 579 ? -10.194 -44.973 118.021 1.00 34.07 579 PRO A C 1
ATOM 2883 O O . PRO A 1 579 ? -9.497 -45.293 117.058 1.00 34.21 579 PRO A O 1
ATOM 2887 N N . GLY A 1 580 ? -9.984 -45.430 119.251 1.00 35.29 580 GLY A N 1
ATOM 2888 C CA . GLY A 1 580 ? -8.910 -46.366 119.522 1.00 36.13 580 GLY A CA 1
ATOM 2889 C C . GLY A 1 580 ? -9.384 -47.784 119.262 1.00 37.40 580 GLY A C 1
ATOM 2890 O O . GLY A 1 580 ? -8.594 -48.729 119.246 1.00 37.64 580 GLY A O 1
ATOM 2891 N N . GLY A 1 581 ? -10.689 -47.926 119.058 1.00 38.42 581 GLY A N 1
ATOM 2892 C CA . GLY A 1 581 ? -11.277 -49.226 118.794 1.00 39.40 581 GLY A CA 1
ATOM 2893 C C . GLY A 1 581 ? -12.732 -49.087 118.391 1.00 40.50 581 GLY A C 1
ATOM 2894 O O . GLY A 1 581 ? -13.169 -48.008 117.990 1.00 40.39 581 GLY A O 1
ATOM 2895 N N . ASP A 1 582 ? -13.487 -50.176 118.493 1.00 41.72 582 ASP A N 1
ATOM 2896 C CA . ASP A 1 582 ? -14.904 -50.159 118.142 1.00 42.67 582 ASP A CA 1
ATOM 2897 C C . ASP A 1 582 ? -15.770 -50.060 119.393 1.00 42.13 582 ASP A C 1
ATOM 2898 O O . ASP A 1 582 ? -15.579 -50.810 120.352 1.00 42.18 582 ASP A O 1
ATOM 2903 N N . GLN A 1 583 ? -16.720 -49.129 119.380 1.00 41.63 583 GLN A N 1
ATOM 2904 C CA . GLN A 1 583 ? -17.605 -48.931 120.522 1.00 41.20 583 GLN A CA 1
ATOM 2905 C C . GLN A 1 583 ? -18.800 -49.875 120.503 1.00 41.68 583 GLN A C 1
ATOM 2906 O O . GLN A 1 583 ? -19.154 -50.434 119.464 1.00 41.70 583 GLN A O 1
ATOM 2912 N N . SER A 1 584 ? -19.409 -50.050 121.670 1.00 42.50 584 SER A N 1
ATOM 2913 C CA . SER A 1 584 ? -20.576 -50.908 121.826 1.00 43.37 584 SER A CA 1
ATOM 2914 C C . SER A 1 584 ? -21.259 -50.526 123.131 1.00 44.45 584 SER A C 1
ATOM 2915 O O . SER A 1 584 ? -20.797 -49.629 123.835 1.00 44.48 584 SER A O 1
ATOM 2918 N N . ASN A 1 585 ? -22.353 -51.204 123.456 1.00 45.63 585 ASN A N 1
ATOM 2919 C CA . ASN A 1 585 ? -23.087 -50.912 124.681 1.00 46.79 585 ASN A CA 1
ATOM 2920 C C . ASN A 1 585 ? -22.273 -51.221 125.935 1.00 46.93 585 ASN A C 1
ATOM 2921 O O . ASN A 1 585 ? -22.708 -50.930 127.050 1.00 46.97 585 ASN A O 1
ATOM 2926 N N . SER A 1 586 ? -21.090 -51.801 125.754 1.00 47.02 586 SER A N 1
ATOM 2927 C CA . SER A 1 586 ? -20.243 -52.149 126.892 1.00 46.99 586 SER A CA 1
ATOM 2928 C C . SER A 1 586 ? -18.786 -51.709 126.742 1.00 46.58 586 SER A C 1
ATOM 2929 O O . SER A 1 586 ? -17.972 -51.937 127.639 1.00 46.65 586 SER A O 1
ATOM 2932 N N . ASN A 1 587 ? -18.454 -51.078 125.620 1.00 45.91 587 ASN A N 1
ATOM 2933 C CA . ASN A 1 587 ? -17.083 -50.641 125.399 1.00 45.36 587 ASN A CA 1
ATOM 2934 C C . ASN A 1 587 ? -16.951 -49.252 124.784 1.00 44.38 587 ASN A C 1
ATOM 2935 O O . ASN A 1 587 ? -17.383 -49.012 123.655 1.00 44.12 587 ASN A O 1
ATOM 2940 N N . LEU A 1 588 ? -16.353 -48.340 125.543 1.00 43.89 588 LEU A N 1
ATOM 2941 C CA . LEU A 1 588 ? -16.125 -46.979 125.077 1.00 43.64 588 LEU A CA 1
ATOM 2942 C C . LEU A 1 588 ? -14.648 -46.881 124.705 1.00 43.83 588 LEU A C 1
ATOM 2943 O O . LEU A 1 588 ? -13.778 -46.857 125.575 1.00 44.07 588 LEU A O 1
ATOM 2948 N N . PRO A 1 589 ? -14.346 -46.831 123.398 1.00 44.01 589 PRO A N 1
ATOM 2949 C CA . PRO A 1 589 ? -12.965 -46.742 122.918 1.00 43.97 589 PRO A CA 1
ATOM 2950 C C . PRO A 1 589 ? -12.234 -45.504 123.422 1.00 43.51 589 PRO A C 1
ATOM 2951 O O . PRO A 1 589 ? -12.851 -44.483 123.733 1.00 43.68 589 PRO A O 1
ATOM 2955 N N . THR A 1 590 ? -10.913 -45.606 123.501 1.00 42.76 590 THR A N 1
ATOM 2956 C CA . THR A 1 590 ? -10.096 -44.487 123.936 1.00 42.11 590 THR A CA 1
ATOM 2957 C C . THR A 1 590 ? -10.041 -43.512 122.762 1.00 41.81 590 THR A C 1
ATOM 2958 O O . THR A 1 590 ? -10.198 -43.914 121.607 1.00 41.55 590 THR A O 1
ATOM 2962 N N . VAL A 1 591 ? -9.831 -42.235 123.055 1.00 41.76 591 VAL A N 1
ATOM 2963 C CA . VAL A 1 591 ? -9.751 -41.234 122.001 1.00 42.02 591 VAL A CA 1
ATOM 2964 C C . VAL A 1 591 ? -8.290 -41.068 121.601 1.00 42.35 591 VAL A C 1
ATOM 2965 O O . VAL A 1 591 ? -7.533 -40.353 122.260 1.00 42.58 591 VAL A O 1
ATOM 2969 N N . ASP A 1 592 ? -7.895 -41.745 120.528 1.00 42.56 592 ASP A N 1
ATOM 2970 C CA . ASP A 1 592 ? -6.521 -41.673 120.049 1.00 42.94 592 ASP A CA 1
ATOM 2971 C C . ASP A 1 592 ? -6.221 -40.363 119.339 1.00 42.08 592 ASP A C 1
ATOM 2972 O O . ASP A 1 592 ? -7.096 -39.755 118.722 1.00 41.88 592 ASP A O 1
ATOM 2977 N N . ARG A 1 593 ? -4.967 -39.940 119.428 1.00 41.50 593 ARG A N 1
ATOM 2978 C CA . ARG A 1 593 ? -4.529 -38.702 118.812 1.00 40.81 593 ARG A CA 1
ATOM 2979 C C . ARG A 1 593 ? -3.891 -38.929 117.452 1.00 38.63 593 ARG A C 1
ATOM 2980 O O . ARG A 1 593 ? -3.090 -39.845 117.276 1.00 38.68 593 ARG A O 1
ATOM 2988 N N . LEU A 1 594 ? -4.263 -38.096 116.489 1.00 36.66 594 LEU A N 1
ATOM 2989 C CA . LEU A 1 594 ? -3.696 -38.174 115.152 1.00 35.06 594 LEU A CA 1
ATOM 2990 C C . LEU A 1 594 ? -2.602 -37.113 115.095 1.00 33.20 594 LEU A C 1
ATOM 2991 O O . LEU A 1 594 ? -2.823 -36.000 114.619 1.00 33.07 594 LEU A O 1
ATOM 2996 N N . THR A 1 595 ? -1.421 -37.466 115.595 1.00 31.74 595 THR A N 1
ATOM 2997 C CA . THR A 1 595 ? -0.292 -36.545 115.636 1.00 30.28 595 THR A CA 1
ATOM 2998 C C . THR A 1 595 ? 0.446 -36.391 114.307 1.00 28.70 595 THR A C 1
ATOM 2999 O O . THR A 1 595 ? 1.157 -35.413 114.098 1.00 28.67 595 THR A O 1
ATOM 3003 N N . ALA A 1 596 ? 0.277 -37.356 113.414 1.00 27.40 596 ALA A N 1
ATOM 3004 C CA . ALA A 1 596 ? 0.916 -37.294 112.109 1.00 26.54 596 ALA A CA 1
ATOM 3005 C C . ALA A 1 596 ? -0.036 -37.876 111.077 1.00 25.50 596 ALA A C 1
ATOM 3006 O O . ALA A 1 596 ? -0.644 -38.919 111.305 1.00 26.06 596 ALA A O 1
ATOM 3008 N N . LEU A 1 597 ? -0.177 -37.191 109.950 1.00 24.22 597 LEU A N 1
ATOM 3009 C CA . LEU A 1 597 ? -1.064 -37.656 108.900 1.00 23.20 597 LEU A CA 1
ATOM 3010 C C . LEU A 1 597 ? -0.629 -37.149 107.532 1.00 21.18 597 LEU A C 1
ATOM 3011 O O . LEU A 1 597 ? -0.434 -35.952 107.334 1.00 21.30 597 LEU A O 1
ATOM 3016 N N . GLY A 1 598 ? -0.484 -38.075 106.590 1.00 19.48 598 GLY A N 1
ATOM 3017 C CA . GLY A 1 598 ? -0.082 -37.712 105.248 1.00 18.23 598 GLY A CA 1
ATOM 3018 C C . GLY A 1 598 ? -1.259 -37.328 104.370 1.00 17.07 598 GLY A C 1
ATOM 3019 O O . GLY A 1 598 ? -2.393 -37.223 104.833 1.00 16.86 598 GLY A O 1
ATOM 3020 N N . ALA A 1 599 ? -0.981 -37.130 103.089 1.00 16.37 599 ALA A N 1
ATOM 3021 C CA . ALA A 1 599 ? -1.993 -36.735 102.123 1.00 15.91 599 ALA A CA 1
ATOM 3022 C C . ALA A 1 599 ? -3.190 -37.680 102.058 1.00 15.11 599 ALA A C 1
ATOM 3023 O O . ALA A 1 599 ? -3.054 -38.877 101.828 1.00 14.39 599 ALA A O 1
ATOM 3025 N N . VAL A 1 600 ? -4.369 -37.109 102.247 1.00 15.12 600 VAL A N 1
ATOM 3026 C CA . VAL A 1 600 ? -5.612 -37.848 102.196 1.00 16.17 600 VAL A CA 1
ATOM 3027 C C . VAL A 1 600 ? -6.478 -37.132 101.159 1.00 16.14 600 VAL A C 1
ATOM 3028 O O . VAL A 1 600 ? -6.447 -35.909 101.062 1.00 15.99 600 VAL A O 1
ATOM 3032 N N . PRO A 1 601 ? -7.241 -37.882 100.350 1.00 16.74 601 PRO A N 1
ATOM 3033 C CA . PRO A 1 601 ? -8.080 -37.211 99.350 1.00 16.94 601 PRO A CA 1
ATOM 3034 C C . PRO A 1 601 ? -8.969 -36.131 99.978 1.00 15.63 601 PRO A C 1
ATOM 3035 O O . PRO A 1 601 ? -9.614 -36.361 100.999 1.00 15.04 601 PRO A O 1
ATOM 3039 N N . GLY A 1 602 ? -8.975 -34.947 99.371 1.00 15.23 602 GLY A N 1
ATOM 3040 C CA . GLY A 1 602 ? -9.776 -33.853 99.887 1.00 14.24 602 GLY A CA 1
ATOM 3041 C C . GLY A 1 602 ? -9.036 -32.847 100.759 1.00 13.64 602 GLY A C 1
ATOM 3042 O O . GLY A 1 602 ? -9.644 -31.899 101.248 1.00 14.30 602 GLY A O 1
ATOM 3043 N N . MET A 1 603 ? -7.739 -33.040 100.969 1.00 12.60 603 MET A N 1
ATOM 3044 C CA . MET A 1 603 ? -6.956 -32.104 101.777 1.00 11.30 603 MET A CA 1
ATOM 3045 C C . MET A 1 603 ? -6.485 -30.916 100.962 1.00 9.55 603 MET A C 1
ATOM 3046 O O . MET A 1 603 ? -6.214 -31.028 99.768 1.00 8.82 603 MET A O 1
ATOM 3051 N N . VAL A 1 604 ? -6.396 -29.775 101.627 1.00 9.36 604 VAL A N 1
ATOM 3052 C CA . VAL A 1 604 ? -5.924 -28.548 101.005 1.00 9.34 604 VAL A CA 1
ATOM 3053 C C . VAL A 1 604 ? -5.050 -27.889 102.062 1.00 8.77 604 VAL A C 1
ATOM 3054 O O . VAL A 1 604 ? -5.210 -28.156 103.246 1.00 8.49 604 VAL A O 1
ATOM 3058 N N . TRP A 1 605 ? -4.117 -27.049 101.635 1.00 9.49 605 TRP A N 1
ATOM 3059 C CA . TRP A 1 605 ? -3.227 -26.372 102.573 1.00 10.98 605 TRP A CA 1
ATOM 3060 C C . TRP A 1 605 ? -2.506 -25.227 101.887 1.00 10.76 605 TRP A C 1
ATOM 3061 O O . TRP A 1 605 ? -2.447 -25.155 100.658 1.00 10.23 605 TRP A O 1
ATOM 3072 N N . GLN A 1 606 ? -1.962 -24.324 102.688 1.00 12.16 606 GLN A N 1
ATOM 3073 C CA . GLN A 1 606 ? -1.206 -23.208 102.152 1.00 13.67 606 GLN A CA 1
ATOM 3074 C C . GLN A 1 606 ? 0.264 -23.452 102.503 1.00 12.20 606 GLN A C 1
ATOM 3075 O O . GLN A 1 606 ? 0.559 -24.020 103.550 1.00 11.21 606 GLN A O 1
ATOM 3081 N N . ASN A 1 607 ? 1.176 -23.060 101.611 1.00 12.27 607 ASN A N 1
ATOM 3082 C CA . ASN A 1 607 ? 2.615 -23.214 101.860 1.00 12.25 607 ASN A CA 1
ATOM 3083 C C . ASN A 1 607 ? 3.013 -22.164 102.891 1.00 12.70 607 ASN A C 1
ATOM 3084 O O . ASN A 1 607 ? 2.253 -21.232 103.159 1.00 12.30 607 ASN A O 1
ATOM 3089 N N . ARG A 1 608 ? 4.199 -22.300 103.469 1.00 13.98 608 ARG A N 1
ATOM 3090 C CA . ARG A 1 608 ? 4.631 -21.307 104.434 1.00 15.33 608 ARG A CA 1
ATOM 3091 C C . ARG A 1 608 ? 5.011 -20.036 103.666 1.00 14.03 608 ARG A C 1
ATOM 3092 O O . ARG A 1 608 ? 5.192 -20.051 102.449 1.00 14.12 608 ARG A O 1
ATOM 3100 N N . ASP A 1 609 ? 5.125 -18.939 104.389 1.00 13.11 609 ASP A N 1
ATOM 3101 C CA . ASP A 1 609 ? 5.432 -17.653 103.794 1.00 12.78 609 ASP A CA 1
ATOM 3102 C C . ASP A 1 609 ? 6.913 -17.423 103.476 1.00 12.22 609 ASP A C 1
ATOM 3103 O O . ASP A 1 609 ? 7.784 -18.067 104.041 1.00 12.60 609 ASP A O 1
ATOM 3108 N N . ILE A 1 610 ? 7.175 -16.521 102.536 1.00 12.28 610 ILE A N 1
ATOM 3109 C CA . ILE A 1 610 ? 8.538 -16.147 102.191 1.00 12.38 610 ILE A CA 1
ATOM 3110 C C . ILE A 1 610 ? 8.828 -14.895 103.008 1.00 11.55 610 ILE A C 1
ATOM 3111 O O . ILE A 1 610 ? 7.919 -14.139 103.334 1.00 11.33 610 ILE A O 1
ATOM 3116 N N . TYR A 1 611 ? 10.087 -14.686 103.360 1.00 12.06 611 TYR A N 1
ATOM 3117 C CA . TYR A 1 611 ? 10.454 -13.513 104.135 1.00 11.66 611 TYR A CA 1
ATOM 3118 C C . TYR A 1 611 ? 11.428 -12.628 103.421 1.00 9.20 611 TYR A C 1
ATOM 3119 O O . TYR A 1 611 ? 12.153 -13.071 102.532 1.00 9.01 611 TYR A O 1
ATOM 3128 N N . TYR A 1 612 ? 11.425 -11.360 103.813 1.00 8.54 612 TYR A N 1
ATOM 3129 C CA . TYR A 1 612 ? 12.324 -10.372 103.254 1.00 7.61 612 TYR A CA 1
ATOM 3130 C C . TYR A 1 612 ? 13.773 -10.873 103.361 1.00 7.27 612 TYR A C 1
ATOM 3131 O O . TYR A 1 612 ? 14.537 -10.786 102.402 1.00 6.69 612 TYR A O 1
ATOM 3140 N N . GLN A 1 613 ? 14.141 -11.408 104.519 1.00 8.09 613 GLN A N 1
ATOM 3141 C CA . GLN A 1 613 ? 15.489 -11.925 104.717 1.00 9.70 613 GLN A CA 1
ATOM 3142 C C . GLN A 1 613 ? 15.581 -13.450 104.561 1.00 8.84 613 GLN A C 1
ATOM 3143 O O . GLN A 1 613 ? 16.542 -14.065 105.009 1.00 8.43 613 GLN A O 1
ATOM 3149 N N . GLY A 1 614 ? 14.581 -14.044 103.919 1.00 8.01 614 GLY A N 1
ATOM 3150 C CA . GLY A 1 614 ? 14.589 -15.477 103.712 1.00 8.29 614 GLY A CA 1
ATOM 3151 C C . GLY A 1 614 ? 15.033 -15.888 102.318 1.00 7.96 614 GLY A C 1
ATOM 3152 O O . GLY A 1 614 ? 15.318 -15.045 101.472 1.00 7.40 614 GLY A O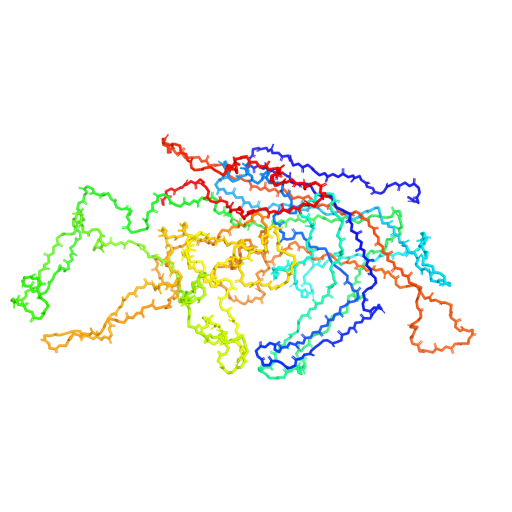 1
ATOM 3153 N N . PRO A 1 615 ? 15.094 -17.198 102.046 1.00 8.36 615 PRO A N 1
ATOM 3154 C CA . PRO A 1 615 ? 15.510 -17.720 100.740 1.00 7.44 615 PRO A CA 1
ATOM 3155 C C . PRO A 1 615 ? 14.478 -17.540 99.631 1.00 5.76 615 PRO A C 1
ATOM 3156 O O . PRO A 1 615 ? 13.283 -17.472 99.881 1.00 5.68 615 PRO A O 1
ATOM 3160 N N . ILE A 1 616 ? 14.946 -17.478 98.395 1.00 5.12 616 ILE A N 1
ATOM 3161 C CA . ILE A 1 616 ? 14.035 -17.315 97.275 1.00 5.03 616 ILE A CA 1
ATOM 3162 C C . ILE A 1 616 ? 13.685 -18.648 96.606 1.00 5.54 616 ILE A C 1
ATOM 3163 O O . ILE A 1 616 ? 12.519 -18.974 96.431 1.00 6.29 616 ILE A O 1
ATOM 3168 N N . TRP A 1 617 ? 14.698 -19.416 96.233 1.00 6.17 617 TRP A N 1
ATOM 3169 C CA . TRP A 1 617 ? 14.474 -20.681 95.561 1.00 7.00 617 TRP A CA 1
ATOM 3170 C C . TRP A 1 617 ? 15.232 -21.817 96.216 1.00 7.50 617 TRP A C 1
ATOM 3171 O O . TRP A 1 617 ? 16.072 -21.609 97.081 1.00 7.38 617 TRP A O 1
ATOM 3182 N N . ALA A 1 618 ? 14.898 -23.029 95.799 1.00 8.54 618 ALA A N 1
ATOM 3183 C CA . ALA A 1 618 ? 15.554 -24.240 96.261 1.00 8.57 618 ALA A CA 1
ATOM 3184 C C . ALA A 1 618 ? 15.558 -25.162 95.053 1.00 8.99 618 ALA A C 1
ATOM 3185 O O . ALA A 1 618 ? 14.709 -25.034 94.171 1.00 9.31 618 ALA A O 1
ATOM 3187 N N . LYS A 1 619 ? 16.528 -26.062 94.978 1.00 9.59 619 LYS A N 1
ATOM 3188 C CA . LYS A 1 619 ? 16.552 -26.990 93.862 1.00 10.00 619 LYS A CA 1
ATOM 3189 C C . LYS A 1 619 ? 15.759 -28.214 94.285 1.00 8.45 619 LYS A C 1
ATOM 3190 O O . LYS A 1 619 ? 16.033 -28.805 95.323 1.00 7.75 619 LYS A O 1
ATOM 3196 N N . ILE A 1 620 ? 14.754 -28.570 93.496 1.00 8.21 620 ILE A N 1
ATOM 3197 C CA . ILE A 1 620 ? 13.975 -29.758 93.788 1.00 9.91 620 ILE A CA 1
ATOM 3198 C C . ILE A 1 620 ? 14.954 -30.914 93.598 1.00 9.33 620 ILE A C 1
ATOM 3199 O O . ILE A 1 620 ? 15.648 -30.987 92.584 1.00 9.30 620 ILE A O 1
ATOM 3204 N N . PRO A 1 621 ? 15.052 -31.806 94.591 1.00 10.33 621 PRO A N 1
ATOM 3205 C CA . PRO A 1 621 ? 15.962 -32.952 94.503 1.00 10.98 621 PRO A CA 1
ATOM 3206 C C . PRO A 1 621 ? 15.747 -33.802 93.257 1.00 11.92 621 PRO A C 1
ATOM 3207 O O . PRO A 1 621 ? 14.619 -34.024 92.813 1.00 11.26 621 PRO A O 1
ATOM 3211 N N . HIS A 1 622 ? 16.851 -34.266 92.695 1.00 13.15 622 HIS A N 1
ATOM 3212 C CA . HIS A 1 622 ? 16.825 -35.103 91.512 1.00 14.53 622 HIS A CA 1
ATOM 3213 C C . HIS A 1 622 ? 16.384 -36.514 91.942 1.00 14.47 622 HIS A C 1
ATOM 3214 O O . HIS A 1 622 ? 17.209 -37.368 92.228 1.00 15.35 622 HIS A O 1
ATOM 3221 N N . THR A 1 623 ? 15.077 -36.743 91.997 1.00 15.28 623 THR A N 1
ATOM 3222 C CA . THR A 1 623 ? 14.537 -38.039 92.414 1.00 15.92 623 THR A CA 1
ATOM 3223 C C . THR A 1 623 ? 13.348 -38.447 91.562 1.00 15.87 623 THR A C 1
ATOM 3224 O O . THR A 1 623 ? 12.825 -37.643 90.796 1.00 16.50 623 THR A O 1
ATOM 3228 N N . ASP A 1 624 ? 12.923 -39.699 91.699 1.00 15.95 624 ASP A N 1
ATOM 3229 C CA . ASP A 1 624 ? 11.783 -40.205 90.941 1.00 16.57 624 ASP A CA 1
ATOM 3230 C C . ASP A 1 624 ? 10.481 -39.599 91.443 1.00 16.27 624 ASP A C 1
ATOM 3231 O O . ASP A 1 624 ? 9.632 -39.187 90.659 1.00 16.50 624 ASP A O 1
ATOM 3236 N N . GLY A 1 625 ? 10.325 -39.553 92.758 1.00 15.93 625 GLY A N 1
ATOM 3237 C CA . GLY A 1 625 ? 9.105 -39.017 93.303 1.00 16.27 625 GLY A CA 1
ATOM 3238 C C . GLY A 1 625 ? 9.245 -37.924 94.329 1.00 17.19 625 GLY A C 1
ATOM 3239 O O . GLY A 1 625 ? 10.196 -37.873 95.098 1.00 17.55 625 GLY A O 1
ATOM 3240 N N . HIS A 1 626 ? 8.277 -37.024 94.318 1.00 18.38 626 HIS A N 1
ATOM 3241 C CA . HIS A 1 626 ? 8.234 -35.944 95.280 1.00 19.49 626 HIS A CA 1
ATOM 3242 C C . HIS A 1 626 ? 6.796 -35.495 95.418 1.00 18.59 626 HIS A C 1
ATOM 3243 O O . HIS A 1 626 ? 6.026 -35.521 94.462 1.00 18.89 626 HIS A O 1
ATOM 3250 N N . PHE A 1 627 ? 6.427 -35.123 96.632 1.00 17.68 627 PHE A N 1
ATOM 3251 C CA . PHE A 1 627 ? 5.085 -34.666 96.899 1.00 17.16 627 PHE A CA 1
ATOM 3252 C C . PHE A 1 627 ? 5.093 -33.167 97.184 1.00 16.10 627 PHE A C 1
ATOM 3253 O O . PHE A 1 627 ? 5.744 -32.717 98.126 1.00 15.61 627 PHE A O 1
ATOM 3261 N N . HIS A 1 628 ? 4.368 -32.405 96.369 1.00 16.01 628 HIS A N 1
ATOM 3262 C CA . HIS A 1 628 ? 4.277 -30.951 96.520 1.00 16.48 628 HIS A CA 1
ATOM 3263 C C . HIS A 1 628 ? 5.679 -30.349 96.716 1.00 15.93 628 HIS A C 1
ATOM 3264 O O . HIS A 1 628 ? 6.053 -29.954 97.821 1.00 15.08 628 HIS A O 1
ATOM 3271 N N . PRO A 1 629 ? 6.466 -30.264 95.631 1.00 17.04 629 PRO A N 1
ATOM 3272 C CA . PRO A 1 629 ? 7.830 -29.725 95.672 1.00 17.13 629 PRO A CA 1
ATOM 3273 C C . PRO A 1 629 ? 7.999 -28.229 95.975 1.00 15.96 629 PRO A C 1
ATOM 3274 O O . PRO A 1 629 ? 8.574 -27.480 95.188 1.00 15.87 629 PRO A O 1
ATOM 3278 N N . SER A 1 630 ? 7.488 -27.809 97.123 1.00 15.10 630 SER A N 1
ATOM 3279 C CA . SER A 1 630 ? 7.616 -26.433 97.575 1.00 14.69 630 SER A CA 1
ATOM 3280 C C . SER A 1 630 ? 8.611 -26.573 98.732 1.00 13.43 630 SER A C 1
ATOM 3281 O O . SER A 1 630 ? 8.306 -27.216 99.737 1.00 13.72 630 SER A O 1
ATOM 3284 N N . PRO A 1 631 ? 9.821 -26.000 98.591 1.00 12.90 631 PRO A N 1
ATOM 3285 C CA . PRO A 1 631 ? 10.850 -26.090 99.640 1.00 13.07 631 PRO A CA 1
ATOM 3286 C C . PRO A 1 631 ? 10.317 -25.700 101.009 1.00 12.85 631 PRO A C 1
ATOM 3287 O O . PRO A 1 631 ? 9.664 -24.668 101.153 1.00 13.36 631 PRO A O 1
ATOM 3291 N N . LEU A 1 632 ? 10.606 -26.518 102.012 1.00 12.67 632 LEU A N 1
ATOM 3292 C CA . LEU A 1 632 ? 10.090 -26.273 103.352 1.00 13.31 632 LEU A CA 1
ATOM 3293 C C . LEU A 1 632 ? 10.586 -25.034 104.079 1.00 13.82 632 LEU A C 1
ATOM 3294 O O . LEU A 1 632 ? 9.893 -24.519 104.949 1.00 13.67 632 LEU A O 1
ATOM 3299 N N . ILE A 1 633 ? 11.771 -24.546 103.739 1.00 14.11 633 ILE A N 1
ATOM 3300 C CA . ILE A 1 633 ? 12.256 -23.339 104.385 1.00 14.75 633 ILE A CA 1
ATOM 3301 C C . ILE A 1 633 ? 11.519 -22.152 103.750 1.00 14.51 633 ILE A C 1
ATOM 3302 O O . ILE A 1 633 ? 11.508 -21.050 104.288 1.00 14.67 633 ILE A O 1
ATOM 3307 N N . GLY A 1 634 ? 10.877 -22.403 102.614 1.00 14.23 634 GLY A N 1
ATOM 3308 C CA . GLY A 1 634 ? 10.122 -21.364 101.944 1.00 13.88 634 GLY A CA 1
ATOM 3309 C C . GLY A 1 634 ? 10.700 -20.958 100.608 1.00 14.07 634 GLY A C 1
ATOM 3310 O O . GLY A 1 634 ? 11.912 -20.990 100.406 1.00 15.25 634 GLY A O 1
ATOM 3311 N N . GLY A 1 635 ? 9.830 -20.590 99.681 1.00 13.29 635 GLY A N 1
ATOM 3312 C CA . GLY A 1 635 ? 10.301 -20.164 98.382 1.00 12.10 635 GLY A CA 1
ATOM 3313 C C . GLY A 1 635 ? 9.783 -20.952 97.207 1.00 11.15 635 GLY A C 1
ATOM 3314 O O . GLY A 1 635 ? 8.740 -21.599 97.265 1.00 11.68 635 GLY A O 1
ATOM 3315 N N . PHE A 1 636 ? 10.541 -20.904 96.127 1.00 10.59 636 PHE A N 1
ATOM 3316 C CA . PHE A 1 636 ? 10.163 -21.582 94.909 1.00 10.24 636 PHE A CA 1
ATOM 3317 C C . PHE A 1 636 ? 10.994 -22.810 94.643 1.00 8.96 636 PHE A C 1
ATOM 3318 O O . PHE A 1 636 ? 12.224 -22.756 94.664 1.00 9.03 636 PHE A O 1
ATOM 3326 N N . GLY A 1 637 ? 10.310 -23.921 94.403 1.00 7.50 637 GLY A N 1
ATOM 3327 C CA . GLY A 1 637 ? 10.993 -25.159 94.101 1.00 6.59 637 GLY A CA 1
ATOM 3328 C C . GLY A 1 637 ? 11.231 -25.144 92.610 1.00 7.14 637 GLY A C 1
ATOM 3329 O O . GLY A 1 637 ? 10.291 -24.991 91.832 1.00 7.70 637 GLY A O 1
ATOM 3330 N N . LEU A 1 638 ? 12.483 -25.281 92.203 1.00 8.11 638 LEU A N 1
ATOM 3331 C CA . LEU A 1 638 ? 12.810 -25.272 90.789 1.00 10.55 638 LEU A CA 1
ATOM 3332 C C . LEU A 1 638 ? 13.599 -26.522 90.438 1.00 11.97 638 LEU A C 1
ATOM 3333 O O . LEU A 1 638 ? 14.410 -26.998 91.230 1.00 11.39 638 LEU A O 1
ATOM 3338 N N . LYS A 1 639 ? 13.348 -27.066 89.255 1.00 14.66 639 LYS A N 1
ATOM 3339 C CA . LYS A 1 639 ? 14.088 -28.235 88.805 1.00 17.84 639 LYS A CA 1
ATOM 3340 C C . LYS A 1 639 ? 15.451 -27.730 88.341 1.00 16.09 639 LYS A C 1
ATOM 3341 O O . LYS A 1 639 ? 16.476 -28.336 88.622 1.00 16.36 639 LYS A O 1
ATOM 3347 N N . HIS A 1 640 ? 15.437 -26.605 87.637 1.00 15.53 640 HIS A N 1
ATOM 3348 C CA . HIS A 1 640 ? 16.649 -25.983 87.114 1.00 15.30 640 HIS A CA 1
ATOM 3349 C C . HIS A 1 640 ? 16.758 -24.581 87.681 1.00 12.93 640 HIS A C 1
ATOM 3350 O O . HIS A 1 640 ? 16.397 -23.613 87.024 1.00 12.06 640 HIS A O 1
ATOM 3357 N N . PRO A 1 641 ? 17.266 -24.455 88.913 1.00 10.48 641 PRO A N 1
ATOM 3358 C CA . PRO A 1 641 ? 17.418 -23.158 89.576 1.00 11.24 641 PRO A CA 1
ATOM 3359 C C . PRO A 1 641 ? 18.520 -22.275 88.987 1.00 8.17 641 PRO A C 1
ATOM 3360 O O . PRO A 1 641 ? 19.240 -22.690 88.085 1.00 7.59 641 PRO A O 1
ATOM 3364 N N . PRO A 1 642 ? 18.632 -21.025 89.469 1.00 10.71 642 PRO A N 1
ATOM 3365 C CA . PRO A 1 642 ? 19.680 -20.140 88.953 1.00 9.69 642 PRO A CA 1
ATOM 3366 C C . PRO A 1 642 ? 21.000 -20.896 89.146 1.00 10.86 642 PRO A C 1
ATOM 3367 O O . PRO A 1 642 ? 21.287 -21.390 90.231 1.00 9.51 642 PRO A O 1
ATOM 3371 N N . PRO A 1 643 ? 21.810 -20.999 88.090 1.00 10.62 643 PRO A N 1
ATOM 3372 C CA . PRO A 1 643 ? 23.085 -21.717 88.177 1.00 12.13 643 PRO A CA 1
ATOM 3373 C C . PRO A 1 643 ? 24.100 -21.141 89.148 1.00 10.31 643 PRO A C 1
ATOM 3374 O O . PRO A 1 643 ? 24.161 -19.936 89.363 1.00 10.13 643 PRO A O 1
ATOM 3378 N N . GLN A 1 644 ? 24.892 -22.025 89.736 1.00 11.03 644 GLN A N 1
ATOM 3379 C CA . GLN A 1 644 ? 25.949 -21.610 90.641 1.00 11.49 644 GLN A CA 1
ATOM 3380 C C . GLN A 1 644 ? 27.083 -21.032 89.791 1.00 10.74 644 GLN A C 1
ATOM 3381 O O . GLN A 1 644 ? 27.477 -21.608 88.778 1.00 10.30 644 GLN A O 1
ATOM 3387 N N . ILE A 1 645 ? 27.581 -19.877 90.203 1.00 9.98 645 ILE A N 1
ATOM 3388 C CA . ILE A 1 645 ? 28.667 -19.220 89.502 1.00 9.18 645 ILE A CA 1
ATOM 3389 C C . ILE A 1 645 ? 29.906 -19.311 90.384 1.00 8.03 645 ILE A C 1
ATOM 3390 O O . ILE A 1 645 ? 29.925 -18.803 91.495 1.00 7.95 645 ILE A O 1
ATOM 3395 N N . PHE A 1 646 ? 30.931 -19.977 89.871 1.00 7.87 646 PHE A N 1
ATOM 3396 C CA . PHE A 1 646 ? 32.182 -20.174 90.591 1.00 7.58 646 PHE A CA 1
ATOM 3397 C C . PHE A 1 646 ? 33.276 -19.247 90.157 1.00 7.17 646 PHE A C 1
ATOM 3398 O O . PHE A 1 646 ? 33.417 -18.928 88.984 1.00 7.58 646 PHE A O 1
ATOM 3406 N N . ILE A 1 647 ? 34.069 -18.828 91.122 1.00 7.75 647 ILE A N 1
ATOM 3407 C CA . ILE A 1 647 ? 35.147 -17.916 90.850 1.00 7.62 647 ILE A CA 1
ATOM 3408 C C . ILE A 1 647 ? 36.350 -18.335 91.669 1.00 6.83 647 ILE A C 1
ATOM 3409 O O . ILE A 1 647 ? 36.218 -18.801 92.792 1.00 6.66 647 ILE A O 1
ATOM 3414 N N . LYS A 1 648 ? 37.527 -18.179 91.088 1.00 7.56 648 LYS A N 1
ATOM 3415 C CA . LYS A 1 648 ? 38.756 -18.549 91.773 1.00 9.04 648 LYS A CA 1
ATOM 3416 C C . LYS A 1 648 ? 39.914 -17.705 91.263 1.00 7.76 648 LYS A C 1
ATOM 3417 O O . LYS A 1 648 ? 39.952 -17.336 90.089 1.00 7.49 648 LYS A O 1
ATOM 3423 N N . ASN A 1 649 ? 40.850 -17.400 92.146 1.00 8.33 649 ASN A N 1
ATOM 3424 C CA . ASN A 1 649 ? 42.039 -16.653 91.762 1.00 9.70 649 ASN A CA 1
ATOM 3425 C C . ASN A 1 649 ? 42.986 -17.676 91.149 1.00 9.35 649 ASN A C 1
ATOM 3426 O O . ASN A 1 649 ? 43.335 -18.657 91.796 1.00 9.83 649 ASN A O 1
ATOM 3431 N N . THR A 1 650 ? 43.392 -17.462 89.906 1.00 9.81 650 THR A N 1
ATOM 3432 C CA . THR A 1 650 ? 44.313 -18.388 89.256 1.00 10.89 650 THR A CA 1
ATOM 3433 C C . THR A 1 650 ? 45.638 -18.359 90.021 1.00 10.49 650 THR A C 1
ATOM 3434 O O . THR A 1 650 ? 46.157 -17.291 90.331 1.00 9.98 650 THR A O 1
ATOM 3438 N N . PRO A 1 651 ? 46.189 -19.535 90.350 1.00 11.83 651 PRO A N 1
ATOM 3439 C CA . PRO A 1 651 ? 47.460 -19.587 91.084 1.00 12.56 651 PRO A CA 1
ATOM 3440 C C . PRO A 1 651 ? 48.641 -19.047 90.274 1.00 12.60 651 PRO A C 1
ATOM 3441 O O . PRO A 1 651 ? 48.786 -19.333 89.087 1.00 12.00 651 PRO A O 1
ATOM 3445 N N . VAL A 1 652 ? 49.471 -18.251 90.930 1.00 13.29 652 VAL A N 1
ATOM 3446 C CA . VAL A 1 652 ? 50.649 -17.689 90.299 1.00 14.39 652 VAL A CA 1
ATOM 3447 C C . VAL A 1 652 ? 51.852 -18.229 91.051 1.00 13.51 652 VAL A C 1
ATOM 3448 O O . VAL A 1 652 ? 52.100 -17.852 92.196 1.00 13.10 652 VAL A O 1
ATOM 3452 N N . PRO A 1 653 ? 52.615 -19.131 90.413 1.00 13.90 653 PRO A N 1
ATOM 3453 C CA . PRO A 1 653 ? 53.807 -19.737 91.019 1.00 13.98 653 PRO A CA 1
ATOM 3454 C C . PRO A 1 653 ? 54.826 -18.695 91.463 1.00 13.89 653 PRO A C 1
ATOM 3455 O O . PRO A 1 653 ? 55.042 -17.704 90.776 1.00 13.86 653 PRO A O 1
ATOM 3459 N N . ALA A 1 654 ? 55.438 -18.922 92.616 1.00 14.72 654 ALA A N 1
ATOM 3460 C CA . ALA A 1 654 ? 56.465 -18.023 93.125 1.00 16.41 654 ALA A CA 1
ATOM 3461 C C . ALA A 1 654 ? 57.781 -18.422 92.437 1.00 18.10 654 ALA A C 1
ATOM 3462 O O . ALA A 1 654 ? 57.782 -19.284 91.560 1.00 17.99 654 ALA A O 1
ATOM 3464 N N . ASN A 1 655 ? 58.890 -17.804 92.835 1.00 19.79 655 ASN A N 1
ATOM 3465 C CA . ASN A 1 655 ? 60.197 -18.097 92.244 1.00 20.96 655 ASN A CA 1
ATOM 3466 C C . ASN A 1 655 ? 60.546 -19.589 92.303 1.00 20.82 655 ASN A C 1
ATOM 3467 O O . ASN A 1 655 ? 60.707 -20.161 93.381 1.00 21.26 655 ASN A O 1
ATOM 3472 N N . PRO A 1 656 ? 60.672 -20.233 91.133 1.00 20.58 656 PRO A N 1
ATOM 3473 C CA . PRO A 1 656 ? 60.997 -21.658 91.039 1.00 21.42 656 PRO A CA 1
ATOM 3474 C C . PRO A 1 656 ? 62.480 -21.977 91.173 1.00 22.82 656 PRO A C 1
ATOM 3475 O O . PRO A 1 656 ? 63.329 -21.090 91.100 1.00 23.05 656 PRO A O 1
ATOM 3479 N N . ALA A 1 657 ? 62.781 -23.254 91.374 1.00 24.61 657 ALA A N 1
ATOM 3480 C CA . ALA A 1 657 ? 64.163 -23.711 91.462 1.00 25.74 657 ALA A CA 1
ATOM 3481 C C . ALA A 1 657 ? 64.677 -23.689 90.020 1.00 26.20 657 ALA A C 1
ATOM 3482 O O . ALA A 1 657 ? 63.880 -23.702 89.080 1.00 25.98 657 ALA A O 1
ATOM 3484 N N . THR A 1 658 ? 65.991 -23.650 89.835 1.00 26.63 658 THR A N 1
ATOM 3485 C CA . THR A 1 658 ? 66.544 -23.620 88.485 1.00 27.12 658 THR A CA 1
ATOM 3486 C C . THR A 1 658 ? 66.912 -25.009 87.973 1.00 27.10 658 THR A C 1
ATOM 3487 O O . THR A 1 658 ? 67.512 -25.158 86.911 1.00 27.11 658 THR A O 1
ATOM 3491 N N . THR A 1 659 ? 66.547 -26.022 88.748 1.00 27.27 659 THR A N 1
ATOM 3492 C CA . THR A 1 659 ? 66.788 -27.414 88.387 1.00 26.91 659 THR A CA 1
ATOM 3493 C C . THR A 1 659 ? 65.407 -28.045 88.307 1.00 25.17 659 THR A C 1
ATOM 3494 O O . THR A 1 659 ? 64.577 -27.836 89.194 1.00 25.30 659 THR A O 1
ATOM 3498 N N . PHE A 1 660 ? 65.149 -28.809 87.254 1.00 23.35 660 PHE A N 1
ATOM 3499 C CA . PHE A 1 660 ? 63.840 -29.425 87.109 1.00 22.30 660 PHE A CA 1
ATOM 3500 C C . PHE A 1 660 ? 63.463 -30.397 88.214 1.00 22.69 660 PHE A C 1
ATOM 3501 O O . PHE A 1 660 ? 64.291 -31.161 88.708 1.00 22.61 660 PHE A O 1
ATOM 3509 N N . SER A 1 661 ? 62.185 -30.361 88.574 1.00 23.20 661 SER A N 1
ATOM 3510 C CA . SER A 1 661 ? 61.623 -31.247 89.579 1.00 24.39 661 SER A CA 1
ATOM 3511 C C . SER A 1 661 ? 60.204 -31.576 89.131 1.00 24.95 661 SER A C 1
ATOM 3512 O O . SER A 1 661 ? 59.436 -30.679 88.779 1.00 24.75 661 SER A O 1
ATOM 3515 N N . SER A 1 662 ? 59.859 -32.858 89.139 1.00 26.03 662 SER A N 1
ATOM 3516 C CA . SER A 1 662 ? 58.526 -33.283 88.727 1.00 27.40 662 SER A CA 1
ATOM 3517 C C . SER A 1 662 ? 57.487 -33.064 89.825 1.00 28.07 662 SER A C 1
ATOM 3518 O O . SER A 1 662 ? 56.288 -33.224 89.594 1.00 28.52 662 SER A O 1
ATOM 3521 N N . THR A 1 663 ? 57.949 -32.697 91.016 1.00 28.40 663 THR A N 1
ATOM 3522 C CA . THR A 1 663 ? 57.052 -32.442 92.137 1.00 29.43 663 THR A CA 1
ATOM 3523 C C . THR A 1 663 ? 56.157 -31.243 91.819 1.00 30.26 663 THR A C 1
ATOM 3524 O O . THR A 1 663 ? 56.630 -30.224 91.311 1.00 30.28 663 THR A O 1
ATOM 3528 N N . PRO A 1 664 ? 54.852 -31.349 92.113 1.00 31.08 664 PRO A N 1
ATOM 3529 C CA . PRO A 1 664 ? 53.928 -30.241 91.839 1.00 31.41 664 PRO A CA 1
ATOM 3530 C C . PRO A 1 664 ? 54.325 -28.984 92.615 1.00 30.51 664 PRO A C 1
ATOM 3531 O O . PRO A 1 664 ? 54.685 -29.057 93.791 1.00 30.55 664 PRO A O 1
ATOM 3535 N N . VAL A 1 665 ? 54.265 -27.840 91.947 1.00 29.84 665 VAL A N 1
ATOM 3536 C CA . VAL A 1 665 ? 54.605 -26.567 92.571 1.00 29.51 665 VAL A CA 1
ATOM 3537 C C . VAL A 1 665 ? 53.694 -26.304 93.771 1.00 28.87 665 VAL A C 1
ATOM 3538 O O . VAL A 1 665 ? 52.481 -26.507 93.698 1.00 28.46 665 VAL A O 1
ATOM 3542 N N . ASN A 1 666 ? 54.285 -25.863 94.876 1.00 28.95 666 ASN A N 1
ATOM 3543 C CA . ASN A 1 666 ? 53.521 -25.569 96.083 1.00 29.26 666 ASN A CA 1
ATOM 3544 C C . ASN A 1 666 ? 53.903 -24.209 96.666 1.00 28.05 666 ASN A C 1
ATOM 3545 O O . ASN A 1 666 ? 53.588 -23.910 97.818 1.00 28.51 666 ASN A O 1
ATOM 3550 N N . SER A 1 667 ? 54.597 -23.400 95.871 1.00 26.03 667 SER A N 1
ATOM 3551 C CA . SER A 1 667 ? 55.011 -22.067 96.293 1.00 24.70 667 SER A CA 1
ATOM 3552 C C . SER A 1 667 ? 54.314 -21.074 95.381 1.00 22.12 667 SER A C 1
ATOM 3553 O O . SER A 1 667 ? 54.572 -21.028 94.179 1.00 21.50 667 SER A O 1
ATOM 3556 N N . PHE A 1 668 ? 53.434 -20.273 95.960 1.00 20.97 668 PHE A N 1
ATOM 3557 C CA . PHE A 1 668 ? 52.680 -19.313 95.183 1.00 20.13 668 PHE A CA 1
ATOM 3558 C C . PHE A 1 668 ? 52.752 -17.909 95.724 1.00 20.12 668 PHE A C 1
ATOM 3559 O O . PHE A 1 668 ? 52.990 -17.697 96.909 1.00 20.39 668 PHE A O 1
ATOM 3567 N N . ILE A 1 669 ? 52.557 -16.948 94.832 1.00 20.50 669 ILE A N 1
ATOM 3568 C CA . ILE A 1 669 ? 52.541 -15.550 95.217 1.00 21.27 669 ILE A CA 1
ATOM 3569 C C . ILE A 1 669 ? 51.191 -15.356 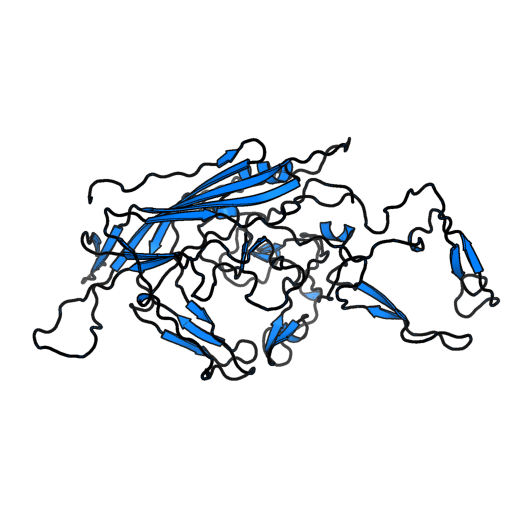95.905 1.00 19.71 669 ILE A C 1
ATOM 3570 O O . ILE A 1 669 ? 50.173 -15.848 95.417 1.00 19.42 669 ILE A O 1
ATOM 3575 N N . THR A 1 670 ? 51.181 -14.661 97.036 1.00 19.04 670 THR A N 1
ATOM 3576 C CA . THR A 1 670 ? 49.936 -14.415 97.753 1.00 18.59 670 THR A CA 1
ATOM 3577 C C . THR A 1 670 ? 49.092 -13.379 97.009 1.00 16.90 670 THR A C 1
ATOM 3578 O O . THR A 1 670 ? 49.559 -12.285 96.696 1.00 16.15 670 THR A O 1
ATOM 3582 N N . GLN A 1 671 ? 47.851 -13.739 96.720 1.00 15.74 671 GLN A N 1
ATOM 3583 C CA . GLN A 1 671 ? 46.960 -12.842 96.009 1.00 15.59 671 GLN A CA 1
ATOM 3584 C C . GLN A 1 671 ? 45.537 -12.906 96.523 1.00 13.05 671 GLN A C 1
ATOM 3585 O O . GLN A 1 671 ? 45.198 -13.724 97.373 1.00 13.00 671 GLN A O 1
ATOM 3591 N N . TYR A 1 672 ?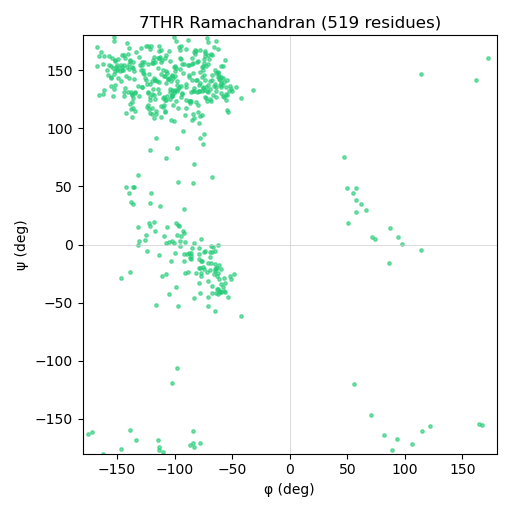 44.714 -12.012 95.994 1.00 11.21 672 TYR A N 1
ATOM 3592 C CA . TYR A 1 672 ? 43.297 -11.957 96.305 1.00 9.55 672 TYR A CA 1
ATOM 3593 C C . TYR A 1 672 ? 42.729 -11.029 95.262 1.00 8.94 672 TYR A C 1
ATOM 3594 O O . TYR A 1 672 ? 43.439 -10.192 94.718 1.00 9.35 672 TYR A O 1
ATOM 3603 N N . SER A 1 673 ? 41.460 -11.196 94.945 1.00 8.37 673 SER A N 1
ATOM 3604 C CA . SER A 1 673 ? 40.864 -10.331 93.960 1.00 8.54 673 SER A CA 1
ATOM 3605 C C . SER A 1 673 ? 39.664 -9.632 94.559 1.00 8.30 673 SER A C 1
ATOM 3606 O O . SER A 1 673 ? 39.240 -9.932 95.672 1.00 8.03 673 SER A O 1
ATOM 3609 N N . THR A 1 674 ? 39.145 -8.676 93.808 1.00 8.20 674 THR A N 1
ATOM 3610 C CA . THR A 1 674 ? 37.990 -7.918 94.215 1.00 8.66 674 THR A CA 1
ATOM 3611 C C . THR A 1 674 ? 37.353 -7.369 92.953 1.00 6.34 674 THR A C 1
ATOM 3612 O O . THR A 1 674 ? 38.014 -7.213 91.936 1.00 7.06 674 THR A O 1
ATOM 3616 N N . GLY A 1 675 ? 36.062 -7.102 93.017 1.00 4.72 675 GLY A N 1
ATOM 3617 C CA . GLY A 1 675 ? 35.378 -6.553 91.872 1.00 3.71 675 GLY A CA 1
ATOM 3618 C C . GLY A 1 675 ? 33.960 -6.236 92.243 1.00 2.79 675 GLY A C 1
ATOM 3619 O O . GLY A 1 675 ? 33.616 -6.140 93.415 1.00 1.59 675 GLY A O 1
ATOM 3620 N N . GLN A 1 676 ? 33.132 -6.052 91.229 1.00 3.85 676 GLN A N 1
ATOM 3621 C CA . GLN A 1 676 ? 31.728 -5.784 91.454 1.00 4.23 676 GLN A CA 1
ATOM 3622 C C . GLN A 1 676 ? 30.898 -6.900 90.859 1.00 3.99 676 GLN A C 1
ATOM 3623 O O . GLN A 1 676 ? 31.340 -7.626 89.969 1.00 3.71 676 GLN A O 1
ATOM 3629 N N . VAL A 1 677 ? 29.692 -7.041 91.376 1.00 4.38 677 VAL A N 1
ATOM 3630 C CA . VAL A 1 677 ? 28.773 -8.025 90.866 1.00 5.11 677 VAL A CA 1
ATOM 3631 C C . VAL A 1 677 ? 27.403 -7.384 90.791 1.00 5.71 677 VAL A C 1
ATOM 3632 O O . VAL A 1 677 ? 26.949 -6.728 91.721 1.00 6.28 677 VAL A O 1
ATOM 3636 N N . SER A 1 678 ? 26.768 -7.543 89.646 1.00 7.33 678 SER A N 1
ATOM 3637 C CA . SER A 1 678 ? 25.441 -7.014 89.438 1.00 8.51 678 SER A CA 1
ATOM 3638 C C . SER A 1 678 ? 24.485 -8.172 89.242 1.00 8.94 678 SER A C 1
ATOM 3639 O O . SER A 1 678 ? 24.816 -9.166 88.600 1.00 9.25 678 SER A O 1
ATOM 3642 N N . VAL A 1 679 ? 23.300 -8.048 89.816 1.00 9.34 679 VAL A N 1
ATOM 3643 C CA . VAL A 1 679 ? 22.290 -9.074 89.657 1.00 9.24 679 VAL A CA 1
ATOM 3644 C C . VAL A 1 679 ? 20.972 -8.374 89.396 1.00 8.52 679 VAL A C 1
ATOM 3645 O O . VAL A 1 679 ? 20.558 -7.487 90.131 1.00 8.09 679 VAL A O 1
ATOM 3649 N N . GLN A 1 680 ? 20.334 -8.761 88.309 1.00 9.15 680 GLN A N 1
ATOM 3650 C CA . GLN A 1 680 ? 19.065 -8.183 87.942 1.00 10.26 680 GLN A CA 1
ATOM 3651 C C . GLN A 1 680 ? 18.020 -9.284 87.856 1.00 8.81 680 GLN A C 1
ATOM 3652 O O . GLN A 1 680 ? 18.222 -10.289 87.181 1.00 8.19 680 GLN A O 1
ATOM 3658 N N . ILE A 1 681 ? 16.910 -9.105 88.556 1.00 8.57 681 ILE A N 1
ATOM 3659 C CA . ILE A 1 681 ? 15.839 -10.084 88.493 1.00 8.61 681 ILE A CA 1
ATOM 3660 C C . ILE A 1 681 ? 14.535 -9.449 88.054 1.00 8.47 681 ILE A C 1
ATOM 3661 O O . ILE A 1 681 ? 14.131 -8.406 88.566 1.00 7.82 681 ILE A O 1
ATOM 3666 N N . ASP A 1 682 ? 13.907 -10.069 87.064 1.00 9.32 682 ASP A N 1
ATOM 3667 C CA . ASP A 1 682 ? 12.615 -9.623 86.586 1.00 10.28 682 ASP A CA 1
ATOM 3668 C C . ASP A 1 682 ? 11.617 -10.465 87.360 1.00 8.76 682 ASP A C 1
ATOM 3669 O O . ASP A 1 682 ? 11.714 -11.682 87.385 1.00 8.42 682 ASP A O 1
ATOM 3674 N N . TRP A 1 683 ? 10.670 -9.812 88.012 1.00 8.99 683 TRP A N 1
ATOM 3675 C CA . TRP A 1 683 ? 9.666 -10.523 88.788 1.00 8.58 683 TRP A CA 1
ATOM 3676 C C . TRP A 1 683 ? 8.303 -10.276 88.208 1.00 9.89 683 TRP A C 1
ATOM 3677 O O . TRP A 1 683 ? 7.990 -9.176 87.765 1.00 10.20 683 TRP A O 1
ATOM 3688 N N . GLU A 1 684 ? 7.481 -11.308 88.211 1.00 11.14 684 GLU A N 1
ATOM 3689 C CA . GLU A 1 684 ? 6.132 -11.166 87.723 1.00 12.23 684 GLU A CA 1
ATOM 3690 C C . GLU A 1 684 ? 5.288 -11.022 88.979 1.00 10.39 684 GLU A C 1
ATOM 3691 O O . GLU A 1 684 ? 5.458 -11.773 89.937 1.00 9.54 684 GLU A O 1
ATOM 3697 N N . ILE A 1 685 ? 4.402 -10.039 88.996 1.00 10.20 685 ILE A N 1
ATOM 3698 C CA . ILE A 1 685 ? 3.548 -9.844 90.161 1.00 11.61 685 ILE A CA 1
ATOM 3699 C C . ILE A 1 685 ? 2.084 -9.788 89.766 1.00 11.83 685 ILE A C 1
ATOM 3700 O O . ILE A 1 685 ? 1.743 -9.400 88.653 1.00 11.65 685 ILE A O 1
ATOM 3705 N N . GLN A 1 686 ? 1.213 -10.215 90.666 1.00 13.68 686 GLN A N 1
ATOM 3706 C CA . GLN A 1 686 ? -0.207 -10.139 90.384 1.00 16.20 686 GLN A CA 1
ATOM 3707 C C . GLN A 1 686 ? -0.897 -9.291 91.441 1.00 15.04 686 GLN A C 1
ATOM 3708 O O . GLN A 1 686 ? -0.950 -9.655 92.609 1.00 13.89 686 GLN A O 1
ATOM 3714 N N . LYS A 1 687 ? -1.398 -8.138 91.008 1.00 17.31 687 LYS A N 1
ATOM 3715 C CA . LYS A 1 687 ? -2.088 -7.196 91.883 1.00 20.74 687 LYS A CA 1
ATOM 3716 C C . LYS A 1 687 ? -3.312 -7.806 92.533 1.00 19.66 687 LYS A C 1
ATOM 3717 O O . LYS A 1 687 ? -4.008 -8.619 91.927 1.00 19.05 687 LYS A O 1
ATOM 3723 N N . GLU A 1 688 ? -3.572 -7.416 93.773 1.00 20.05 688 GLU A N 1
ATOM 3724 C CA . GLU A 1 688 ? -4.750 -7.908 94.459 1.00 21.50 688 GLU A CA 1
ATOM 3725 C C . GLU A 1 688 ? -5.954 -7.265 93.763 1.00 22.12 688 GLU A C 1
ATOM 3726 O O . GLU A 1 688 ? -5.900 -6.105 93.356 1.00 21.20 688 GLU A O 1
ATOM 3732 N N . ARG A 1 689 ? -7.023 -8.032 93.594 1.00 23.87 689 ARG A N 1
ATOM 3733 C CA . ARG A 1 689 ? -8.232 -7.533 92.946 1.00 25.98 689 ARG A CA 1
ATOM 3734 C C . ARG A 1 689 ? -9.407 -7.922 93.835 1.00 23.70 689 ARG A C 1
ATOM 3735 O O . ARG A 1 689 ? -10.314 -8.640 93.419 1.00 24.24 689 ARG A O 1
ATOM 3743 N N . SER A 1 690 ? -9.376 -7.441 95.067 1.00 22.01 690 SER A N 1
ATOM 3744 C CA . SER A 1 690 ? -10.408 -7.759 96.039 1.00 21.29 690 SER A CA 1
ATOM 3745 C C . SER A 1 690 ? -11.635 -6.850 95.956 1.00 20.07 690 SER A C 1
ATOM 3746 O O . SER A 1 690 ? -11.558 -5.719 95.483 1.00 20.22 690 SER A O 1
ATOM 3749 N N . LYS A 1 691 ? -12.767 -7.368 96.413 1.00 18.67 691 LYS A N 1
ATOM 3750 C CA . LYS A 1 691 ? -14.005 -6.612 96.435 1.00 17.49 691 LYS A CA 1
ATOM 3751 C C . LYS A 1 691 ? -14.343 -6.283 97.875 1.00 13.79 691 LYS A C 1
ATOM 3752 O O . LYS A 1 691 ? -15.413 -5.774 98.175 1.00 13.85 691 LYS A O 1
ATOM 3758 N N . ARG A 1 692 ? -13.412 -6.594 98.762 1.00 11.36 692 ARG A N 1
ATOM 3759 C CA . ARG A 1 692 ? -13.547 -6.316 100.181 1.00 10.93 692 ARG A CA 1
ATOM 3760 C C . ARG A 1 692 ? -13.828 -4.821 100.356 1.00 9.86 692 ARG A C 1
ATOM 3761 O O . ARG A 1 692 ? -13.182 -3.978 99.729 1.00 10.08 692 ARG A O 1
ATOM 3769 N N . TRP A 1 693 ? -14.788 -4.503 101.208 1.00 8.16 693 TRP A N 1
ATOM 3770 C CA . TRP A 1 693 ? -15.185 -3.126 101.459 1.00 7.40 693 TRP A CA 1
ATOM 3771 C C . TRP A 1 693 ? -14.322 -2.391 102.483 1.00 6.74 693 TRP A C 1
ATOM 3772 O O . TRP A 1 693 ? -13.926 -1.248 102.261 1.00 5.90 693 TRP A O 1
ATOM 3783 N N . ASN A 1 694 ? -14.046 -3.051 103.598 1.00 7.03 694 ASN A N 1
ATOM 3784 C CA . ASN A 1 694 ? -13.267 -2.466 104.681 1.00 7.54 694 ASN A CA 1
ATOM 3785 C C . ASN A 1 694 ? -11.753 -2.492 104.436 1.00 8.61 694 ASN A C 1
ATOM 3786 O O . ASN A 1 694 ? -11.259 -3.286 103.640 1.00 8.16 694 ASN A O 1
ATOM 3791 N N . PRO A 1 695 ? -10.999 -1.609 105.117 1.00 11.17 695 PRO A N 1
ATOM 3792 C CA . PRO A 1 695 ? -9.538 -1.529 104.969 1.00 12.12 695 PRO A CA 1
ATOM 3793 C C . PRO A 1 695 ? -8.801 -2.832 105.297 1.00 11.50 695 PRO A C 1
ATOM 3794 O O . PRO A 1 695 ? -9.179 -3.561 106.202 1.00 11.27 695 PRO A O 1
ATOM 3798 N N . GLU A 1 696 ? -7.744 -3.100 104.544 1.00 12.37 696 GLU A N 1
ATOM 3799 C CA . GLU A 1 696 ? -6.907 -4.282 104.733 1.00 13.21 696 GLU A CA 1
ATOM 3800 C C . GLU A 1 696 ? -5.774 -3.965 105.704 1.00 12.41 696 GLU A C 1
ATOM 3801 O O . GLU A 1 696 ? -5.534 -2.806 106.042 1.00 12.29 696 GLU A O 1
ATOM 3807 N N . VAL A 1 697 ? -5.085 -5.008 106.149 1.00 12.09 697 VAL A N 1
ATOM 3808 C CA . VAL A 1 697 ? -3.925 -4.854 107.012 1.00 11.51 697 VAL A CA 1
ATOM 3809 C C . VAL A 1 697 ? -2.786 -4.533 106.042 1.00 9.67 697 VAL A C 1
ATOM 3810 O O . VAL A 1 697 ? -2.726 -5.071 104.939 1.00 8.88 697 VAL A O 1
ATOM 3814 N N . GLN A 1 698 ? -1.897 -3.640 106.446 1.00 9.49 698 GLN A N 1
ATOM 3815 C CA . GLN A 1 698 ? -0.791 -3.244 105.596 1.00 9.26 698 GLN A CA 1
ATOM 3816 C C . GLN A 1 698 ? 0.495 -3.214 106.402 1.00 9.62 698 GLN A C 1
ATOM 3817 O O . GLN A 1 698 ? 0.483 -2.842 107.570 1.00 9.90 698 GLN A O 1
ATOM 3823 N N . PHE A 1 699 ? 1.604 -3.625 105.794 1.00 9.98 699 PHE A N 1
ATOM 3824 C CA . PHE A 1 699 ? 2.868 -3.556 106.502 1.00 11.41 699 PHE A CA 1
ATOM 3825 C C . PHE A 1 699 ? 3.190 -2.060 106.563 1.00 11.99 699 PHE A C 1
ATOM 3826 O O . PHE A 1 699 ? 3.246 -1.380 105.541 1.00 11.55 699 PHE A O 1
ATOM 3834 N N . THR A 1 700 ? 3.385 -1.552 107.767 1.00 13.37 700 THR A N 1
ATOM 3835 C CA . THR A 1 700 ? 3.638 -0.135 107.938 1.00 15.56 700 THR A CA 1
ATOM 3836 C C . THR A 1 700 ? 4.770 0.151 108.910 1.00 17.14 700 THR A C 1
ATOM 3837 O O . THR A 1 700 ? 5.010 -0.611 109.843 1.00 17.47 700 THR A O 1
ATOM 3841 N N . SER A 1 701 ? 5.469 1.254 108.674 1.00 19.02 701 SER A N 1
ATOM 3842 C CA . SER A 1 701 ? 6.540 1.681 109.565 1.00 21.45 701 SER A CA 1
ATOM 3843 C C . SER A 1 701 ? 5.806 2.266 110.769 1.00 22.41 701 SER A C 1
ATOM 3844 O O . SER A 1 701 ? 5.151 3.297 110.652 1.00 22.39 701 SER A O 1
ATOM 3847 N N . ASN A 1 702 ? 5.896 1.603 111.914 1.00 24.51 702 ASN A N 1
ATOM 3848 C CA . ASN A 1 702 ? 5.202 2.073 113.111 1.00 26.99 702 ASN A CA 1
ATOM 3849 C C . ASN A 1 702 ? 6.038 1.848 114.363 1.00 28.08 702 ASN A C 1
ATOM 3850 O O . ASN A 1 702 ? 5.558 1.318 115.363 1.00 28.17 702 ASN A O 1
ATOM 3855 N N . TYR A 1 703 ? 7.294 2.271 114.297 1.00 29.53 703 TYR A N 1
ATOM 3856 C CA . TYR A 1 703 ? 8.225 2.113 115.405 1.00 31.10 703 TYR A CA 1
ATOM 3857 C C . TYR A 1 703 ? 8.183 3.308 116.355 1.00 32.31 703 TYR A C 1
ATOM 3858 O O . TYR A 1 703 ? 8.789 3.279 117.426 1.00 32.54 703 TYR A O 1
ATOM 3867 N N . GLY A 1 704 ? 7.456 4.350 115.961 1.00 33.53 704 GLY A N 1
ATOM 3868 C CA . GLY A 1 704 ? 7.342 5.537 116.793 1.00 34.77 704 GLY A CA 1
ATOM 3869 C C . GLY A 1 704 ? 8.624 6.345 116.864 1.00 35.99 704 GLY A C 1
ATOM 3870 O O . GLY A 1 704 ? 9.379 6.411 115.891 1.00 35.91 704 GLY A O 1
ATOM 3871 N N . GLN A 1 705 ? 8.868 6.968 118.013 1.00 37.46 705 GLN A N 1
ATOM 3872 C CA . GLN A 1 705 ? 10.071 7.770 118.209 1.00 38.92 705 GLN A CA 1
ATOM 3873 C C . GLN A 1 705 ? 11.283 6.864 118.367 1.00 38.27 705 GLN A C 1
ATOM 3874 O O . GLN A 1 705 ? 11.298 5.960 119.204 1.00 38.09 705 GLN A O 1
ATOM 3880 N N . GLN A 1 706 ? 12.302 7.119 117.558 1.00 38.10 706 GLN A N 1
ATOM 3881 C CA . GLN A 1 706 ? 13.510 6.314 117.587 1.00 38.26 706 GLN A CA 1
ATOM 3882 C C . GLN A 1 706 ? 14.747 7.203 117.579 1.00 37.02 706 GLN A C 1
ATOM 3883 O O . GLN A 1 706 ? 14.857 8.109 116.752 1.00 36.91 706 GLN A O 1
ATOM 3889 N N . ASN A 1 707 ? 15.672 6.953 118.503 1.00 36.18 707 ASN A N 1
ATOM 3890 C CA . ASN A 1 707 ? 16.907 7.731 118.567 1.00 35.64 707 ASN A CA 1
ATOM 3891 C C . ASN A 1 707 ? 17.628 7.607 117.234 1.00 33.27 707 ASN A C 1
ATOM 3892 O O . ASN A 1 707 ? 18.244 8.558 116.750 1.00 33.19 707 ASN A O 1
ATOM 3897 N N . SER A 1 708 ? 17.541 6.422 116.644 1.00 30.86 708 SER A N 1
ATOM 3898 C CA . SER A 1 708 ? 18.166 6.163 115.362 1.00 28.60 708 SER A CA 1
ATOM 3899 C C . SER A 1 708 ? 17.180 5.418 114.458 1.00 26.83 708 SER A C 1
ATOM 3900 O O . SER A 1 708 ? 16.784 4.287 114.741 1.00 26.89 708 SER A O 1
ATOM 3903 N N . LEU A 1 709 ? 16.787 6.080 113.377 1.00 24.98 709 LEU A N 1
ATOM 3904 C CA . LEU A 1 709 ? 15.855 5.542 112.391 1.00 23.46 709 LEU A CA 1
ATOM 3905 C C . LEU A 1 709 ? 16.128 4.066 112.045 1.00 22.69 709 LEU A C 1
ATOM 3906 O O . LEU A 1 709 ? 17.244 3.708 111.670 1.00 22.78 709 LEU A O 1
ATOM 3911 N N . LEU A 1 710 ? 15.113 3.212 112.171 1.00 21.60 710 LEU A N 1
ATOM 3912 C CA . LEU A 1 710 ? 15.277 1.789 111.857 1.00 20.51 710 LEU A CA 1
ATOM 3913 C C . LEU A 1 710 ? 15.327 1.560 110.345 1.00 18.06 710 LEU A C 1
ATOM 3914 O O . LEU A 1 710 ? 14.811 2.366 109.574 1.00 17.58 710 LEU A O 1
ATOM 3919 N N . TRP A 1 711 ? 15.940 0.453 109.934 1.00 16.68 711 TRP A N 1
ATOM 3920 C CA . TRP A 1 711 ? 16.101 0.122 108.517 1.00 16.06 711 TRP A CA 1
ATOM 3921 C C . TRP A 1 711 ? 17.038 1.152 107.905 1.00 15.92 711 TRP A C 1
ATOM 3922 O O . TRP A 1 711 ? 16.946 1.484 106.725 1.00 15.69 711 TRP A O 1
ATOM 3933 N N . ALA A 1 712 ? 17.939 1.659 108.736 1.00 16.43 712 ALA A N 1
ATOM 3934 C CA . ALA A 1 712 ? 18.911 2.650 108.312 1.00 17.22 712 ALA A CA 1
ATOM 3935 C C . ALA A 1 712 ? 20.178 2.473 109.133 1.00 18.19 712 ALA A C 1
ATOM 3936 O O . ALA A 1 712 ? 20.132 1.982 110.259 1.00 18.56 712 ALA A O 1
ATOM 3938 N N . PRO A 1 713 ? 21.335 2.849 108.568 1.00 18.93 713 PRO A N 1
ATOM 3939 C CA . PRO A 1 713 ? 22.589 2.711 109.311 1.00 19.23 713 PRO A CA 1
ATOM 3940 C C . PRO A 1 713 ? 22.532 3.580 110.558 1.00 19.40 713 PRO A C 1
ATOM 3941 O O . PRO A 1 713 ? 21.939 4.656 110.536 1.00 18.92 713 PRO A O 1
ATOM 3945 N N . ASP A 1 714 ? 23.117 3.110 111.652 1.00 20.75 714 ASP A N 1
ATOM 3946 C CA . ASP A 1 714 ? 23.098 3.886 112.883 1.00 22.79 714 ASP A CA 1
ATOM 3947 C C . ASP A 1 714 ? 24.217 4.927 112.920 1.00 22.53 714 ASP A C 1
ATOM 3948 O O . ASP A 1 714 ? 24.898 5.152 111.920 1.00 21.64 714 ASP A O 1
ATOM 3953 N N . ALA A 1 715 ? 24.398 5.558 114.075 1.00 23.64 715 ALA A N 1
ATOM 3954 C CA . ALA A 1 715 ? 25.421 6.587 114.244 1.00 24.62 715 ALA A CA 1
ATOM 3955 C C . ALA A 1 715 ? 26.825 6.104 113.889 1.00 26.12 715 ALA A C 1
ATOM 3956 O O . ALA A 1 715 ? 27.647 6.879 113.398 1.00 26.73 715 ALA A O 1
ATOM 3958 N N . ALA A 1 716 ? 27.099 4.826 114.135 1.00 26.81 716 ALA A N 1
ATOM 3959 C CA . ALA A 1 716 ? 28.410 4.259 113.835 1.00 27.30 716 ALA A CA 1
ATOM 3960 C C . ALA A 1 716 ? 28.492 3.782 112.388 1.00 27.69 716 ALA A C 1
ATOM 3961 O O . ALA A 1 716 ? 29.557 3.383 111.917 1.00 28.39 716 ALA A O 1
ATOM 3963 N N . GLY A 1 717 ? 27.364 3.816 111.688 1.00 27.19 717 GLY A N 1
ATOM 3964 C CA . GLY A 1 717 ? 27.353 3.404 110.299 1.00 27.12 717 GLY A CA 1
ATOM 3965 C C . GLY A 1 717 ? 26.981 1.960 110.037 1.00 27.34 717 GLY A C 1
ATOM 3966 O O . GLY A 1 717 ? 27.056 1.502 108.901 1.00 27.27 717 GLY A O 1
ATOM 3967 N N . LYS A 1 718 ? 26.576 1.241 111.079 1.00 27.90 718 LYS A N 1
ATOM 3968 C CA . LYS A 1 718 ? 26.201 -0.158 110.933 1.00 28.62 718 LYS A CA 1
ATOM 3969 C C . LYS A 1 718 ? 24.740 -0.315 110.516 1.00 27.06 718 LYS A C 1
ATOM 3970 O O . LYS A 1 718 ? 23.845 0.295 111.099 1.00 26.55 718 LYS A O 1
ATOM 3976 N N . TYR A 1 719 ? 24.506 -1.133 109.495 1.00 25.81 719 TYR A N 1
ATOM 3977 C CA . TYR A 1 719 ? 23.155 -1.377 109.012 1.00 24.68 719 TYR A CA 1
ATOM 3978 C C . TYR A 1 719 ? 22.653 -2.725 109.501 1.00 24.34 719 TYR A C 1
ATOM 3979 O O . TYR A 1 719 ? 23.318 -3.742 109.329 1.00 24.31 719 TYR A O 1
ATOM 3988 N N . THR A 1 720 ? 21.471 -2.732 110.103 1.00 24.43 720 THR A N 1
ATOM 3989 C CA . THR A 1 720 ? 20.887 -3.970 110.601 1.00 24.44 720 THR A CA 1
ATOM 3990 C C . THR A 1 720 ? 19.402 -4.029 110.269 1.00 23.83 720 THR A C 1
ATOM 3991 O O . THR A 1 720 ? 18.748 -2.998 110.108 1.00 24.19 720 THR A O 1
ATOM 3995 N N . GLU A 1 721 ? 18.881 -5.244 110.150 1.00 22.89 721 GLU A N 1
ATOM 3996 C CA . GLU A 1 721 ? 17.469 -5.444 109.863 1.00 21.75 721 GLU A CA 1
ATOM 3997 C C . GLU A 1 721 ? 16.808 -5.687 111.218 1.00 19.59 721 GLU A C 1
ATOM 3998 O O . GLU A 1 721 ? 17.116 -6.655 111.908 1.00 19.33 721 GLU A O 1
ATOM 4004 N N . PRO A 1 722 ? 15.891 -4.796 111.617 1.00 17.94 722 PRO A N 1
ATOM 4005 C CA . PRO A 1 722 ? 15.194 -4.904 112.904 1.00 17.05 722 PRO A CA 1
ATOM 4006 C C . PRO A 1 722 ? 14.053 -5.914 113.042 1.00 16.82 722 PRO A C 1
ATOM 4007 O O . PRO A 1 722 ? 13.750 -6.357 114.148 1.00 17.00 722 PRO A O 1
ATOM 4011 N N . ARG A 1 723 ? 13.418 -6.277 111.934 1.00 17.24 723 ARG A N 1
ATOM 4012 C CA . ARG A 1 723 ? 12.287 -7.195 111.991 1.00 18.56 723 ARG A CA 1
ATOM 4013 C C . ARG A 1 723 ? 12.236 -8.098 110.768 1.00 18.08 723 ARG A C 1
ATOM 4014 O O . ARG A 1 723 ? 12.864 -7.822 109.748 1.00 17.92 723 ARG A O 1
ATOM 4022 N N . ALA A 1 724 ? 11.485 -9.184 110.879 1.00 17.65 724 ALA A N 1
ATOM 4023 C CA . ALA A 1 724 ? 11.308 -10.085 109.754 1.00 17.74 724 ALA A CA 1
ATOM 4024 C C . ALA A 1 724 ? 10.021 -9.608 109.092 1.00 17.28 724 ALA A C 1
ATOM 4025 O O . ALA A 1 724 ? 9.055 -9.287 109.778 1.00 17.93 724 ALA A O 1
ATOM 4027 N N . ILE A 1 725 ? 10.006 -9.527 107.771 1.00 16.12 725 ILE A N 1
ATOM 4028 C CA . ILE A 1 725 ? 8.796 -9.097 107.090 1.00 15.81 725 ILE A CA 1
ATOM 4029 C C . ILE A 1 725 ? 8.326 -10.204 106.150 1.00 13.74 725 ILE A C 1
ATOM 4030 O O . ILE A 1 725 ? 9.035 -10.577 105.217 1.00 13.02 725 ILE A O 1
ATOM 4035 N N . GLY A 1 726 ? 7.134 -10.727 106.411 1.00 13.01 726 GLY A N 1
ATOM 4036 C CA . GLY A 1 726 ? 6.574 -11.762 105.565 1.00 12.76 726 GLY A CA 1
ATOM 4037 C C . GLY A 1 726 ? 5.892 -11.093 104.393 1.00 13.42 726 GLY A C 1
ATOM 4038 O O . GLY A 1 726 ? 6.161 -9.935 104.094 1.00 13.46 726 GLY A O 1
ATOM 4039 N N . THR A 1 727 ? 5.000 -11.803 103.720 1.00 14.87 727 THR A N 1
ATOM 4040 C CA . THR A 1 727 ? 4.309 -11.216 102.581 1.00 16.15 727 THR A CA 1
ATOM 4041 C C . THR A 1 727 ? 2.807 -11.296 102.724 1.00 16.19 727 THR A C 1
ATOM 4042 O O . THR A 1 727 ? 2.086 -10.968 101.790 1.00 17.39 727 THR A O 1
ATOM 4046 N N . ARG A 1 728 ? 2.319 -11.703 103.888 1.00 15.74 728 ARG A N 1
ATOM 4047 C CA . ARG A 1 728 ? 0.883 -11.875 104.040 1.00 15.09 728 ARG A CA 1
ATOM 4048 C C . ARG A 1 728 ? 0.080 -10.879 104.862 1.00 15.19 728 ARG A C 1
ATOM 4049 O O . ARG A 1 728 ? -0.368 -11.176 105.967 1.00 15.47 728 ARG A O 1
ATOM 4057 N N . TYR A 1 729 ? -0.129 -9.702 104.287 1.00 15.36 729 TYR A N 1
ATOM 4058 C CA . TYR A 1 729 ? -0.886 -8.653 104.945 1.00 15.53 729 TYR A CA 1
ATOM 4059 C C . TYR A 1 729 ? -2.255 -8.568 104.313 1.00 14.42 729 TYR A C 1
ATOM 4060 O O . TYR A 1 729 ? -3.264 -8.450 105.005 1.00 14.67 729 TYR A O 1
ATOM 4069 N N . LEU A 1 730 ? -2.286 -8.655 102.992 1.00 13.33 730 LEU A N 1
ATOM 4070 C CA . LEU A 1 730 ? -3.537 -8.633 102.265 1.00 12.68 730 LEU A CA 1
ATOM 4071 C C . LEU A 1 730 ? -4.271 -9.941 102.543 1.00 12.54 730 LEU A C 1
ATOM 4072 O O . LEU A 1 730 ? -3.670 -10.923 102.973 1.00 12.34 730 LEU A O 1
ATOM 4077 N N . THR A 1 731 ? -5.576 -9.949 102.318 1.00 12.85 731 THR A N 1
ATOM 4078 C CA . THR A 1 731 ? -6.353 -11.151 102.549 1.00 13.38 731 THR A CA 1
ATOM 4079 C C . THR A 1 731 ? -7.049 -11.603 101.292 1.00 13.43 731 THR A C 1
ATOM 4080 O O . THR A 1 731 ? -7.104 -10.884 100.302 1.00 13.78 731 THR A O 1
ATOM 4084 N N . HIS A 1 732 ? -7.577 -12.813 101.347 1.00 13.99 732 HIS A N 1
ATOM 4085 C CA . HIS A 1 732 ? -8.274 -13.410 100.227 1.00 14.52 732 HIS A CA 1
ATOM 4086 C C . HIS A 1 732 ? -9.210 -14.426 100.861 1.00 14.53 732 HIS A C 1
ATOM 4087 O O . HIS A 1 732 ? -8.858 -15.056 101.856 1.00 13.78 732 HIS A O 1
ATOM 4094 N N . HIS A 1 733 ? -10.405 -14.569 100.307 1.00 16.08 733 HIS A N 1
ATOM 4095 C CA . HIS A 1 733 ? -11.355 -15.542 100.827 1.00 17.98 733 HIS A CA 1
ATOM 4096 C C . HIS A 1 733 ? -10.989 -16.896 100.224 1.00 17.44 733 HIS A C 1
ATOM 4097 O O . HIS A 1 733 ? -10.184 -16.971 99.297 1.00 16.65 733 HIS A O 1
ATOM 4104 N N . LEU A 1 734 ? -11.560 -17.966 100.758 1.00 18.44 734 LEU A N 1
ATOM 4105 C CA . LEU A 1 734 ? -11.265 -19.296 100.250 1.00 19.92 734 LEU A CA 1
ATOM 4106 C C . LEU A 1 734 ? -12.023 -19.636 98.965 1.00 21.91 734 LEU A C 1
ATOM 4107 O O . LEU A 1 734 ? -12.890 -18.832 98.550 1.00 22.29 734 LEU A O 1
#

Sequence (521 aa):
GVGNASGDWHCDSTWSEGHVTTTSTRTWVLPTYNNHLYKRLGESLQSNTYNGFSTPWGYFDFNRFHCHFSPRDWQRLINNNWGMRPKAMRVKIFNIQVKEVTTSNGETTVANNLTSTVQIFADSSYELPYVMDAGQEGSLPPFPNDVFMVPQYGYCGLVTGNTSQQQTDRNAFYCLEYFPSQMLRTGNNFEITYSFEKVPFHSMYAHSQSLDRLMNPLIDQYLWGLQSTTTGTTLNAGTATTNFTKLRPTNFSNFKKNWLPGPSIKQQGFSKTANQNYKIPATGSDSLIKYETHSTLDGRWSALTPGPPMATAGPADSKFSNSQLIFAGPKQNGNTATVPGTLIFTSEEELAATNATDTDMWGNLPGGDQSNSNLPTVDRLTALGAVPGMVWQNRDIYYQGPIWAKIPHTDGHFHPSPLIGGFGLKHPPPQIFIKNTPVPANPATTFSSTPVNSFITQYSTGQVSVQIDWEIQKERSKRWNPEVQFTSNYGQQNSLLWAPDAAGKYTEPRAIGTRYLTHHL

InterPro domains:
  IPR001403 Coat protein VP1/VP2, Parvovirus [PF00740] (208-705)
  IPR013607 Phospholipase A2-like domain [PF08398] (42-121)
  IPR016184 Capsid/spike protein, ssDNA virus [SSF88645] (211-733)
  IPR036952 Parvovirus coat protein VP1/VP2 [G3DSA:2.170.30.10] (211-734)

Radius of gyration: 28.24 Å; Cα contacts (8 Å, |Δi|>4): 1117; chains: 1; bounding box: 99×60×54 Å

Secondary structure (DSSP, 8-state):
-TTS-S------EEE-SSEEEEEEEEEEEEE--GGG--EEEEE--GGG-EEEEEEEEEEEB--SGGGT--HHHHHHHHHHEEEEEEEEEEEEEEEEEEEEEEE-SSSEEEEE-TT--EEEEE-TT--S---TTSS-S-BPPSSTT-EEEPPEEEEE----SSS-----TT-----GGGS--EEE-TT--EEEEEEPPP-PPEE--EESS-TT--S-TTS--S-EEEEEEESSSSTT-S-EEEEEEE--SS-GGGS--S-EE--EE----EESSGGGS----SSSTT-HHHHS-EEEETTEEEE--S-S--B---TTSSEE-TTS-EEE-TT--SS--S-GGGEEE---GGGGGTSPBTTS-SEEEESS--BTTB---EEEE-EE---TTEE--PPPP-TTS--EEEPPSSS--SS---TTSSEEESS-SPPEEEEEPP-B-S--SS---SPP--B-EEEEEEEEEEEEEEEEEE------SPPP-------S-SS-TTS--TT------S---S--SEE--

Foldseek 3Di:
DQPDWQDDADADWDDDAQWIKFKAKAKEWEFFPPLQDKDWDFDFDFLVTFTWIWGRWFWAAAFFQLRTAAVVRLQVFQFWFFFKDFWKKKKKWTQKWKWFWDDDPDGIDIDTDQVFWKWKDWPQVPPDDDDSFPFDDQYRDSDRHDYYYGGTDMDTWDAAAGGGNDDDPPTDDDDPVVDDTDIDGSNDMDMDMGGADDFDTAGLAFAPAAQLGPDDLADWAQDKDFDDQADDDDPLDHHGDRHMDGGHHPNSVPDDHQAAFAWAAAWAKDFLDVVVDDDADCDDPRHPLVVTDFDADNNRTDGQALHFDAFEDQQPDRMGTRVWDKAAAQPDDDDDDSHCVRIAIHGQNSFNRRHHYRNAASAWDFPDDDDSPDDTDIHTHNGDHDDPRHDGHAGWGWSGGTAEDEQDPDDDDDPQADSSGHTYGPRDRTIMMMHTPWAADDDDPDDDPDDGSHTGGMMMMTMMMMMIMMGTHTDDDPDDDDWFGDDDDPPDDPADASAQGPVRDHGHRHIGTSHGHYDHD

Solvent-accessible surface area: 29445 Å² total; per-residue (Å²): 71,98,86,106,77,22,26,126,131,76,52,70,32,80,78,72,131,16,64,0,25,0,11,4,0,5,28,0,46,1,33,42,28,30,100,33,102,58,91,127,61,26,83,60,72,139,40,112,7,74,1,3,35,13,0,5,1,0,14,0,5,1,6,72,0,5,1,12,4,52,29,124,13,0,32,90,0,0,17,78,4,31,0,0,45,3,104,24,10,105,2,88,0,5,32,1,68,4,40,53,33,66,109,68,164,67,153,68,77,68,55,87,26,88,89,7,22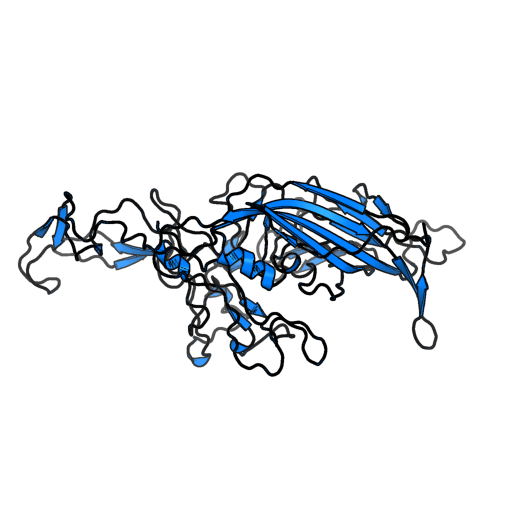,0,21,1,12,23,4,72,81,60,103,9,38,30,26,5,35,54,58,114,156,19,16,1,21,34,46,55,120,56,97,19,109,0,22,60,0,25,9,93,22,91,18,65,25,60,96,37,34,126,67,64,157,206,33,44,104,75,43,0,74,191,36,121,37,76,101,0,121,26,20,68,70,18,91,35,86,27,84,20,57,185,9,107,60,14,22,0,41,14,37,64,67,48,18,68,102,75,48,82,83,147,102,68,33,190,76,151,12,96,116,41,81,36,69,70,147,90,130,153,42,60,93,92,48,94,46,123,14,75,3,127,42,124,44,36,88,84,12,96,83,126,129,66,48,0,24,3,64,67,1,78,22,28,9,44,63,87,126,125,46,191,193,46,69,92,112,60,97,64,12,66,52,85,92,16,38,49,60,83,126,80,36,36,93,61,32,27,73,8,2,24,20,0,2,11,29,9,64,100,68,72,112,50,3,34,0,9,22,76,39,60,6,46,180,36,122,53,148,115,47,137,87,44,69,44,50,19,23,3,10,1,83,51,1,70,15,8,9,11,55,2,52,70,37,56,20,88,76,98,41,39,136,128,56,160,102,80,124,24,97,112,58,160,33,52,57,43,47,62,55,128,29,18,52,66,10,49,8,3,3,12,2,4,0,20,0,1,16,51,13,91,179,85,166,57,91,132,82,55,25,27,78,63,4,12,7,10,0,95,110,0,0,10,1,2,0,0,14,3,26,40,43,78,24,144,100,81,149,106,179,68,99,88,110,89,113,56,59,54,82,9,58,0,21,0,25,0,13,0,55,0,44,0,39,11,70,88,61,177,47,203,88,248,82,121,44,93,75,29,74,86,112,53,69,186,88,172,46,140,47,43,28,61,57,115,100,50,104,29,35,28,6,110,25,0,10,0,13,51,5,20,52,114,77

Organism: NCBI:txid57579

Nearest PDB structures (foldseek):
  2g8g-assembly1_A  TM=1.000E+00  e=4.907E-96  Adeno-associated virus - 4
  7l6a-assembly1_A  TM=9.971E-01  e=6.940E-91  Adeno-associated virus 12
  7l6e-assembly1_A  TM=9.975E-01  e=8.500E-89  Adeno-associated virus 11
  4iov-assembly1_A  TM=9.967E-01  e=4.175E-86  Adeno-associated virus
  9b53-assembly1_A  TM=9.631E-01  e=7.038E-74  Adeno-associated virus